Protein 6CXT (pdb70)

InterPro domains:
  IPR000073 Alpha/beta hydrolase fold-1 [PF12697] (132-347)
  IPR000073 Alpha/beta hydrolase fold-1 [PR00111] (154-169)
  IPR000073 Alpha/beta hydrolase fold-1 [PR00111] (198-211)
  IPR000073 Alpha/beta hydrolase fold-1 [PR00111] (301-315)
  IPR009081 Phosphopantetheine binding ACP domain [PF00550] (17-73)
  IPR009081 Phosphopantetheine binding ACP domain [PS50075] (1-77)
  IPR029058 Alpha/Beta hydrolase fold [G3DSA:3.40.50.1820] (90-359)
  IPR029058 Alpha/Beta hydrolase fold [SSF53474] (103-355)
  IPR036736 ACP-like superfamily [G3DSA:1.10.1200.10] (1-83)
  IPR036736 ACP-like superfamily [SSF47336] (3-75)
  IPR050266 AB hydrolase superfamily [PTHR43798] (123-361)

Sequence (443 aa):
IHFINNDLLEGAADDLDQNTPLLELGILDSLSSMVLLLAHIDQQYGVKIPEHEINPEHFENVATLAALINQLMNFEWTHEQAELFEHALRFGKELGFPRDNWNALGDFGYFGLPIPEKYAKDGSGFDILTTIKIIEGLGQSCTDTGLLFAGAAHTFACSMPILEHGSETLKHQLLPDLATGRKIAANAISEASAGSDISNLATTAQKEGDYYVLNGGKSYVTNGSIADYYVVYATTNKKHGYLGQTAFVVPRNTPGISVGNDYHKLGLRSAPLNQVFFDNCTIHKDYALGREGQGARIFAASMDWERCCLFAIFVGAMQRDLNQCIEYANTRMQGDKTISRFQAVSHRRIADMGVRLESARLMLYYAAWQKSQDVDNTKAVAMSSKLAISEAFVQQSGIDSSIRVHGALGYLDEGRVNNSIKDALGSVLFSGTSDIQRELICNRLGLL

Solvent-accessible surface area: 20195 Å² total; per-residue (Å²): 101,141,30,4,22,65,45,28,49,97,62,72,33,130,119,18,60,99,97,17,46,0,5,100,117,46,20,1,53,52,57,18,0,35,26,6,43,41,35,2,49,147,121,119,62,19,163,20,61,92,109,40,9,26,14,116,35,0,89,16,17,45,38,8,43,45,4,26,125,138,90,223,112,142,148,59,81,161,110,25,44,84,30,29,85,69,0,44,115,14,8,165,125,62,125,46,31,98,120,42,0,64,31,0,8,130,34,20,4,0,3,5,12,0,45,126,140,17,5,173,119,9,46,42,58,82,19,40,10,1,0,21,2,0,2,0,0,1,37,29,2,82,44,5,2,1,1,11,0,0,0,6,0,2,2,0,0,0,5,2,0,26,78,60,9,55,91,100,6,18,91,107,1,0,52,57,0,7,70,0,64,79,0,0,0,25,0,13,30,11,105,113,1,48,71,90,45,69,116,5,80,0,56,4,116,116,102,63,73,101,15,25,0,54,10,26,0,8,136,1,22,0,0,37,25,1,47,16,0,0,0,0,0,16,30,35,146,109,57,22,26,3,0,4,0,0,0,0,0,26,69,142,15,116,32,30,67,40,35,145,67,87,190,75,112,12,12,98,22,1,5,32,0,95,0,95,0,78,94,0,73,6,53,87,76,47,20,0,29,114,78,4,26,0,14,59,4,18,54,32,1,6,21,25,14,33,0,0,0,0,0,0,0,0,0,0,5,36,37,3,19,66,37,0,77,115,40,1,88,91,111,95,94,70,139,83,36,15,34,174,81,119,86,28,34,102,88,17,55,74,7,23,97,54,5,108,49,1,47,68,56,0,26,116,0,0,119,31,33,58,74,148,84,87,15,26,79,8,2,1,62,0,0,24,27,0,0,56,6,1,20,76,4,0,70,9,1,39,144,8,14,38,80,67,0,172,84,116,138,10,160,5,18,82,10,27,63,10,0,70,17,0,19,111,44,11,20,35,10,102,41,0,115,90,19,17,44,9,58,104,41,107,134

Secondary structure (DSSP, 8-state):
-HHIIIIIS-S--TT--TTS-TTTTT-S-HHHHHHHHHHHHHHH-----GGG-STTTTSSHHHHHHHHHH-/---PPPHHHHHHHHHHHHHGGG----HHHHHHHHHHTTTTTTS-TTTSTT-----HHHHHHHHHHHHHH-S-HHHHHHHHIIIIIIIHHHHHHS-HHHHHHHHHHHTTTSS-EEEE--BTTBSS--SS-S-EEEEETTEEEEEEEEEEEETTTT-SEEEEEEES-GGGGGG-EEEEEEETTSTTEEEPPPPP-SS-TTS-EEEEEEEEEEEEGGGEESSTTBHHHHHHHHHHHHHHHTTHHHHHHHHHHHHHHHHHHHH-EETTEEGGGSHHHHHHHHHHHHHHHHHHHHHHHHHHHHTTSS--HHHHHHHHHHHHHHHHHHHHHHHHHHTHHHHSGGGS-THHHHHHHHHTTTTS-HHHHHHHHHHHHT--

CATH classification: 1.10.540.10 (+2 more: 2.40.110.10, 1.20.140.10)

Organism: Marinomonas mediterranea (strain ATCC 700492 / JCM 21426 / NBRC 103028 / MMB-1) (NCBI:txid717774)

Foldseek 3Di:
DVCLDCVQVNPDPPVADQQPQCVVVVSDDPVVVVVVQVCLCVVQVDRDDPVRPDCQQRRGNNSVVVVSVVD/DDDDDDPVLVVLLVVLLVLQVVACAPVVVLLSCLVNFLLQDCPDCVQAVVRNNHALLSNLSSLLSNLQRHLLLLSLLQSLQQRLLPVVLCVVFADPVSSNVPPHCSRSVVAGEKEFQAAPPCALHSQDGPWAWEDDPQKTWTFFKGFWIWCQVRHQWYFYKHFHDVVVGQLGIWTFIAGPPFPQKDWDFFDDALASVNTGIIMIGRHGGMDGNSRTGHDGSCRNVSSVNSLLRSLQRSLSSLLSNLVNLLVVLVVQQCPDDDPPHRVCPPCVRVVLSVVSVVLSVVLVVLSSVLSVVVVVPDPSLLSSLVSLLSSLVSQLSSLVSSCVSNDVLCVDVVVSRNNSNSVSVVSCRPSRHNVSSVVRNCVVVVND

Structure (mmCIF, N/CA/C/O backbone):
data_6CXT
#
_entry.id   6CXT
#
_cell.length_a   104.416
_cell.length_b   104.416
_cell.length_c   234.139
_cell.angle_alpha   90.00
_cell.angle_beta   90.00
_cell.angle_gamma   120.00
#
_symmetry.space_group_name_H-M   'P 64 2 2'
#
loop_
_entity.id
_entity.type
_entity.pdbx_description
1 polymer 'Alpha/beta hydrolase fold protein'
2 polymer 'Butyryl-CoA dehydrogenase'
3 non-polymer 'S-[2-({N-[(2R)-2-hydroxy-4-{[(R)-hydroxy(oxo)-lambda~5~-phosphanyl]oxy}-3,3-dimethylbutanoyl]-beta-alanyl}amino)ethyl] 1H-pyrrole-2-carbothioate'
4 non-polymer 'FLAVIN-ADENINE DINUCLEOTIDE'
5 non-polymer 1,2-ETHANEDIOL
6 water water
#
loop_
_atom_site.group_PDB
_atom_site.id
_atom_site.type_symbol
_atom_site.label_atom_id
_atom_site.label_alt_id
_atom_site.label_comp_id
_atom_site.label_asym_id
_atom_site.label_entity_id
_atom_site.label_seq_id
_atom_site.pdbx_PDB_ins_code
_atom_site.Cartn_x
_atom_site.Cartn_y
_atom_site.Cartn_z
_atom_site.occupancy
_atom_site.B_iso_or_equiv
_atom_site.auth_seq_id
_atom_site.auth_comp_id
_atom_site.auth_asym_id
_atom_site.auth_atom_id
_atom_site.pdbx_PDB_model_num
ATOM 1 N N . ILE A 1 6 ? -15.793 49.327 163.946 1.00 63.81 6 ILE A N 1
ATOM 2 C CA . ILE A 1 6 ? -15.651 50.758 163.728 1.00 63.76 6 ILE A CA 1
ATOM 3 C C . ILE A 1 6 ? -14.575 51.497 164.578 1.00 68.30 6 ILE A C 1
ATOM 4 O O . ILE A 1 6 ? -13.934 52.438 164.141 1.00 52.75 6 ILE A O 1
ATOM 9 N N . HIS A 1 7 ? -14.399 51.064 165.801 1.00 59.30 7 HIS A N 1
ATOM 10 C CA . HIS A 1 7 ? -13.385 51.634 166.657 1.00 58.17 7 HIS A CA 1
ATOM 11 C C . HIS A 1 7 ? -12.077 51.146 166.036 1.00 45.27 7 HIS A C 1
ATOM 12 O O . HIS A 1 7 ? -11.143 51.874 165.848 1.00 39.68 7 HIS A O 1
ATOM 19 N N . PHE A 1 8 ? -12.103 49.882 165.715 1.00 35.93 8 PHE A N 1
ATOM 20 C CA . PHE A 1 8 ? -11.002 49.159 165.065 1.00 38.91 8 PHE A CA 1
ATOM 21 C C . PHE A 1 8 ? -10.447 49.884 163.823 1.00 38.66 8 PHE A C 1
ATOM 22 O O . PHE A 1 8 ? -9.219 50.099 163.722 1.00 39.05 8 PHE A O 1
ATOM 30 N N . ILE A 1 9 ? -11.323 50.303 162.895 1.00 33.91 9 ILE A N 1
ATOM 31 C CA . ILE A 1 9 ? -10.882 50.891 161.643 1.00 33.42 9 ILE A CA 1
ATOM 32 C C . ILE A 1 9 ? -10.211 52.208 161.931 1.00 38.06 9 ILE A C 1
ATOM 33 O O . ILE A 1 9 ? -9.219 52.565 161.286 1.00 37.28 9 ILE A O 1
ATOM 38 N N . ASN A 1 10 ? -10.771 52.936 162.892 1.00 38.57 10 ASN A N 1
ATOM 39 C CA . ASN A 1 10 ? -10.248 54.226 163.259 1.00 42.09 10 ASN A CA 1
ATOM 40 C C . ASN A 1 10 ? -8.864 54.082 163.919 1.00 40.37 10 ASN A C 1
ATOM 41 O O . ASN A 1 10 ? -7.960 54.847 163.626 1.00 43.33 10 ASN A O 1
ATOM 46 N N . ASN A 1 11 ? -8.728 53.102 164.801 1.00 39.33 11 ASN A N 1
ATOM 47 C CA . ASN A 1 11 ? -7.517 53.003 165.624 1.00 45.89 11 ASN A CA 1
ATOM 48 C C . ASN A 1 11 ? -6.389 52.269 164.919 1.00 42.30 11 ASN A C 1
ATOM 49 O O . ASN A 1 11 ? -5.350 52.868 164.690 1.00 45.06 11 ASN A O 1
ATOM 54 N N . ASP A 1 12 ? -6.655 51.013 164.538 1.00 37.51 12 ASP A N 1
ATOM 55 C CA . ASP A 1 12 ? -5.735 50.161 163.808 1.00 37.36 12 ASP A CA 1
ATOM 56 C C . ASP A 1 12 ? -5.500 50.580 162.352 1.00 38.73 12 ASP A C 1
ATOM 57 O O . ASP A 1 12 ? -4.343 50.638 161.934 1.00 37.14 12 ASP A O 1
ATOM 62 N N . LEU A 1 13 ? -6.556 50.870 161.578 1.00 35.09 13 LEU A N 1
ATOM 63 C CA . LEU A 1 13 ? -6.341 51.186 160.175 1.00 33.11 13 LEU A CA 1
ATOM 64 C C . LEU A 1 13 ? -6.032 52.642 159.926 1.00 37.79 13 LEU A C 1
ATOM 65 O O . LEU A 1 13 ? -5.147 52.948 159.152 1.00 39.32 13 LEU A O 1
ATOM 70 N N . LEU A 1 14 ? -6.720 53.566 160.579 1.00 38.04 14 LEU A N 1
ATOM 71 C CA . LEU A 1 14 ? -6.498 54.969 160.227 1.00 43.05 14 LEU A CA 1
ATOM 72 C C . LEU A 1 14 ? -5.661 55.714 161.252 1.00 48.34 14 LEU A C 1
ATOM 73 O O . LEU A 1 14 ? -5.180 56.835 160.976 1.00 44.81 14 LEU A O 1
ATOM 78 N N . GLU A 1 15 ? -5.523 55.106 162.438 1.00 48.81 15 GLU A N 1
ATOM 79 C CA . GLU A 1 15 ? -4.779 55.694 163.548 1.00 56.00 15 GLU A CA 1
ATOM 80 C C . GLU A 1 15 ? -5.201 57.148 163.827 1.00 60.31 15 GLU A C 1
ATOM 81 O O . GLU A 1 15 ? -6.343 57.418 164.260 1.00 60.38 15 GLU A O 1
ATOM 87 N N . GLY A 1 16 ? -4.281 58.071 163.543 1.00 64.98 16 GLY A N 1
ATOM 88 C CA . GLY A 1 16 ? -4.551 59.510 163.579 1.00 85.25 16 GLY A CA 1
ATOM 89 C C . GLY A 1 16 ? -5.768 59.948 162.762 1.00 90.40 16 GLY A C 1
ATOM 90 O O . GLY A 1 16 ? -5.944 59.545 161.601 1.00 82.82 16 GLY A O 1
ATOM 91 N N . ALA A 1 17 ? -6.613 60.767 163.396 1.00 96.24 17 ALA A N 1
ATOM 92 C CA . ALA A 1 17 ? -7.750 61.434 162.746 1.00 104.89 17 ALA A CA 1
ATOM 93 C C . ALA A 1 17 ? -8.683 60.468 161.985 1.00 109.12 17 ALA A C 1
ATOM 94 O O . ALA A 1 17 ? -8.798 59.278 162.348 1.00 108.71 17 ALA A O 1
ATOM 96 N N . ALA A 1 18 ? -9.312 60.985 160.924 1.00 105.56 18 ALA A N 1
ATOM 97 C CA . ALA A 1 18 ? -10.570 60.452 160.397 1.00 100.88 18 ALA A CA 1
ATOM 98 C C . ALA A 1 18 ? -11.560 60.185 161.553 1.00 101.63 18 ALA A C 1
ATOM 99 O O . ALA A 1 18 ? -12.085 59.072 161.713 1.00 98.41 18 ALA A O 1
ATOM 101 N N . ASP A 1 19 ? -11.771 61.224 162.371 1.00 99.35 19 ASP A N 1
ATOM 102 C CA . ASP A 1 19 ? -12.728 61.197 163.493 1.00 97.64 19 ASP A CA 1
ATOM 103 C C . ASP A 1 19 ? -14.161 61.483 163.032 1.00 87.90 19 ASP A C 1
ATOM 104 O O . ASP A 1 19 ? -15.100 61.430 163.827 1.00 92.99 19 ASP A O 1
ATOM 109 N N . ASP A 1 20 ? -14.300 61.776 161.740 1.00 82.91 20 ASP A N 1
ATOM 110 C CA . ASP A 1 20 ? -15.586 61.855 161.037 1.00 79.95 20 ASP A CA 1
ATOM 111 C C . ASP A 1 20 ? -16.127 60.466 160.611 1.00 70.09 20 ASP A C 1
ATOM 112 O O . ASP A 1 20 ? -17.215 60.384 160.042 1.00 67.88 20 ASP A O 1
ATOM 117 N N . LEU A 1 21 ? -15.372 59.393 160.883 1.00 58.25 21 LEU A N 1
ATOM 118 C CA . LEU A 1 21 ? -15.688 58.063 160.360 1.00 52.02 21 LEU A CA 1
ATOM 119 C C . LEU A 1 21 ? -16.945 57.529 160.992 1.00 48.00 21 LEU A C 1
ATOM 120 O O . LEU A 1 21 ? -17.112 57.621 162.200 1.00 44.98 21 LEU A O 1
ATOM 125 N N . ASP A 1 22 ? -17.805 56.949 160.160 1.00 41.89 22 ASP A N 1
ATOM 126 C CA . ASP A 1 22 ? -19.047 56.381 160.632 1.00 44.97 22 ASP A CA 1
ATOM 127 C C . ASP A 1 22 ? -19.437 55.183 159.775 1.00 42.37 22 ASP A C 1
ATOM 128 O O . ASP A 1 22 ? -18.689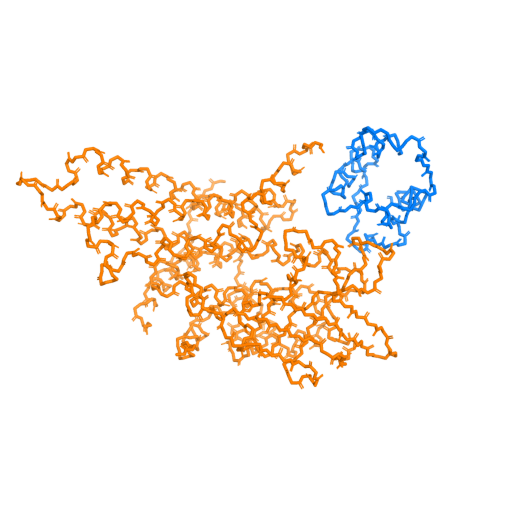 54.795 158.850 1.00 39.91 22 ASP A O 1
ATOM 133 N N . GLN A 1 23 ? -20.629 54.638 160.051 1.00 35.11 23 GLN A N 1
ATOM 134 C CA . GLN A 1 23 ? -21.122 53.447 159.384 1.00 35.31 23 GLN A CA 1
ATOM 135 C C . GLN A 1 23 ? -21.413 53.680 157.876 1.00 32.07 23 GLN A C 1
ATOM 136 O O . GLN A 1 23 ? -21.606 52.703 157.137 1.00 30.95 23 GLN A O 1
ATOM 142 N N . ASN A 1 24 ? -21.385 54.944 157.434 1.00 30.87 24 ASN A N 1
ATOM 143 C CA . ASN A 1 24 ? -21.602 55.313 155.991 1.00 35.05 24 ASN A CA 1
ATOM 144 C C . ASN A 1 24 ? -20.371 55.687 155.180 1.00 36.86 24 ASN A C 1
ATOM 145 O O . ASN A 1 24 ? -20.467 55.894 153.959 1.00 34.85 24 ASN A O 1
ATOM 150 N N . THR A 1 25 ? -19.235 55.829 155.848 1.00 32.57 25 THR A N 1
ATOM 151 C CA . THR A 1 25 ? -17.999 56.189 155.133 1.00 35.68 25 THR A CA 1
ATOM 152 C C . THR A 1 25 ? -17.695 55.125 154.055 1.00 32.32 25 THR A C 1
ATOM 153 O O . THR A 1 25 ? -17.707 53.923 154.348 1.00 32.36 25 THR A O 1
ATOM 157 N N . PRO A 1 26 ? -17.533 55.568 152.790 1.00 32.54 26 PRO A N 1
ATOM 158 C CA . PRO A 1 26 ? -17.254 54.606 151.736 1.00 34.96 26 PRO A CA 1
ATOM 159 C C . PRO A 1 26 ? -15.780 54.117 151.827 1.00 32.79 26 PRO A C 1
ATOM 160 O O . PRO A 1 26 ? -14.858 54.843 151.415 1.00 36.11 26 PRO A O 1
ATOM 164 N N . LEU A 1 27 ? -15.630 52.904 152.375 1.00 31.17 27 LEU A N 1
ATOM 165 C CA . LEU A 1 27 ? -14.310 52.306 152.768 1.00 32.63 27 LEU A CA 1
ATOM 166 C C . LEU A 1 27 ? -13.433 52.020 151.552 1.00 33.85 27 LEU A C 1
ATOM 167 O O . LEU A 1 27 ? -12.225 52.313 151.575 1.00 35.82 27 LEU A O 1
ATOM 172 N N . LEU A 1 28 ? -14.047 51.473 150.504 1.00 32.73 28 LEU A N 1
ATOM 173 C CA . LEU A 1 28 ? -13.351 51.174 149.243 1.00 32.53 28 LEU A CA 1
ATOM 174 C C . LEU A 1 28 ? -13.090 52.406 148.465 1.00 37.31 28 LEU A C 1
ATOM 175 O O . LEU A 1 28 ? -11.987 52.607 147.962 1.00 36.32 28 LEU A O 1
ATOM 180 N N . GLU A 1 29 ? -14.105 53.242 148.336 1.00 35.31 29 GLU A N 1
ATOM 181 C CA . GLU A 1 29 ? -13.958 54.414 147.514 1.00 39.22 29 GLU A CA 1
ATOM 182 C C . GLU A 1 29 ? -12.906 55.378 148.037 1.00 39.38 29 GLU A C 1
ATOM 183 O O . GLU A 1 29 ? -12.218 56.012 147.253 1.00 42.42 29 GLU A O 1
ATOM 189 N N . LEU A 1 30 ? -12.779 55.503 149.355 1.00 41.48 30 LEU A N 1
ATOM 190 C CA . LEU A 1 30 ? -11.809 56.449 149.909 1.00 39.18 30 LEU A CA 1
ATOM 191 C C . LEU A 1 30 ? -10.429 55.816 150.150 1.00 38.97 30 LEU A C 1
ATOM 192 O O . LEU A 1 30 ? -9.525 56.497 150.610 1.00 36.16 30 LEU A O 1
ATOM 197 N N . GLY A 1 31 ? -10.282 54.536 149.828 1.00 35.35 31 GLY A N 1
ATOM 198 C CA . GLY A 1 31 ? -8.959 53.892 149.884 1.00 36.45 31 GLY A CA 1
ATOM 199 C C . GLY A 1 31 ? -8.625 53.390 151.273 1.00 35.86 31 GLY A C 1
ATOM 200 O O . GLY A 1 31 ? -7.488 52.990 151.551 1.00 33.38 31 GLY A O 1
ATOM 201 N N . ILE A 1 32 ? -9.619 53.378 152.162 1.00 32.16 32 ILE A N 1
ATOM 202 C CA . ILE A 1 32 ? -9.417 52.931 153.530 1.00 30.43 32 ILE A CA 1
ATOM 203 C C . ILE A 1 32 ? -9.152 51.424 153.559 1.00 34.29 32 ILE A C 1
ATOM 204 O O . ILE A 1 32 ? -8.268 50.945 154.308 1.00 33.07 32 ILE A O 1
ATOM 209 N N . LEU A 1 33 ? -9.892 50.667 152.750 1.00 29.50 33 LEU A N 1
ATOM 210 C CA . LEU A 1 33 ? -9.680 49.240 152.650 1.00 31.06 33 LEU A CA 1
ATOM 211 C C . LEU A 1 33 ? -8.874 48.978 151.390 1.00 32.83 33 LEU A C 1
ATOM 212 O O . LEU A 1 33 ? -9.279 49.356 150.287 1.00 30.11 33 LEU A O 1
ATOM 217 N N . ASP A 1 34 ? -7.702 48.405 151.558 1.00 31.96 34 ASP A N 1
ATOM 218 C CA . ASP A 1 34 ? -6.813 48.077 150.454 1.00 28.27 34 ASP A CA 1
ATOM 219 C C . ASP A 1 34 ? -6.181 46.705 150.696 1.00 28.07 34 ASP A C 1
ATOM 220 O O . ASP A 1 34 ? -6.534 46.052 151.621 1.00 23.50 34 ASP A O 1
ATOM 225 N N . SER A 1 35 ? -5.238 46.295 149.863 1.00 22.56 35 SER A N 1
ATOM 226 C CA . SER A 1 35 ? -4.694 44.960 150.009 1.00 21.51 35 SER A CA 1
ATOM 227 C C . SER A 1 35 ? -4.104 44.694 151.427 1.00 19.44 35 SER A C 1
ATOM 228 O O . SER A 1 35 ? -4.234 43.594 151.947 1.00 21.36 35 SER A O 1
ATOM 231 N N . LEU A 1 36 ? -3.442 45.699 151.995 1.00 21.31 36 LEU A N 1
ATOM 232 C CA . LEU A 1 36 ? -2.808 45.551 153.336 1.00 22.28 36 LEU A CA 1
ATOM 233 C C . LEU A 1 36 ? -3.886 45.670 154.464 1.00 22.60 36 LEU A C 1
ATOM 234 O O . LEU A 1 36 ? -3.956 44.776 155.315 1.00 21.93 36 LEU A O 1
ATOM 239 N N . SER A 1 37 ? -4.685 46.748 154.441 1.00 21.69 37 SER A N 1
ATOM 240 C CA A SER A 1 37 ? -5.762 47.007 155.434 0.23 23.42 37 SER A CA 1
ATOM 241 C CA B SER A 1 37 ? -5.675 46.932 155.535 0.77 22.84 37 SER A CA 1
ATOM 242 C C . SER A 1 37 ? -6.698 45.817 155.534 1.00 24.12 37 SER A C 1
ATOM 243 O O . SER A 1 37 ? -7.193 45.461 156.613 1.00 25.48 37 SER A O 1
ATOM 248 N N . MET A 1 38 ? -6.955 45.206 154.376 1.00 24.74 38 MET A N 1
ATOM 249 C CA . MET A 1 38 ? -7.909 44.094 154.296 1.00 26.22 38 MET A CA 1
ATOM 250 C C . MET A 1 38 ? -7.430 42.922 155.126 1.00 27.07 38 MET A C 1
ATOM 251 O O . MET A 1 38 ? -8.195 42.312 155.856 1.00 23.27 38 MET A O 1
ATOM 256 N N . VAL A 1 39 ? -6.123 42.637 155.069 1.00 24.97 39 VAL A N 1
ATOM 257 C CA . VAL A 1 39 ? -5.564 41.530 155.836 1.00 23.13 39 VAL A CA 1
ATOM 258 C C . VAL A 1 39 ? -5.801 41.757 157.330 1.00 21.02 39 VAL A C 1
ATOM 259 O O . VAL A 1 39 ? -6.172 40.831 158.044 1.00 24.25 39 VAL A O 1
ATOM 263 N N . LEU A 1 40 ? -5.556 42.968 157.787 1.00 21.60 40 LEU A N 1
ATOM 264 C CA . LEU A 1 40 ? -5.677 43.260 159.225 1.00 24.89 40 LEU A CA 1
ATOM 265 C C . LEU A 1 40 ? -7.197 43.176 159.624 1.00 27.99 40 LEU A C 1
ATOM 266 O O . LEU A 1 40 ? -7.571 42.641 160.683 1.00 25.00 40 LEU A O 1
ATOM 271 N N . LEU A 1 41 ? -8.042 43.735 158.758 1.00 28.11 41 LEU A N 1
ATOM 272 C CA . LEU A 1 41 ? -9.498 43.710 159.016 1.00 28.14 41 LEU A CA 1
ATOM 273 C C . LEU A 1 41 ? -9.977 42.246 159.076 1.00 29.85 41 LEU A C 1
ATOM 274 O O . LEU A 1 41 ? -10.642 41.848 160.035 1.00 34.23 41 LEU A O 1
ATOM 279 N N . LEU A 1 42 ? -9.616 41.434 158.080 1.00 29.09 42 LEU A N 1
ATOM 280 C CA . LEU A 1 42 ? -10.039 40.051 158.090 1.00 31.13 42 LEU A CA 1
ATOM 281 C C . LEU A 1 42 ? -9.561 39.316 159.319 1.00 36.45 42 LEU A C 1
ATOM 282 O O . LEU A 1 42 ? -10.275 38.438 159.799 1.00 38.58 42 LEU A O 1
ATOM 287 N N . ALA A 1 43 ? -8.369 39.651 159.831 1.00 35.17 43 ALA A N 1
ATOM 288 C CA . ALA A 1 43 ? -7.849 38.957 161.038 1.00 35.19 43 ALA A CA 1
ATOM 289 C C . ALA A 1 43 ? -8.664 39.381 162.258 1.00 33.86 43 ALA A C 1
ATOM 290 O O . ALA A 1 43 ? -9.059 38.541 163.068 1.00 33.18 43 ALA A O 1
ATOM 292 N N . HIS A 1 44 ? -8.929 40.685 162.360 1.00 35.42 44 HIS A N 1
ATOM 293 C CA . HIS A 1 44 ? -9.764 41.239 163.434 1.00 37.04 44 HIS A CA 1
ATOM 294 C C . HIS A 1 44 ? -11.136 40.562 163.452 1.00 40.21 44 HIS A C 1
ATOM 295 O O . HIS A 1 44 ? -11.595 40.128 164.503 1.00 44.55 44 HIS A O 1
ATOM 302 N N . ILE A 1 45 ? -11.750 40.448 162.276 1.00 37.08 45 ILE A N 1
ATOM 303 C CA . ILE A 1 45 ? -13.094 39.838 162.131 1.00 40.08 45 ILE A CA 1
ATOM 304 C C . ILE A 1 45 ? -13.062 38.404 162.606 1.00 43.17 45 ILE A C 1
ATOM 305 O O . ILE A 1 45 ? -13.946 37.974 163.362 1.00 43.75 45 ILE A O 1
ATOM 310 N N . ASP A 1 46 ? -12.015 37.683 162.219 1.00 45.28 46 ASP A N 1
ATOM 311 C CA . ASP A 1 46 ? -11.811 36.326 162.707 1.00 44.82 46 ASP A CA 1
ATOM 312 C C . ASP A 1 46 ? -11.644 36.235 164.230 1.00 47.83 46 ASP A C 1
ATOM 313 O O . ASP A 1 46 ? -12.237 35.349 164.863 1.00 50.54 46 ASP A O 1
ATOM 318 N N . GLN A 1 47 ? -10.880 37.164 164.807 1.00 49.35 47 GLN A N 1
ATOM 319 C CA . GLN A 1 47 ? -10.590 37.166 166.240 1.00 51.45 47 GLN A CA 1
ATOM 320 C C . GLN A 1 47 ? -11.822 37.606 167.044 1.00 53.74 47 GLN A C 1
ATOM 321 O O . GLN A 1 47 ? -12.297 36.880 167.914 1.00 51.19 47 GLN A O 1
ATOM 327 N N . GLN A 1 48 ? -12.331 38.786 166.717 1.00 52.59 48 GLN A N 1
ATOM 328 C CA . GLN A 1 48 ? -13.438 39.412 167.403 1.00 51.51 48 GLN A CA 1
ATOM 329 C C . GLN A 1 48 ? -14.803 38.729 167.205 1.00 53.70 48 GLN A C 1
ATOM 330 O O . GLN A 1 48 ? -15.622 38.736 168.116 1.00 58.54 48 GLN A O 1
ATOM 336 N N . TYR A 1 49 ? -15.055 38.121 166.048 1.00 51.10 49 TYR A N 1
ATOM 337 C CA . TYR A 1 49 ? -16.384 37.545 165.769 1.00 49.42 49 TYR A CA 1
ATOM 338 C C . TYR A 1 49 ? -16.408 36.058 165.425 1.00 50.02 49 TYR A C 1
ATOM 339 O O . TYR A 1 49 ? -17.481 35.495 165.282 1.00 51.77 49 TYR A O 1
ATOM 348 N N . GLY A 1 50 ? -15.249 35.417 165.302 1.00 46.69 50 GLY A N 1
ATOM 349 C CA . GLY A 1 50 ? -15.193 33.993 164.940 1.00 46.56 50 GLY A CA 1
ATOM 350 C C . GLY A 1 50 ? -15.502 33.688 163.472 1.00 51.21 50 GLY A C 1
ATOM 351 O O . GLY A 1 50 ? -15.610 32.523 163.092 1.00 55.64 50 GLY A O 1
ATOM 352 N N . VAL A 1 51 ? -15.604 34.734 162.642 1.00 47.61 51 VAL A N 1
ATOM 353 C CA . VAL A 1 51 ? -16.030 34.629 161.252 1.00 44.63 51 VAL A CA 1
ATOM 354 C C . VAL A 1 51 ? -14.823 34.774 160.296 1.00 47.90 51 VAL A C 1
ATOM 355 O O . VAL A 1 51 ? -14.081 35.761 160.362 1.00 42.13 51 VAL A O 1
ATOM 359 N N . LYS A 1 52 ? -14.689 33.794 159.405 1.00 49.91 52 LYS A N 1
ATOM 360 C CA . LYS A 1 52 ? -13.690 33.755 158.336 1.00 56.15 52 LYS A CA 1
ATOM 361 C C . LYS A 1 52 ? -14.403 33.997 157.022 1.00 57.87 52 LYS A C 1
ATOM 362 O O . LYS A 1 52 ? -15.002 33.074 156.458 1.00 63.40 52 LYS A O 1
ATOM 368 N N . ILE A 1 53 ? -14.338 35.234 156.532 1.00 50.12 53 ILE A N 1
ATOM 369 C CA . ILE A 1 53 ? -15.015 35.616 155.291 1.00 49.90 53 ILE A CA 1
ATOM 370 C C . ILE A 1 53 ? -14.595 34.816 154.039 1.00 54.61 53 ILE A C 1
ATOM 371 O O . ILE A 1 53 ? -13.456 34.938 153.583 1.00 55.85 53 ILE A O 1
ATOM 376 N N . PRO A 1 54 ? -15.524 34.001 153.472 1.00 60.73 54 PRO A N 1
ATOM 377 C CA . PRO A 1 54 ? -15.198 33.215 152.260 1.00 60.21 54 PRO A CA 1
ATOM 378 C C . PRO A 1 54 ? -14.773 34.138 151.125 1.00 59.47 54 PRO A C 1
ATOM 379 O O . PRO A 1 54 ? -15.180 35.319 151.123 1.00 47.68 54 PRO A O 1
ATOM 383 N N . GLU A 1 55 ? -13.974 33.611 150.187 1.00 57.20 55 GLU A N 1
ATOM 384 C CA . GLU A 1 55 ? -13.409 34.419 149.102 1.00 51.43 55 GLU A CA 1
ATOM 385 C C . GLU A 1 55 ? -14.508 35.029 148.237 1.00 54.38 55 GLU A C 1
ATOM 386 O O . GLU A 1 55 ? -14.434 36.212 147.865 1.00 53.82 55 GLU A O 1
ATOM 392 N N . HIS A 1 56 ? -15.541 34.236 147.953 1.00 53.77 56 HIS A N 1
ATOM 393 C CA . HIS A 1 56 ? -16.662 34.689 147.138 1.00 56.35 56 HIS A CA 1
ATOM 394 C C . HIS A 1 56 ? -17.263 35.993 147.704 1.00 57.85 56 HIS A C 1
ATOM 395 O O . HIS A 1 56 ? -17.780 36.828 146.947 1.00 58.33 56 HIS A O 1
ATOM 402 N N . GLU A 1 57 ? -17.152 36.171 149.027 1.00 52.55 57 GLU A N 1
ATOM 403 C CA . GLU A 1 57 ? -17.836 37.245 149.744 1.00 45.54 57 GLU A CA 1
ATOM 404 C C . GLU A 1 57 ? -17.036 38.530 149.832 1.00 44.21 57 GLU A C 1
ATOM 405 O O . GLU A 1 57 ? -17.560 39.598 150.214 1.00 37.52 57 GLU A O 1
ATOM 411 N N . ILE A 1 58 ? -15.777 38.480 149.414 1.00 43.73 58 ILE A N 1
ATOM 412 C CA . ILE A 1 58 ? -15.022 39.731 149.353 1.00 41.14 58 ILE A CA 1
ATOM 413 C C . ILE A 1 58 ? -15.398 40.495 148.072 1.00 41.40 58 ILE A C 1
ATOM 414 O O . ILE A 1 58 ? -14.875 40.209 147.007 1.00 43.56 58 ILE A O 1
ATOM 419 N N . ASN A 1 59 ? -16.305 41.467 148.170 1.00 35.73 59 ASN A N 1
ATOM 420 C CA . ASN A 1 59 ? -16.744 42.182 146.970 1.00 36.51 59 ASN A CA 1
ATOM 421 C C . ASN A 1 59 ? -17.221 43.598 147.324 1.00 34.53 59 ASN A C 1
ATOM 422 O O . ASN A 1 59 ? -17.351 43.919 148.527 1.00 33.39 59 ASN A O 1
ATOM 427 N N . PRO A 1 60 ? -17.504 44.436 146.300 1.00 31.11 60 PRO A N 1
ATOM 428 C CA . PRO A 1 60 ? -17.827 45.802 146.605 1.00 33.77 60 PRO A CA 1
ATOM 429 C C . PRO A 1 60 ? -19.175 45.996 147.331 1.00 37.85 60 PRO A C 1
ATOM 430 O O . PRO A 1 60 ? -19.371 47.046 147.970 1.00 36.82 60 PRO A O 1
ATOM 434 N N . GLU A 1 61 ? -20.039 44.978 147.289 1.00 40.24 61 GLU A N 1
ATOM 435 C CA . GLU A 1 61 ? -21.375 45.067 147.925 1.00 46.08 61 GLU A CA 1
ATOM 436 C C . GLU A 1 61 ? -21.161 44.993 149.440 1.00 45.29 61 GLU A C 1
ATOM 437 O O . GLU A 1 61 ? -21.544 45.918 150.171 1.00 41.97 61 GLU A O 1
ATOM 443 N N . HIS A 1 62 ? -20.499 43.928 149.897 1.00 37.89 62 HIS A N 1
ATOM 444 C CA . HIS A 1 62 ? -20.225 43.782 151.330 1.00 40.41 62 HIS A CA 1
ATOM 445 C C . HIS A 1 62 ? -19.261 44.801 151.964 1.00 36.12 62 HIS A C 1
ATOM 446 O O . HIS A 1 62 ? -19.434 45.141 153.140 1.00 36.61 62 HIS A O 1
ATOM 453 N N . PHE A 1 63 ? -18.293 45.316 151.206 1.00 31.16 63 PHE A N 1
ATOM 454 C CA . PHE A 1 63 ? -17.215 46.128 151.806 1.00 29.71 63 PHE A CA 1
ATOM 455 C C . PHE A 1 63 ? -17.392 47.573 151.500 1.00 35.42 63 PHE A C 1
ATOM 456 O O . PHE A 1 63 ? -16.510 48.421 151.747 1.00 31.69 63 PHE A O 1
ATOM 464 N N . GLU A 1 64 ? -18.602 47.896 151.063 1.00 30.83 64 GLU A N 1
ATOM 465 C CA . GLU A 1 64 ? -18.877 49.278 150.773 1.00 28.08 64 GLU A CA 1
ATOM 466 C C . GLU A 1 64 ? -18.642 50.175 151.977 1.00 27.16 64 GLU A C 1
ATOM 467 O O . GLU A 1 64 ? -18.021 51.259 151.868 1.00 29.62 64 GLU A O 1
ATOM 473 N N . ASN A 1 65 ? -19.129 49.757 153.135 1.00 30.93 65 ASN A N 1
ATOM 474 C CA . ASN A 1 65 ? -19.016 50.588 154.323 1.00 29.31 65 ASN A CA 1
ATOM 475 C C . ASN A 1 65 ? -19.169 49.673 155.515 1.00 24.69 65 ASN A C 1
ATOM 476 O O . ASN A 1 65 ? -19.355 48.446 155.344 1.00 27.31 65 ASN A O 1
ATOM 481 N N . VAL A 1 66 ? -19.067 50.265 156.716 1.00 27.02 66 VAL A N 1
ATOM 482 C CA . VAL A 1 66 ? -19.157 49.492 157.968 1.00 30.15 66 VAL A CA 1
ATOM 483 C C . VAL A 1 66 ? -20.538 48.777 158.115 1.00 31.71 66 VAL A C 1
ATOM 484 O O . VAL A 1 66 ? -20.629 47.605 158.535 1.00 29.87 66 VAL A O 1
ATOM 488 N N . ALA A 1 67 ? -21.596 49.491 157.711 1.00 33.26 67 ALA A N 1
ATOM 489 C CA . ALA A 1 67 ? -22.959 48.947 157.795 1.00 32.59 67 ALA A CA 1
ATOM 490 C C . ALA A 1 67 ? -23.077 47.667 156.967 1.00 30.93 67 ALA A C 1
ATOM 491 O O . ALA A 1 67 ? -23.510 46.624 157.498 1.00 31.38 67 ALA A O 1
ATOM 493 N N . THR A 1 68 ? -22.623 47.721 155.700 1.00 31.27 68 THR A N 1
ATOM 494 C CA . THR A 1 68 ? -22.742 46.576 154.795 1.00 32.65 68 THR A CA 1
ATOM 495 C C . THR A 1 68 ? -21.835 45.430 155.265 1.00 34.76 68 THR A C 1
ATOM 496 O O . THR A 1 68 ? -22.208 44.234 155.186 1.00 30.92 68 THR A O 1
ATOM 500 N N . LEU A 1 69 ? -20.642 45.807 155.752 1.00 33.92 69 LEU A N 1
ATOM 501 C CA . LEU A 1 69 ? -19.694 44.803 156.286 1.00 33.61 69 LEU A CA 1
ATOM 502 C C . LEU A 1 69 ? -20.276 44.136 157.529 1.00 33.50 69 LEU A C 1
ATOM 503 O O . LEU A 1 69 ? -20.317 42.886 157.602 1.00 32.64 69 LEU A O 1
ATOM 508 N N . ALA A 1 70 ? -20.739 44.968 158.486 1.00 33.07 70 ALA A N 1
ATOM 509 C CA . ALA A 1 70 ? -21.500 44.430 159.646 1.00 37.77 70 ALA A CA 1
ATOM 510 C C . ALA A 1 70 ? -22.614 43.452 159.162 1.00 39.54 70 ALA A C 1
ATOM 511 O O . ALA A 1 70 ? -22.703 42.306 159.676 1.00 40.96 70 ALA A O 1
ATOM 513 N N . ALA A 1 71 ? -23.344 43.831 158.085 1.00 37.50 71 ALA A N 1
ATOM 514 C CA . ALA A 1 71 ? -24.419 42.963 157.564 1.00 39.48 71 ALA A CA 1
ATOM 515 C C . ALA A 1 71 ? -23.883 41.600 157.129 1.00 41.75 71 ALA A C 1
ATOM 516 O O . ALA A 1 71 ? -24.484 40.564 157.454 1.00 39.19 71 ALA A O 1
ATOM 518 N N . LEU A 1 72 ? -22.740 41.600 156.414 1.00 40.67 72 LEU A N 1
ATOM 519 C CA . LEU A 1 72 ? -22.101 40.338 156.006 1.00 35.78 72 LEU A CA 1
ATOM 520 C C . LEU A 1 72 ? -21.681 39.469 157.190 1.00 33.58 72 LEU A C 1
ATOM 521 O O . LEU A 1 72 ? -21.893 38.236 157.181 1.00 36.23 72 LEU A O 1
ATOM 526 N N . ILE A 1 73 ? -21.054 40.089 158.188 1.00 36.22 73 ILE A N 1
ATOM 527 C CA . ILE A 1 73 ? -20.597 39.326 159.366 1.00 38.68 73 ILE A CA 1
ATOM 528 C C . ILE A 1 73 ? -21.785 38.690 160.111 1.00 42.03 73 ILE A C 1
ATOM 529 O O . ILE A 1 73 ? -21.693 37.544 160.608 1.00 40.59 73 ILE A O 1
ATOM 534 N N . ASN A 1 74 ? -22.899 39.421 160.166 1.00 40.41 74 ASN A N 1
ATOM 535 C CA . ASN A 1 74 ? -24.155 38.844 160.751 1.00 41.50 74 ASN A CA 1
ATOM 536 C C . ASN A 1 74 ? -24.623 37.635 159.994 1.00 37.64 74 ASN A C 1
ATOM 537 O O . ASN A 1 74 ? -24.828 36.581 160.597 1.00 45.34 74 ASN A O 1
ATOM 542 N N . GLN A 1 75 ? -24.684 37.754 158.664 1.00 37.35 75 GLN A N 1
ATOM 543 C CA . GLN A 1 75 ? -25.145 36.665 157.811 1.00 40.46 75 GLN A CA 1
ATOM 544 C C . GLN A 1 75 ? -24.308 35.422 158.040 1.00 41.76 75 GLN A C 1
ATOM 545 O O . GLN A 1 75 ? -24.790 34.305 157.880 1.00 37.24 75 GLN A O 1
ATOM 551 N N . LEU A 1 76 ? -23.050 35.643 158.433 1.00 44.78 76 LEU A N 1
ATOM 552 C CA . LEU A 1 76 ? -22.069 34.575 158.558 1.00 47.37 76 LEU A CA 1
ATOM 553 C C . LEU A 1 76 ? -21.870 34.173 160.001 1.00 48.66 76 LEU A C 1
ATOM 554 O O . LEU A 1 76 ? -21.532 33.022 160.247 1.00 53.34 76 LEU A O 1
ATOM 559 N N . MET B 2 1 ? 8.553 16.742 160.064 1.00 35.13 1 MET B N 1
ATOM 560 C CA . MET B 2 1 ? 9.684 17.647 159.681 1.00 33.16 1 MET B CA 1
ATOM 561 C C . MET B 2 1 ? 10.872 16.848 159.154 1.00 32.28 1 MET B C 1
ATOM 562 O O . MET B 2 1 ? 11.611 16.216 159.929 1.00 32.09 1 MET B O 1
ATOM 567 N N . ASN B 2 2 ? 11.096 16.902 157.838 1.00 27.54 2 ASN B N 1
ATOM 568 C CA . ASN B 2 2 ? 12.271 16.266 157.245 1.00 28.64 2 ASN B CA 1
ATOM 569 C C . ASN B 2 2 ? 12.686 16.999 155.966 1.00 24.45 2 ASN B C 1
ATOM 570 O O . ASN B 2 2 ? 11.873 17.712 155.377 1.00 25.09 2 ASN B O 1
ATOM 575 N N . PHE B 2 3 ? 13.921 16.770 155.527 1.00 23.10 3 PHE B N 1
ATOM 576 C CA . PHE B 2 3 ? 14.456 17.443 154.365 1.00 25.64 3 PHE B CA 1
ATOM 577 C C . PHE B 2 3 ? 14.837 16.462 153.275 1.00 25.93 3 PHE B C 1
ATOM 578 O O . PHE B 2 3 ? 15.715 16.705 152.462 1.00 25.58 3 PHE B O 1
ATOM 586 N N . GLU B 2 4 ? 14.111 15.351 153.259 1.00 30.35 4 GLU B N 1
ATOM 587 C CA . GLU B 2 4 ? 14.391 14.235 152.366 1.00 33.22 4 GLU B CA 1
ATOM 588 C C . GLU B 2 4 ? 13.552 14.404 151.088 1.00 31.70 4 GLU B C 1
ATOM 589 O O . GLU B 2 4 ? 12.360 14.711 151.155 1.00 31.34 4 GLU B O 1
ATOM 595 N N . TRP B 2 5 ? 14.192 14.288 149.934 1.00 27.83 5 TRP B N 1
ATOM 596 C CA . TRP B 2 5 ? 13.460 14.263 148.645 1.00 28.46 5 TRP B CA 1
ATOM 597 C C . TRP B 2 5 ? 13.153 12.799 148.319 1.00 30.41 5 TRP B C 1
ATOM 598 O O . TRP B 2 5 ? 14.000 11.954 148.576 1.00 29.95 5 TRP B O 1
ATOM 609 N N . THR B 2 6 ? 11.974 12.506 147.760 1.00 31.05 6 THR B N 1
ATOM 610 C CA . THR B 2 6 ? 11.688 11.126 147.276 1.00 33.12 6 THR B CA 1
ATOM 611 C C . THR B 2 6 ? 12.620 10.765 146.135 1.00 36.07 6 THR B C 1
ATOM 612 O O . THR B 2 6 ? 13.246 11.641 145.492 1.00 32.70 6 THR B O 1
ATOM 616 N N . HIS B 2 7 ? 12.740 9.463 145.882 1.00 37.08 7 HIS B N 1
ATOM 617 C CA . HIS B 2 7 ? 13.553 8.953 144.795 1.00 38.14 7 HIS B CA 1
ATOM 618 C C . HIS B 2 7 ? 13.106 9.617 143.474 1.00 32.88 7 HIS B C 1
ATOM 619 O O . HIS B 2 7 ? 13.929 9.982 1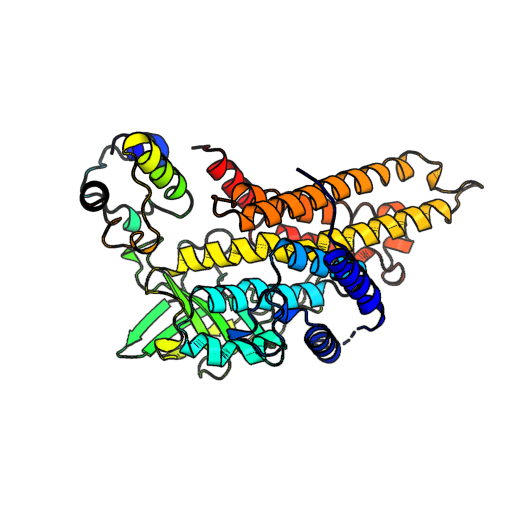42.644 1.00 33.15 7 HIS B O 1
ATOM 626 N N . GLU B 2 8 ? 11.804 9.761 143.305 1.00 32.64 8 GLU B N 1
ATOM 627 C CA . GLU B 2 8 ? 11.244 10.357 142.098 1.00 35.12 8 GLU B CA 1
ATOM 628 C C . GLU B 2 8 ? 11.674 11.848 141.989 1.00 35.40 8 GLU B C 1
ATOM 629 O O . GLU B 2 8 ? 12.141 12.298 140.926 1.00 31.64 8 GLU B O 1
ATOM 635 N N . GLN B 2 9 ? 11.548 12.583 143.104 1.00 31.61 9 GLN B N 1
ATOM 636 C CA . GLN B 2 9 ? 11.912 14.003 143.110 1.00 29.63 9 GLN B CA 1
ATOM 637 C C . GLN B 2 9 ? 13.393 14.148 142.817 1.00 29.11 9 GLN B C 1
ATOM 638 O O . GLN B 2 9 ? 13.763 14.987 141.999 1.00 27.77 9 GLN B O 1
ATOM 644 N N . ALA B 2 10 ? 14.239 13.326 143.453 1.00 27.92 10 ALA B N 1
ATOM 645 C CA . ALA B 2 10 ? 15.697 13.292 143.125 1.00 28.64 10 ALA B CA 1
ATOM 646 C C . ALA B 2 10 ? 15.997 13.026 141.662 1.00 31.83 10 ALA B C 1
ATOM 647 O O . ALA B 2 10 ? 16.901 13.645 141.065 1.00 30.71 10 ALA B O 1
ATOM 649 N N . GLU B 2 11 ? 15.259 12.073 141.088 1.00 31.49 11 GLU B N 1
ATOM 650 C CA . GLU B 2 11 ? 15.417 11.732 139.694 1.00 33.95 11 GLU B CA 1
ATOM 651 C C . GLU B 2 11 ? 15.088 12.921 138.766 1.00 28.24 11 GLU B C 1
ATOM 652 O O . GLU B 2 11 ? 15.824 13.205 137.802 1.00 27.83 11 GLU B O 1
ATOM 658 N N . LEU B 2 12 ? 13.980 13.580 139.057 1.00 28.50 12 LEU B N 1
ATOM 659 C CA . LEU B 2 12 ? 13.569 14.752 138.303 1.00 27.39 12 LEU B CA 1
ATOM 660 C C . LEU B 2 12 ? 14.603 15.872 138.428 1.00 26.14 12 LEU B C 1
ATOM 661 O O . LEU B 2 12 ? 14.908 16.559 137.455 1.00 27.98 12 LEU B O 1
ATOM 666 N N . PHE B 2 13 ? 15.150 16.049 139.633 1.00 27.13 13 PHE B N 1
ATOM 667 C CA . PHE B 2 13 ? 16.169 17.064 139.835 1.00 26.99 13 PHE B CA 1
ATOM 668 C C . PHE B 2 13 ? 17.407 16.745 139.019 1.00 26.96 13 PHE B C 1
ATOM 669 O O . PHE B 2 13 ? 17.964 17.610 138.325 1.00 25.81 13 PHE B O 1
ATOM 677 N N . GLU B 2 14 ? 17.841 15.493 139.053 1.00 25.58 14 GLU B N 1
ATOM 678 C CA . GLU B 2 14 ? 19.013 15.125 138.251 1.00 27.46 14 GLU B CA 1
ATOM 679 C C . GLU B 2 14 ? 18.732 15.315 136.768 1.00 24.68 14 GLU B C 1
ATOM 680 O O . GLU B 2 14 ? 19.622 15.736 136.018 1.00 25.67 14 GLU B O 1
ATOM 686 N N . HIS B 2 15 ? 17.495 15.030 136.361 1.00 25.32 15 HIS B N 1
ATOM 687 C CA . HIS B 2 15 ? 17.077 15.203 134.946 1.00 28.49 15 HIS B CA 1
ATOM 688 C C . HIS B 2 15 ? 17.207 16.700 134.547 1.00 27.39 15 HIS B C 1
ATOM 689 O O . HIS B 2 15 ? 17.834 17.037 133.523 1.00 27.39 15 HIS B O 1
ATOM 696 N N . ALA B 2 16 ? 16.694 17.591 135.410 1.00 26.78 16 ALA B N 1
ATOM 697 C CA . ALA B 2 16 ? 16.891 19.052 135.235 1.00 25.83 16 ALA B CA 1
ATOM 698 C C . ALA B 2 16 ? 18.347 19.476 135.156 1.00 24.43 16 ALA B C 1
ATOM 699 O O . ALA B 2 16 ? 18.714 20.304 134.314 1.00 26.49 16 ALA B O 1
ATOM 701 N N . LEU B 2 17 ? 19.185 18.945 136.051 1.00 24.74 17 LEU B N 1
ATOM 702 C CA . LEU B 2 17 ? 20.631 19.239 135.991 1.00 24.72 17 LEU B CA 1
ATOM 703 C C . LEU B 2 17 ? 21.296 18.805 134.702 1.00 25.10 17 LEU B C 1
ATOM 704 O O . LEU B 2 17 ? 22.144 19.517 134.145 1.00 27.31 17 LEU B O 1
ATOM 709 N N . ARG B 2 18 ? 20.925 17.628 134.208 1.00 26.85 18 ARG B N 1
ATOM 710 C CA . ARG B 2 18 ? 21.468 17.165 132.935 1.00 27.91 18 ARG B CA 1
ATOM 711 C C . ARG B 2 18 ? 20.938 17.972 131.740 1.00 27.98 18 ARG B C 1
ATOM 712 O O . ARG B 2 18 ? 21.662 18.216 130.790 1.00 30.16 18 ARG B O 1
ATOM 720 N N . PHE B 2 19 ? 19.684 18.401 131.792 1.00 31.79 19 PHE B N 1
ATOM 721 C CA . PHE B 2 19 ? 19.090 19.153 130.683 1.00 30.38 19 PHE B CA 1
ATOM 722 C C . PHE B 2 19 ? 19.814 20.455 130.335 1.00 31.79 19 PHE B C 1
ATOM 723 O O . PHE B 2 19 ? 19.977 20.731 129.163 1.00 27.81 19 PHE B O 1
ATOM 731 N N . GLY B 2 20 ? 20.260 21.255 131.318 1.00 35.28 20 GLY B N 1
ATOM 732 C CA . GLY B 2 20 ? 21.121 22.450 131.057 1.00 34.33 20 GLY B CA 1
ATOM 733 C C . GLY B 2 20 ? 22.135 22.458 129.914 1.00 46.54 20 GLY B C 1
ATOM 734 O O . GLY B 2 20 ? 22.173 23.426 129.134 1.00 48.70 20 GLY B O 1
ATOM 735 N N . LYS B 2 21 ? 22.938 21.391 129.786 1.00 43.82 21 LYS B N 1
ATOM 736 C CA . LYS B 2 21 ? 23.915 21.213 128.683 1.00 46.18 21 LYS B CA 1
ATOM 737 C C . LYS B 2 21 ? 23.310 21.071 127.272 1.00 50.27 21 LYS B C 1
ATOM 738 O O . LYS B 2 21 ? 23.953 21.398 126.276 1.00 54.89 21 LYS B O 1
ATOM 744 N N . GLU B 2 22 ? 22.093 20.558 127.180 1.00 52.37 22 GLU B N 1
ATOM 745 C CA . GLU B 2 22 ? 21.427 20.418 125.891 1.00 56.65 22 GLU B CA 1
ATOM 746 C C . GLU B 2 22 ? 21.069 21.762 125.254 1.00 61.01 22 GLU B C 1
ATOM 747 O O . GLU B 2 22 ? 20.703 21.806 124.068 1.00 62.00 22 GLU B O 1
ATOM 753 N N . LEU B 2 23 ? 21.179 22.845 126.032 1.00 50.86 23 LEU B N 1
ATOM 754 C CA . LEU B 2 23 ? 20.938 24.172 125.501 1.00 49.75 23 LEU B CA 1
ATOM 755 C C . LEU B 2 23 ? 22.225 24.786 124.956 1.00 45.89 23 LEU B C 1
ATOM 756 O O . LEU B 2 23 ? 22.197 25.354 123.848 1.00 57.07 23 LEU B O 1
ATOM 761 N N . GLY B 2 32 ? 18.442 37.581 118.526 1.00 37.66 32 GLY B N 1
ATOM 762 C CA . GLY B 2 32 ? 17.015 37.684 118.891 1.00 34.63 32 GLY B CA 1
ATOM 763 C C . GLY B 2 32 ? 16.609 36.684 119.973 1.00 32.29 32 GLY B C 1
ATOM 764 O O . GLY B 2 32 ? 17.457 36.041 120.569 1.00 31.67 32 GLY B O 1
ATOM 765 N N . PHE B 2 33 ? 15.299 36.545 120.220 1.00 32.63 33 PHE B N 1
ATOM 766 C CA . PHE B 2 33 ? 14.778 35.628 121.230 1.00 26.69 33 PHE B CA 1
ATOM 767 C C . PHE B 2 33 ? 15.199 34.184 120.945 1.00 25.23 33 PHE B C 1
ATOM 768 O O . PHE B 2 33 ? 15.072 33.741 119.822 1.00 24.59 33 PHE B O 1
ATOM 776 N N . PRO B 2 34 ? 15.714 33.442 121.950 1.00 24.69 34 PRO B N 1
ATOM 777 C CA . PRO B 2 34 ? 16.163 32.084 121.657 1.00 23.79 34 PRO B CA 1
ATOM 778 C C . PRO B 2 34 ? 14.989 31.125 121.572 1.00 22.92 34 PRO B C 1
ATOM 779 O O . PRO B 2 34 ? 14.724 30.286 122.454 1.00 23.26 34 PRO B O 1
ATOM 783 N N . ARG B 2 35 ? 14.278 31.226 120.462 1.00 23.96 35 ARG B N 1
ATOM 784 C CA . ARG B 2 35 ? 13.077 30.420 120.291 1.00 23.58 35 ARG B CA 1
ATOM 785 C C . ARG B 2 35 ? 13.359 28.914 120.316 1.00 24.32 35 ARG B C 1
ATOM 786 O O . ARG B 2 35 ? 12.572 28.140 120.888 1.00 22.76 35 ARG B O 1
ATOM 794 N N . ASP B 2 36 ? 14.489 28.483 119.738 1.00 24.74 36 ASP B N 1
ATOM 795 C CA . ASP B 2 36 ? 14.758 27.054 119.755 1.00 27.29 36 ASP B CA 1
ATOM 796 C C . ASP B 2 36 ? 14.940 26.531 121.196 1.00 24.03 36 ASP B C 1
ATOM 797 O O . ASP B 2 36 ? 14.462 25.434 121.526 1.00 21.08 36 ASP B O 1
ATOM 802 N N . ASN B 2 37 ? 15.667 27.291 122.019 1.00 22.27 37 ASN B N 1
ATOM 803 C CA . ASN B 2 37 ? 15.836 26.905 123.429 1.00 21.69 37 ASN B CA 1
ATOM 804 C C . ASN B 2 37 ? 14.526 26.970 124.210 1.00 21.10 37 ASN B C 1
ATOM 805 O O . ASN B 2 37 ? 14.286 26.123 125.032 1.00 21.27 37 ASN B O 1
ATOM 810 N N . TRP B 2 38 ? 13.716 28.000 123.974 1.00 19.80 38 TRP B N 1
ATOM 811 C CA . TRP B 2 38 ? 12.345 28.051 124.523 1.00 19.98 38 TRP B CA 1
ATOM 812 C C . TRP B 2 38 ? 11.592 26.733 124.203 1.00 23.63 38 TRP B C 1
ATOM 813 O O . TRP B 2 38 ? 11.077 26.049 125.106 1.00 21.41 38 TRP B O 1
ATOM 824 N N . ASN B 2 39 ? 11.585 26.321 122.927 1.00 24.30 39 ASN B N 1
ATOM 825 C CA . ASN B 2 39 ? 10.880 25.089 122.533 1.00 25.04 39 ASN B CA 1
ATOM 826 C C . ASN B 2 39 ? 11.505 23.840 123.177 1.00 24.16 39 ASN B C 1
ATOM 827 O O . ASN B 2 39 ? 10.780 22.935 123.595 1.00 25.88 39 ASN B O 1
ATOM 832 N N . ALA B 2 40 ? 12.834 23.834 123.328 1.00 24.60 40 ALA B N 1
ATOM 833 C CA . ALA B 2 40 ? 13.490 22.732 124.035 1.00 23.07 40 ALA B CA 1
ATOM 834 C C . ALA B 2 40 ? 13.048 22.620 125.497 1.00 25.95 40 ALA B C 1
ATOM 835 O O . ALA B 2 40 ? 12.769 21.508 126.003 1.00 23.82 40 ALA B O 1
ATOM 837 N N . LEU B 2 41 ? 12.949 23.770 126.170 1.00 23.24 41 LEU B N 1
ATOM 838 C CA . LEU B 2 41 ? 12.379 23.794 127.523 1.00 25.18 41 LEU B CA 1
ATOM 839 C C . LEU B 2 41 ? 10.916 23.310 127.525 1.00 24.11 41 LEU B C 1
ATOM 840 O O . LEU B 2 41 ? 10.513 22.602 128.428 1.00 25.78 41 LEU B O 1
ATOM 845 N N . GLY B 2 42 ? 10.147 23.703 126.504 1.00 25.74 42 GLY B N 1
ATOM 846 C CA . GLY B 2 42 ? 8.792 23.182 126.279 1.00 23.83 42 GLY B CA 1
ATOM 847 C C . GLY B 2 42 ? 8.762 21.666 126.211 1.00 26.27 42 GLY B C 1
ATOM 848 O O . GLY B 2 42 ? 7.999 21.028 126.948 1.00 28.75 42 GLY B O 1
ATOM 849 N N . ASP B 2 43 ? 9.584 21.092 125.340 1.00 26.17 43 ASP B N 1
ATOM 850 C CA . ASP B 2 43 ? 9.715 19.624 125.275 1.00 28.24 43 ASP B CA 1
ATOM 851 C C . ASP B 2 43 ? 10.183 18.959 126.572 1.00 29.61 43 ASP B C 1
ATOM 852 O O . ASP B 2 43 ? 9.732 17.890 126.911 1.00 30.37 43 ASP B O 1
ATOM 857 N N . PHE B 2 44 ? 11.101 19.590 127.302 1.00 28.04 44 PHE B N 1
ATOM 858 C CA . PHE B 2 44 ? 11.506 19.073 128.607 1.00 28.01 44 PHE B CA 1
ATOM 859 C C . PHE B 2 44 ? 10.321 19.011 129.585 1.00 28.16 44 PHE B C 1
ATOM 860 O O . PHE B 2 44 ? 10.282 18.147 130.437 1.00 28.57 44 PHE B O 1
ATOM 868 N N . GLY B 2 45 ? 9.377 19.935 129.466 1.00 27.80 45 GLY B N 1
ATOM 869 C CA . GLY B 2 45 ? 8.208 19.976 130.331 1.00 25.78 45 GLY B CA 1
ATOM 870 C C . GLY B 2 45 ? 8.159 21.179 131.265 1.00 25.42 45 GLY B C 1
ATOM 871 O O . GLY B 2 45 ? 7.291 21.222 132.127 1.00 26.30 45 GLY B O 1
ATOM 872 N N . TYR B 2 46 ? 9.078 22.150 131.098 1.00 27.32 46 TYR B N 1
ATOM 873 C CA . TYR B 2 46 ? 9.183 23.380 131.983 1.00 23.72 46 TYR B CA 1
ATOM 874 C C . TYR B 2 46 ? 7.884 24.148 132.111 1.00 23.81 46 TYR B C 1
ATOM 875 O O . TYR B 2 46 ? 7.548 24.649 133.185 1.00 24.07 46 TYR B O 1
ATOM 884 N N . PHE B 2 47 ? 7.139 24.293 131.005 1.00 24.63 47 PHE B N 1
ATOM 885 C CA . PHE B 2 47 ? 5.945 25.123 131.080 1.00 25.32 47 PHE B CA 1
ATOM 886 C C . PHE B 2 47 ? 4.739 24.338 131.553 1.00 26.69 47 PHE B C 1
ATOM 887 O O . PHE B 2 47 ? 3.708 24.923 131.864 1.00 29.40 47 PHE B O 1
ATOM 895 N N . GLY B 2 48 ? 4.869 23.023 131.602 1.00 25.18 48 GLY B N 1
ATOM 896 C CA . GLY B 2 48 ? 3.772 22.194 132.059 1.00 27.43 48 GLY B CA 1
ATOM 897 C C . GLY B 2 48 ? 3.916 21.653 133.456 1.00 28.85 48 GLY B C 1
ATOM 898 O O . GLY B 2 48 ? 3.050 20.915 133.894 1.00 29.94 48 GLY B O 1
ATOM 899 N N . LEU B 2 49 ? 4.986 22.008 134.184 1.00 27.45 49 LEU B N 1
ATOM 900 C CA . LEU B 2 49 ? 5.211 21.367 135.504 1.00 25.50 49 LEU B CA 1
ATOM 901 C C . LEU B 2 49 ? 4.002 21.404 136.452 1.00 24.83 49 LEU B C 1
ATOM 902 O O . LEU B 2 49 ? 3.665 20.357 137.014 1.00 25.98 49 LEU B O 1
ATOM 907 N N . PRO B 2 50 ? 3.354 22.579 136.642 1.00 23.17 50 PRO B N 1
ATOM 908 C CA . PRO B 2 50 ? 2.247 22.591 137.578 1.00 27.80 50 PRO B CA 1
ATOM 909 C C . PRO B 2 50 ? 0.851 22.480 136.906 1.00 31.25 50 PRO B C 1
ATOM 910 O O . PRO B 2 50 ? -0.136 22.819 137.549 1.00 31.16 50 PRO B O 1
ATOM 914 N N . ILE B 2 51 ? 0.788 22.120 135.627 1.00 31.41 51 ILE B N 1
ATOM 915 C CA . ILE B 2 51 ? -0.523 22.076 134.908 1.00 29.94 51 ILE B CA 1
ATOM 916 C C . ILE B 2 51 ? -1.038 20.629 135.012 1.00 28.92 51 ILE B C 1
ATOM 917 O O . ILE B 2 51 ? -0.303 19.692 134.709 1.00 27.56 51 ILE B O 1
ATOM 922 N N . PRO B 2 52 ? -2.279 20.452 135.507 1.00 31.27 52 PRO B N 1
ATOM 923 C CA . PRO B 2 52 ? -2.921 19.125 135.548 1.00 34.40 52 PRO B CA 1
ATOM 924 C C . PRO B 2 52 ? -3.083 18.525 134.149 1.00 34.62 52 PRO B C 1
ATOM 925 O O . PRO B 2 52 ? -3.372 19.256 133.186 1.00 32.92 52 PRO B O 1
ATOM 929 N N . GLU B 2 53 ? -2.897 17.215 134.042 1.00 39.24 53 GLU B N 1
ATOM 930 C CA . GLU B 2 53 ? -3.186 16.478 132.803 1.00 45.99 53 GLU B CA 1
ATOM 931 C C . GLU B 2 53 ? -4.590 16.759 132.230 1.00 42.27 53 GLU B C 1
ATOM 932 O O . GLU B 2 53 ? -4.759 16.809 131.018 1.00 45.10 53 GLU B O 1
ATOM 938 N N . LYS B 2 54 ? -5.571 16.962 133.107 1.00 41.80 54 LYS B N 1
ATOM 939 C CA . LYS B 2 54 ? -6.936 17.352 132.730 1.00 42.17 54 LYS B CA 1
ATOM 940 C C . LYS B 2 54 ? -6.964 18.492 131.701 1.00 42.92 54 LYS B C 1
ATOM 941 O O . LYS B 2 54 ? -7.881 18.574 130.857 1.00 38.71 54 LYS B O 1
ATOM 947 N N . TYR B 2 55 ? -5.969 19.381 131.769 1.00 38.79 55 TYR B N 1
ATOM 948 C CA . TYR B 2 55 ? -5.960 20.557 130.884 1.00 38.22 55 TYR B CA 1
ATOM 949 C C . TYR B 2 55 ? -4.894 20.580 129.819 1.00 37.95 55 TYR B C 1
ATOM 950 O O . TYR B 2 55 ? -4.999 21.381 128.911 1.00 40.07 55 TYR B O 1
ATOM 959 N N . ALA B 2 56 ? -3.894 19.704 129.911 1.00 36.76 56 ALA B N 1
ATOM 960 C CA . ALA B 2 56 ? -2.831 19.658 128.926 1.00 38.60 56 ALA B CA 1
ATOM 961 C C . ALA B 2 56 ? -2.237 18.279 128.930 1.00 41.22 56 ALA B C 1
ATOM 962 O O . ALA B 2 56 ? -1.867 17.763 129.993 1.00 38.27 56 ALA B O 1
ATOM 964 N N . LYS B 2 57 ? -2.111 17.702 127.734 1.00 46.64 57 LYS B N 1
ATOM 965 C CA . LYS B 2 57 ? -1.895 16.266 127.568 1.00 49.88 57 LYS B CA 1
ATOM 966 C C . LYS B 2 57 ? -0.637 15.745 128.258 1.00 51.91 57 LYS B C 1
ATOM 967 O O . LYS B 2 57 ? -0.652 14.646 128.844 1.00 53.62 57 LYS B O 1
ATOM 973 N N . ASP B 2 58 ? 0.441 16.517 128.208 1.00 51.32 58 ASP B N 1
ATOM 974 C CA . ASP B 2 58 ? 1.637 16.114 128.930 1.00 59.02 58 ASP B CA 1
ATOM 975 C C . ASP B 2 58 ? 1.941 17.025 130.144 1.00 63.59 58 ASP B C 1
ATOM 976 O O . ASP B 2 58 ? 3.052 16.950 130.687 1.00 60.32 58 ASP B O 1
ATOM 981 N N . GLY B 2 59 ? 0.959 17.863 130.551 1.00 54.10 59 GLY B N 1
ATOM 982 C CA . GLY B 2 59 ? 0.981 18.614 131.823 1.00 46.83 59 GLY B CA 1
ATOM 983 C C . GLY B 2 59 ? 1.366 17.661 132.937 1.00 41.30 59 GLY B C 1
ATOM 984 O O . GLY B 2 59 ? 0.846 16.556 132.990 1.00 41.68 59 GLY B O 1
ATOM 985 N N . SER B 2 60 ? 2.314 18.039 133.798 1.00 37.71 60 SER B N 1
ATOM 986 C CA . SER B 2 60 ? 2.815 17.075 134.798 1.00 32.27 60 SER B CA 1
ATOM 987 C C . SER B 2 60 ? 1.946 17.021 136.049 1.00 30.67 60 SER B C 1
ATOM 988 O O . SER B 2 60 ? 2.026 16.059 136.825 1.00 34.42 60 SER B O 1
ATOM 991 N N . GLY B 2 61 ? 1.186 18.082 136.285 1.00 28.97 61 GLY B N 1
ATOM 992 C CA . GLY B 2 61 ? 0.443 18.265 137.536 1.00 30.64 61 GLY B CA 1
ATOM 993 C C . GLY B 2 61 ? 1.285 17.987 138.785 1.00 32.34 61 GLY B C 1
ATOM 994 O O . GLY B 2 61 ? 0.806 17.383 139.754 1.00 29.43 61 GLY B O 1
ATOM 995 N N . PHE B 2 62 ? 2.547 18.419 138.775 1.00 29.43 62 PHE B N 1
ATOM 996 C CA . PHE B 2 62 ? 3.396 18.288 139.973 1.00 28.99 62 PHE B CA 1
ATOM 997 C C . PHE B 2 62 ? 2.942 19.141 141.134 1.00 28.48 62 PHE B C 1
ATOM 998 O O . PHE B 2 62 ? 2.321 20.188 140.946 1.00 30.98 62 PHE B O 1
ATOM 1006 N N . ASP B 2 63 ? 3.252 18.722 142.360 1.00 29.16 63 ASP B N 1
ATOM 1007 C CA . ASP B 2 63 ? 3.007 19.616 143.495 1.00 29.50 63 ASP B CA 1
ATOM 1008 C C . ASP B 2 63 ? 4.056 20.758 143.476 1.00 27.19 63 ASP B C 1
ATOM 1009 O O . ASP B 2 63 ? 5.040 20.689 142.735 1.00 25.99 63 ASP B O 1
ATOM 1014 N N . ILE B 2 64 ? 3.832 21.768 144.302 1.00 27.21 64 ILE B N 1
ATOM 1015 C CA . ILE B 2 64 ? 4.720 22.955 144.374 1.00 27.53 64 ILE B CA 1
ATOM 1016 C C . ILE B 2 64 ? 6.184 22.609 144.703 1.00 24.44 64 ILE B C 1
ATOM 1017 O O . ILE B 2 64 ? 7.114 23.064 144.021 1.00 22.48 64 ILE B O 1
ATOM 1022 N N . LEU B 2 65 ? 6.400 21.759 145.693 1.00 24.00 65 LEU B N 1
ATOM 1023 C CA . LEU B 2 65 ? 7.778 21.395 145.995 1.00 23.02 65 LEU B CA 1
ATOM 1024 C C . LEU B 2 65 ? 8.527 20.725 144.880 1.00 24.76 65 LEU B C 1
ATOM 1025 O O . LEU B 2 65 ? 9.710 21.060 144.640 1.00 21.23 65 LEU B O 1
ATOM 1030 N N . THR B 2 66 ? 7.879 19.755 144.208 1.00 21.50 66 THR B N 1
ATOM 1031 C CA . THR B 2 66 ? 8.525 19.083 143.106 1.00 24.31 66 THR B CA 1
ATOM 1032 C C . THR B 2 66 ? 8.809 20.100 141.984 1.00 22.49 66 THR B C 1
ATOM 1033 O O . THR B 2 66 ? 9.867 20.044 141.342 1.00 21.93 66 THR B O 1
ATOM 1037 N N . THR B 2 67 ? 7.834 20.970 141.742 1.00 21.37 67 THR B N 1
ATOM 1038 C CA . THR B 2 67 ? 7.948 21.944 140.661 1.00 21.00 67 THR B CA 1
ATOM 1039 C C . THR B 2 67 ? 9.156 22.867 140.959 1.00 21.38 67 THR B C 1
ATOM 1040 O O . THR B 2 67 ? 10.003 23.072 140.085 1.00 20.72 67 THR B O 1
ATOM 1044 N N . ILE B 2 68 ? 9.221 23.424 142.181 1.00 21.23 68 ILE B N 1
ATOM 1045 C CA . ILE B 2 68 ? 10.335 24.359 142.484 1.00 21.49 68 ILE B CA 1
ATOM 1046 C C . ILE B 2 68 ? 11.705 23.651 142.452 1.00 21.44 68 ILE B C 1
ATOM 1047 O O . ILE B 2 68 ? 12.723 24.250 142.084 1.00 20.94 68 ILE B O 1
ATOM 1052 N N . LYS B 2 69 ? 11.722 22.373 142.845 1.00 19.34 69 LYS B N 1
ATOM 1053 C CA . LYS B 2 69 ? 12.995 21.636 142.854 1.00 20.02 69 LYS B CA 1
ATOM 1054 C C . LYS B 2 69 ? 13.501 21.473 141.442 1.00 20.54 69 LYS B C 1
ATOM 1055 O O . LYS B 2 69 ? 14.707 21.578 141.175 1.00 18.78 69 LYS B O 1
ATOM 1061 N N . ILE B 2 70 ? 12.587 21.196 140.506 1.00 19.40 70 ILE B N 1
ATOM 1062 C CA . ILE B 2 70 ? 13.024 21.041 139.101 1.00 19.69 70 ILE B CA 1
ATOM 1063 C C . ILE B 2 70 ? 13.504 22.407 138.571 1.00 18.72 70 ILE B C 1
ATOM 1064 O O . ILE B 2 70 ? 14.518 22.512 137.877 1.00 19.13 70 ILE B O 1
ATOM 1069 N N . ILE B 2 71 ? 12.770 23.459 138.920 1.00 18.60 71 ILE B N 1
ATOM 1070 C CA . ILE B 2 71 ? 13.134 24.795 138.428 1.00 19.12 71 ILE B CA 1
ATOM 1071 C C . ILE B 2 71 ? 14.537 25.176 138.974 1.00 18.77 71 ILE B C 1
ATOM 1072 O O . ILE B 2 71 ? 15.362 25.765 138.271 1.00 17.19 71 ILE B O 1
ATOM 1077 N N . GLU B 2 72 ? 14.759 24.870 140.259 1.00 19.41 72 GLU B N 1
ATOM 1078 C CA . GLU B 2 72 ? 16.074 25.127 140.869 1.00 18.74 72 GLU B CA 1
ATOM 1079 C C . GLU B 2 72 ? 17.142 24.420 140.085 1.00 18.99 72 GLU B C 1
ATOM 1080 O O . GLU B 2 72 ? 18.195 25.016 139.790 1.00 17.99 72 GLU B O 1
ATOM 1086 N N . GLY B 2 73 ? 16.894 23.133 139.756 1.00 19.14 73 GLY B N 1
ATOM 1087 C CA . GLY B 2 73 ? 17.855 22.365 138.963 1.00 18.48 73 GLY B CA 1
ATOM 1088 C C . GLY B 2 73 ? 18.150 23.037 137.633 1.00 20.09 73 GLY B C 1
ATOM 1089 O O . GLY B 2 73 ? 19.315 23.145 137.188 1.00 19.65 73 GLY B O 1
ATOM 1090 N N . LEU B 2 74 ? 17.099 23.513 136.982 1.00 20.29 74 LEU B N 1
ATOM 1091 C CA . LEU B 2 74 ? 17.310 24.219 135.688 1.00 20.20 74 LEU B CA 1
ATOM 1092 C C . LEU B 2 74 ? 18.091 25.517 135.899 1.00 17.13 74 LEU B C 1
ATOM 1093 O O . LEU B 2 74 ? 18.943 25.840 135.089 1.00 18.42 74 LEU B O 1
ATOM 1098 N N . GLY B 2 75 ? 17.787 26.239 136.983 1.00 16.80 75 GLY B N 1
ATOM 1099 C CA . GLY B 2 75 ? 18.491 27.521 137.276 1.00 17.15 75 GLY B CA 1
ATOM 1100 C C . GLY B 2 75 ? 19.960 27.241 137.499 1.00 17.61 75 GLY B C 1
ATOM 1101 O O . GLY B 2 75 ? 20.798 28.095 137.179 1.00 17.55 75 GLY B O 1
ATOM 1102 N N . GLN B 2 76 ? 20.267 26.048 138.040 1.00 18.65 76 GLN B N 1
ATOM 1103 C CA . GLN B 2 76 ? 21.686 25.649 138.235 1.00 19.27 76 GLN B CA 1
ATOM 1104 C C . GLN B 2 76 ? 22.395 25.275 136.916 1.00 19.96 76 GLN B C 1
ATOM 1105 O O . GLN B 2 76 ? 23.551 25.698 136.663 1.00 21.12 76 GLN B O 1
ATOM 1111 N N . SER B 2 77 ? 21.715 24.547 136.039 1.00 19.41 77 SER B N 1
ATOM 1112 C CA . SER B 2 77 ? 22.446 23.992 134.900 1.00 21.62 77 SER B CA 1
ATOM 1113 C C . SER B 2 77 ? 22.316 24.859 133.647 1.00 24.09 77 SER B C 1
ATOM 1114 O O . SER B 2 77 ? 23.146 24.737 132.772 1.00 22.19 77 SER B O 1
ATOM 1117 N N . CYS B 2 78 ? 21.257 25.673 133.538 1.00 21.92 78 CYS B N 1
ATOM 1118 C CA . CYS B 2 78 ? 21.025 26.487 132.314 1.00 21.35 78 CYS B CA 1
ATOM 1119 C C . CYS B 2 78 ? 21.646 27.834 132.552 1.00 22.05 78 CYS B C 1
ATOM 1120 O O . CYS B 2 78 ? 21.174 28.563 133.420 1.00 23.41 78 CYS B O 1
ATOM 1123 N N . THR B 2 79 ? 22.670 28.192 131.790 1.00 21.06 79 THR B N 1
ATOM 1124 C CA . THR B 2 79 ? 23.245 29.512 132.037 1.00 25.00 79 THR B CA 1
ATOM 1125 C C . THR B 2 79 ? 22.408 30.678 131.550 1.00 22.52 79 THR B C 1
ATOM 1126 O O . THR B 2 79 ? 22.648 31.798 131.955 1.00 21.39 79 THR B O 1
ATOM 1130 N N . ASP B 2 80 ? 21.435 30.424 130.681 1.00 20.86 80 ASP B N 1
ATOM 1131 C CA . ASP B 2 80 ? 20.569 31.542 130.242 1.00 20.60 80 ASP B CA 1
ATOM 1132 C C . ASP B 2 80 ? 19.446 31.753 131.265 1.00 19.15 80 ASP B C 1
ATOM 1133 O O . ASP B 2 80 ? 18.303 31.300 131.132 1.00 20.14 80 ASP B O 1
ATOM 1138 N N . THR B 2 81 ? 19.784 32.474 132.328 1.00 19.62 81 THR B N 1
ATOM 1139 C CA . THR B 2 81 ? 18.826 32.805 133.373 1.00 17.50 81 THR B CA 1
ATOM 1140 C C . THR B 2 81 ? 17.614 33.570 132.806 1.00 15.99 81 THR B C 1
ATOM 1141 O O . THR B 2 81 ? 16.498 33.370 133.262 1.00 15.80 81 THR B O 1
ATOM 1145 N N . GLY B 2 82 ? 17.876 34.489 131.891 1.00 15.11 82 GLY B N 1
ATOM 1146 C CA . GLY B 2 82 ? 16.851 35.381 131.307 1.00 16.36 82 GLY B CA 1
ATOM 1147 C C . GLY B 2 82 ? 15.783 34.523 130.654 1.00 17.45 82 GLY B C 1
ATOM 1148 O O . GLY B 2 82 ? 14.571 34.815 130.751 1.00 15.72 82 GLY B O 1
ATOM 1149 N N . LEU B 2 83 ? 16.245 33.470 129.990 1.00 16.07 83 LEU B N 1
ATOM 1150 C CA . LEU B 2 83 ? 15.313 32.548 129.313 1.00 17.87 83 LEU B CA 1
ATOM 1151 C C . LEU B 2 83 ? 14.412 31.826 130.323 1.00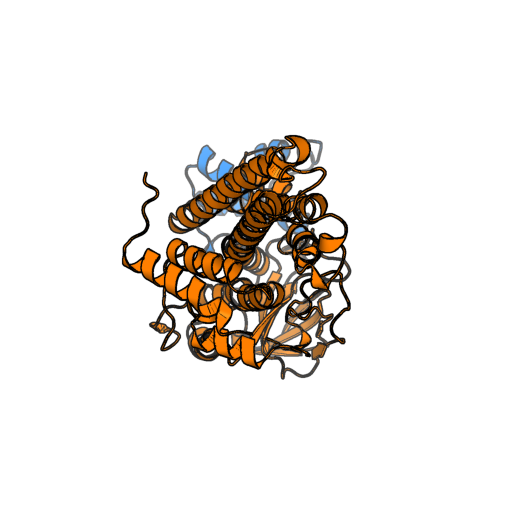 17.84 83 LEU B C 1
ATOM 1152 O O . LEU B 2 83 ? 13.184 31.722 130.135 1.00 16.83 83 LEU B O 1
ATOM 1157 N N . LEU B 2 84 ? 15.007 31.326 131.404 1.00 17.36 84 LEU B N 1
ATOM 1158 C CA . LEU B 2 84 ? 14.240 30.675 132.472 1.00 18.37 84 LEU B CA 1
ATOM 1159 C C . LEU B 2 84 ? 13.230 31.633 133.074 1.00 16.75 84 LEU B C 1
ATOM 1160 O O . LEU B 2 84 ? 12.110 31.220 133.395 1.00 18.07 84 LEU B O 1
ATOM 1165 N N . PHE B 2 85 ? 13.656 32.872 133.257 1.00 17.05 85 PHE B N 1
ATOM 1166 C CA . PHE B 2 85 ? 12.827 33.937 133.822 1.00 17.35 85 PHE B CA 1
ATOM 1167 C C . PHE B 2 85 ? 11.602 34.179 132.896 1.00 17.49 85 PHE B C 1
ATOM 1168 O O . PHE B 2 85 ? 10.490 34.208 133.371 1.00 17.27 85 PHE B O 1
ATOM 1176 N N . ALA B 2 86 ? 11.850 34.364 131.598 1.00 16.56 86 ALA B N 1
ATOM 1177 C CA . ALA B 2 86 ? 10.730 34.486 130.598 1.00 18.48 86 ALA B CA 1
ATOM 1178 C C . ALA B 2 86 ? 9.735 33.331 130.755 1.00 18.44 86 ALA B C 1
ATOM 1179 O O . ALA B 2 86 ? 8.501 33.532 130.712 1.00 20.13 86 ALA B O 1
ATOM 1181 N N . GLY B 2 87 ? 10.267 32.120 130.890 1.00 17.25 87 GLY B N 1
ATOM 1182 C CA . GLY B 2 87 ? 9.463 30.912 130.955 1.00 18.18 87 GLY B CA 1
ATOM 1183 C C . GLY B 2 87 ? 8.654 30.898 132.231 1.00 18.66 87 GLY B C 1
ATOM 1184 O O . GLY B 2 87 ? 7.498 30.464 132.245 1.00 18.56 87 GLY B O 1
ATOM 1185 N N . ALA B 2 88 ? 9.254 31.356 133.344 1.00 17.59 88 ALA B N 1
ATOM 1186 C CA . ALA B 2 88 ? 8.566 31.312 134.619 1.00 17.10 88 ALA B CA 1
ATOM 1187 C C . ALA B 2 88 ? 7.516 32.405 134.724 1.00 17.01 88 ALA B C 1
ATOM 1188 O O . ALA B 2 88 ? 6.491 32.218 135.369 1.00 19.66 88 ALA B O 1
ATOM 1190 N N . ALA B 2 89 ? 7.746 33.522 134.039 1.00 16.97 89 ALA B N 1
ATOM 1191 C CA . ALA B 2 89 ? 6.814 34.626 134.033 1.00 18.05 89 ALA B CA 1
ATOM 1192 C C . ALA B 2 89 ? 5.539 34.100 133.317 1.00 22.17 89 ALA B C 1
ATOM 1193 O O . ALA B 2 89 ? 4.439 34.236 133.802 1.00 21.30 89 ALA B O 1
ATOM 1195 N N . HIS B 2 90 ? 5.751 33.472 132.175 1.00 20.08 90 HIS B N 1
ATOM 1196 C CA . HIS B 2 90 ? 4.673 32.868 131.399 1.00 19.89 90 HIS B CA 1
ATOM 1197 C C . HIS B 2 90 ? 3.887 31.834 132.224 1.00 20.48 90 HIS B C 1
ATOM 1198 O O . HIS B 2 90 ? 2.631 31.847 132.260 1.00 22.77 90 HIS B O 1
ATOM 1205 N N . THR B 2 91 ? 4.602 30.936 132.892 1.00 19.46 91 THR B N 1
ATOM 1206 C CA . THR B 2 91 ? 3.948 29.869 133.652 1.00 19.96 91 THR B CA 1
ATOM 1207 C C . THR B 2 91 ? 3.249 30.371 134.913 1.00 23.01 91 THR B C 1
ATOM 1208 O O . THR B 2 91 ? 2.086 30.026 135.143 1.00 21.39 91 THR B O 1
ATOM 1212 N N . PHE B 2 92 ? 3.938 31.175 135.739 1.00 21.97 92 PHE B N 1
ATOM 1213 C CA . PHE B 2 92 ? 3.414 31.446 137.070 1.00 19.42 92 PHE B CA 1
ATOM 1214 C C . PHE B 2 92 ? 2.550 32.663 137.118 1.00 19.98 92 PHE B C 1
ATOM 1215 O O . PHE B 2 92 ? 1.606 32.721 137.924 1.00 22.72 92 PHE B O 1
ATOM 1223 N N . ALA B 2 93 ? 2.867 33.672 136.309 1.00 19.46 93 ALA B N 1
ATOM 1224 C CA . ALA B 2 93 ? 2.026 34.849 136.304 1.00 19.29 93 ALA B CA 1
ATOM 1225 C C . ALA B 2 93 ? 0.833 34.745 135.309 1.00 22.35 93 ALA B C 1
ATOM 1226 O O . ALA B 2 93 ? -0.084 35.581 135.363 1.00 25.70 93 ALA B O 1
ATOM 1228 N N . CYS B 2 94 ? 0.885 33.786 134.400 1.00 20.54 94 CYS B N 1
ATOM 1229 C CA . CYS B 2 94 ? -0.119 33.719 133.319 1.00 22.44 94 CYS B CA 1
ATOM 1230 C C . CYS B 2 94 ? -0.867 32.392 133.315 1.00 23.92 94 CYS B C 1
ATOM 1231 O O . CYS B 2 94 ? -2.116 32.403 133.494 1.00 27.29 94 CYS B O 1
ATOM 1234 N N . SER B 2 95 ? -0.159 31.278 133.101 1.00 21.24 95 SER B N 1
ATOM 1235 C CA . SER B 2 95 ? -0.805 29.959 133.130 1.00 25.54 95 SER B CA 1
ATOM 1236 C C . SER B 2 95 ? -1.505 29.655 134.457 1.00 30.09 95 SER B C 1
ATOM 1237 O O . SER B 2 95 ? -2.603 29.099 134.453 1.00 24.89 95 SER B O 1
ATOM 1240 N N . MET B 2 96 ? -0.900 30.017 135.592 1.00 25.39 96 MET B N 1
ATOM 1241 C CA . MET B 2 96 ? -1.559 29.707 136.861 1.00 26.85 96 MET B CA 1
ATOM 1242 C C . MET B 2 96 ? -2.872 30.498 137.139 1.00 27.97 96 MET B C 1
ATOM 1243 O O . MET B 2 96 ? -3.870 29.884 137.539 1.00 29.61 96 MET B O 1
ATOM 1248 N N . PRO B 2 97 ? -2.913 31.828 136.910 1.00 27.72 97 PRO B N 1
ATOM 1249 C CA . PRO B 2 97 ? -4.206 32.462 137.096 1.00 28.95 97 PRO B CA 1
ATOM 1250 C C . PRO B 2 97 ? -5.282 31.965 136.103 1.00 32.29 97 PRO B C 1
ATOM 1251 O O . PRO B 2 97 ? -6.480 31.990 136.433 1.00 29.74 97 PRO B O 1
ATOM 1255 N N . ILE B 2 98 ? -4.852 31.554 134.915 1.00 30.73 98 ILE B N 1
ATOM 1256 C CA . ILE B 2 98 ? -5.766 30.975 133.945 1.00 29.61 98 ILE B CA 1
ATOM 1257 C C . ILE B 2 98 ? -6.315 29.684 134.528 1.00 31.07 98 ILE B C 1
ATOM 1258 O O . ILE B 2 98 ? -7.540 29.504 134.537 1.00 31.24 98 ILE B O 1
ATOM 1263 N N . LEU B 2 99 ? -5.413 28.789 134.960 1.00 28.29 99 LEU B N 1
ATOM 1264 C CA . LEU B 2 99 ? -5.786 27.561 135.638 1.00 29.71 99 LEU B CA 1
ATOM 1265 C C . LEU B 2 99 ? -6.722 27.816 136.828 1.00 32.64 99 LEU B C 1
ATOM 1266 O O . LEU B 2 99 ? -7.739 27.126 136.958 1.00 36.84 99 LEU B O 1
ATOM 1271 N N . GLU B 2 100 ? -6.428 28.814 137.657 1.00 31.00 100 GLU B N 1
ATOM 1272 C CA . GLU B 2 100 ? -7.193 29.037 138.884 1.00 33.18 100 GLU B CA 1
ATOM 1273 C C . GLU B 2 100 ? -8.497 29.805 138.750 1.00 33.07 100 GLU B C 1
ATOM 1274 O O . GLU B 2 100 ? -9.367 29.671 139.612 1.00 34.38 100 GLU B O 1
ATOM 1280 N N . HIS B 2 101 ? -8.637 30.604 137.699 1.00 31.16 101 HIS B N 1
ATOM 1281 C CA . HIS B 2 101 ? -9.740 31.574 137.583 1.00 32.63 101 HIS B CA 1
ATOM 1282 C C . HIS B 2 101 ? -10.388 31.668 136.226 1.00 34.09 101 HIS B C 1
ATOM 1283 O O . HIS B 2 101 ? -11.311 32.475 136.044 1.00 36.83 101 HIS B O 1
ATOM 1290 N N . GLY B 2 102 ? -9.878 30.911 135.275 1.00 32.09 102 GLY B N 1
ATOM 1291 C CA . GLY B 2 102 ? -10.503 30.865 133.951 1.00 35.33 102 GLY B CA 1
ATOM 1292 C C . GLY B 2 102 ? -11.729 29.930 133.970 1.00 36.28 102 GLY B C 1
ATOM 1293 O O . GLY B 2 102 ? -11.742 28.911 134.697 1.00 31.20 102 GLY B O 1
ATOM 1294 N N . SER B 2 103 ? -12.742 30.259 133.149 1.00 38.57 103 SER B N 1
ATOM 1295 C CA . SER B 2 103 ? -13.857 29.323 132.875 1.00 39.87 103 SER B CA 1
ATOM 1296 C C . SER B 2 103 ? -13.260 27.995 132.381 1.00 42.10 103 SER B C 1
ATOM 1297 O O . SER B 2 103 ? -12.132 27.977 131.869 1.00 39.81 103 SER B O 1
ATOM 1300 N N . GLU B 2 104 ? -14.005 26.896 132.499 1.00 37.73 104 GLU B N 1
ATOM 1301 C CA . GLU B 2 104 ? -13.569 25.610 131.944 1.00 36.94 104 GLU B CA 1
ATOM 1302 C C . GLU B 2 104 ? -13.263 25.660 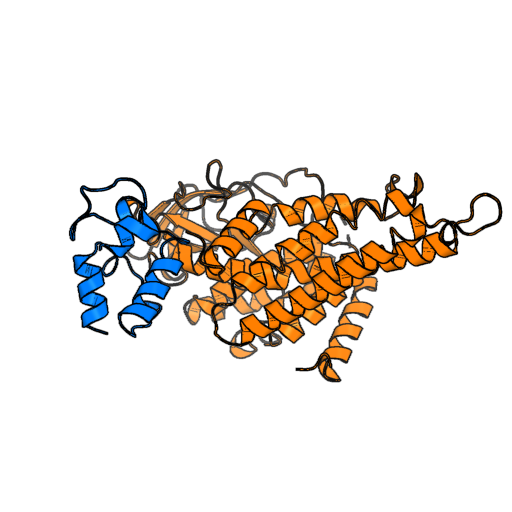130.450 1.00 36.87 104 GLU B C 1
ATOM 1303 O O . GLU B 2 104 ? -12.341 24.978 129.992 1.00 38.58 104 GLU B O 1
ATOM 1309 N N . THR B 2 105 ? -14.029 26.464 129.705 1.00 39.35 105 THR B N 1
ATOM 1310 C CA . THR B 2 105 ? -13.825 26.597 128.261 1.00 40.58 105 THR B CA 1
ATOM 1311 C C . THR B 2 105 ? -12.514 27.349 127.946 1.00 39.20 105 THR B C 1
ATOM 1312 O O . THR B 2 105 ? -11.699 26.899 127.120 1.00 36.20 105 THR B O 1
ATOM 1316 N N . LEU B 2 106 ? -12.300 28.463 128.642 1.00 37.99 106 LEU B N 1
ATOM 1317 C CA . LEU B 2 106 ? -11.022 29.189 128.526 1.00 36.01 106 LEU B CA 1
ATOM 1318 C C . LEU B 2 106 ? -9.800 28.286 128.854 1.00 33.15 106 LEU B C 1
ATOM 1319 O O . LEU B 2 106 ? -8.847 28.202 128.049 1.00 34.66 106 LEU B O 1
ATOM 1324 N N . LYS B 2 107 ? -9.880 27.534 129.956 1.00 31.77 107 LYS B N 1
ATOM 1325 C CA . LYS B 2 107 ? -8.817 26.599 130.310 1.00 32.26 107 LYS B CA 1
ATOM 1326 C C . LYS B 2 107 ? -8.501 25.542 129.242 1.00 35.58 107 LYS B C 1
ATOM 1327 O O . LYS B 2 107 ? -7.327 25.340 128.904 1.00 33.13 107 LYS B O 1
ATOM 1333 N N . HIS B 2 108 ? -9.534 24.879 128.696 1.00 35.51 108 HIS B N 1
ATOM 1334 C CA . HIS B 2 108 ? -9.319 23.929 127.589 1.00 35.00 108 HIS B CA 1
ATOM 1335 C C . HIS B 2 108 ? -8.849 24.585 126.313 1.00 29.37 108 HIS B C 1
ATOM 1336 O O . HIS B 2 108 ? -8.052 24.002 125.578 1.00 30.87 108 HIS B O 1
ATOM 1343 N N . GLN B 2 109 ? -9.302 25.802 126.065 1.00 31.23 109 GLN B N 1
ATOM 1344 C CA . GLN B 2 109 ? -8.843 26.538 124.887 1.00 33.74 109 GLN B CA 1
ATOM 1345 C C . GLN B 2 109 ? -7.351 26.952 124.994 1.00 35.61 109 GLN B C 1
ATOM 1346 O O . GLN B 2 109 ? -6.594 26.800 124.038 1.00 34.84 109 GLN B O 1
ATOM 1352 N N . LEU B 2 110 ? -6.937 27.447 126.158 1.00 34.64 110 LEU B N 1
ATOM 1353 C CA . LEU B 2 110 ? -5.629 28.109 126.282 1.00 31.23 110 LEU B CA 1
ATOM 1354 C C . LEU B 2 110 ? -4.510 27.248 126.813 1.00 29.74 110 LEU B C 1
ATOM 1355 O O . LEU B 2 110 ? -3.401 27.344 126.310 1.00 29.09 110 LEU B O 1
ATOM 1360 N N . LEU B 2 111 ? -4.785 26.427 127.826 1.00 29.76 111 LEU B N 1
ATOM 1361 C CA . LEU B 2 111 ? -3.717 25.696 128.520 1.00 30.06 111 LEU B CA 1
ATOM 1362 C C . LEU B 2 111 ? -2.928 24.675 127.715 1.00 32.41 111 LEU B C 1
ATOM 1363 O O . LEU B 2 111 ? -1.725 24.528 127.956 1.00 28.47 111 LEU B O 1
ATOM 1368 N N . PRO B 2 112 ? -3.578 23.942 126.768 1.00 30.58 112 PRO B N 1
ATOM 1369 C CA . PRO B 2 112 ? -2.729 23.014 126.061 1.00 27.52 112 PRO B CA 1
ATOM 1370 C C . PRO B 2 112 ? -1.512 23.631 125.378 1.00 26.97 112 PRO B C 1
ATOM 1371 O O . PRO B 2 112 ? -0.473 23.008 125.398 1.00 29.77 112 PRO B O 1
ATOM 1375 N N . ASP B 2 113 ? -1.642 24.801 124.761 1.00 25.25 113 ASP B N 1
ATOM 1376 C CA . ASP B 2 113 ? -0.507 25.388 124.019 1.00 27.93 113 ASP B CA 1
ATOM 1377 C C . ASP B 2 113 ? 0.391 26.220 124.969 1.00 25.99 113 ASP B C 1
ATOM 1378 O O . ASP B 2 113 ? 1.578 26.386 124.701 1.00 25.46 113 ASP B O 1
ATOM 1383 N N . LEU B 2 114 ? -0.192 26.739 126.045 1.00 27.88 114 LEU B N 1
ATOM 1384 C CA . LEU B 2 114 ? 0.630 27.379 127.096 1.00 27.59 114 LEU B CA 1
ATOM 1385 C C . LEU B 2 114 ? 1.549 26.327 127.717 1.00 27.97 114 LEU B C 1
ATOM 1386 O O . LEU B 2 114 ? 2.766 26.581 127.925 1.00 26.59 114 LEU B O 1
ATOM 1391 N N . ALA B 2 115 ? 1.013 25.157 127.969 1.00 23.15 115 ALA B N 1
ATOM 1392 C CA . ALA B 2 115 ? 1.755 24.107 128.607 1.00 25.60 115 ALA B CA 1
ATOM 1393 C C . ALA B 2 115 ? 2.924 23.555 127.845 1.00 27.69 115 ALA B C 1
ATOM 1394 O O . ALA B 2 115 ? 3.781 23.005 128.421 1.00 28.64 115 ALA B O 1
ATOM 1396 N N . THR B 2 116 ? 2.919 23.686 126.538 1.00 30.00 116 THR B N 1
ATOM 1397 C CA . THR B 2 116 ? 4.018 23.220 125.745 1.00 30.00 116 THR B CA 1
ATOM 1398 C C . THR B 2 116 ? 4.908 24.377 125.317 1.00 30.00 116 THR B C 1
ATOM 1399 O O . THR B 2 116 ? 5.923 24.199 124.768 1.00 30.00 116 THR B O 1
ATOM 1403 N N . GLY B 2 117 ? 4.446 25.581 125.525 1.00 30.00 117 GLY B N 1
ATOM 1404 C CA . GLY B 2 117 ? 5.173 26.728 125.107 1.00 30.00 117 GLY B CA 1
ATOM 1405 C C . GLY B 2 117 ? 4.922 27.112 123.666 1.00 30.00 117 GLY B C 1
ATOM 1406 O O . GLY B 2 117 ? 5.546 27.975 123.169 1.00 30.00 117 GLY B O 1
ATOM 1407 N N . ARG B 2 118 ? 3.992 26.445 123.011 1.00 30.00 118 ARG B N 1
ATOM 1408 C CA . ARG B 2 118 ? 3.657 26.754 121.653 1.00 30.00 118 ARG B CA 1
ATOM 1409 C C . ARG B 2 118 ? 3.034 28.133 121.562 1.00 30.00 118 ARG B C 1
ATOM 1410 O O . ARG B 2 118 ? 3.191 28.760 120.572 1.00 30.00 118 ARG B O 1
ATOM 1412 N N . LYS B 2 119 ? 2.322 28.509 122.574 1.00 24.82 119 LYS B N 1
ATOM 1413 C CA . LYS B 2 119 ? 1.870 29.841 122.684 1.00 25.70 119 LYS B CA 1
ATOM 1414 C C . LYS B 2 119 ? 2.548 30.378 123.967 1.00 20.56 119 LYS B C 1
ATOM 1415 O O . LYS B 2 119 ? 2.828 29.644 124.872 1.00 20.91 119 LYS B O 1
ATOM 1421 N N . ILE B 2 120 ? 2.795 31.658 123.979 1.00 19.77 120 ILE B N 1
ATOM 1422 C CA . ILE B 2 120 ? 3.548 32.335 125.060 1.00 20.49 120 ILE B CA 1
ATOM 1423 C C . ILE B 2 120 ? 2.624 33.404 125.655 1.00 21.96 120 ILE B C 1
ATOM 1424 O O . ILE B 2 120 ? 1.942 34.136 124.921 1.00 23.73 120 ILE B O 1
ATOM 1429 N N . ALA B 2 121 ? 2.627 33.523 126.994 1.00 21.34 121 ALA B N 1
ATOM 1430 C CA . ALA B 2 121 ? 1.817 34.521 127.676 1.00 19.79 121 ALA B CA 1
ATOM 1431 C C . ALA B 2 121 ? 2.731 35.506 128.400 1.00 21.46 121 ALA B C 1
ATOM 1432 O O . ALA B 2 121 ? 3.892 35.173 128.740 1.00 18.81 121 ALA B O 1
ATOM 1434 N N . ALA B 2 122 ? 2.217 36.721 128.543 1.00 19.42 122 ALA B N 1
ATOM 1435 C CA . ALA B 2 122 ? 2.908 37.799 129.191 1.00 20.06 122 ALA B CA 1
ATOM 1436 C C . ALA B 2 122 ? 1.941 38.341 130.212 1.00 21.56 122 ALA B C 1
ATOM 1437 O O . ALA B 2 122 ? 0.731 38.422 129.970 1.00 22.10 122 ALA B O 1
ATOM 1439 N N . ASN B 2 123 ? 2.465 38.812 131.325 1.00 20.60 123 ASN B N 1
ATOM 1440 C CA . ASN B 2 123 ? 1.726 39.413 132.414 1.00 21.77 123 ASN B CA 1
ATOM 1441 C C . ASN B 2 123 ? 1.811 40.949 132.293 1.00 19.73 123 ASN B C 1
ATOM 1442 O O . ASN B 2 123 ? 2.887 41.473 132.207 1.00 21.61 123 ASN B O 1
ATOM 1447 N N . ALA B 2 124 ? 0.694 41.667 132.351 1.00 18.83 124 ALA B N 1
ATOM 1448 C CA . ALA B 2 124 ? 0.747 43.097 132.131 1.00 19.36 124 ALA B CA 1
ATOM 1449 C C . ALA B 2 124 ? -0.058 43.889 133.147 1.00 22.63 124 ALA B C 1
ATOM 1450 O O . ALA B 2 124 ? -1.293 44.022 133.024 1.00 22.61 124 ALA B O 1
ATOM 1452 N N . ILE B 2 125 ? 0.634 44.448 134.146 1.00 23.02 125 ILE B N 1
ATOM 1453 C CA . ILE B 2 125 ? -0.062 45.274 135.149 1.00 22.86 125 ILE B CA 1
ATOM 1454 C C . ILE B 2 125 ? 0.588 46.645 135.291 1.00 25.19 125 ILE B C 1
ATOM 1455 O O . ILE B 2 125 ? -0.139 47.645 135.334 1.00 22.50 125 ILE B O 1
ATOM 1460 N N . SER B 2 126 ? 1.947 46.723 135.300 1.00 21.45 126 SER B N 1
ATOM 1461 C CA . SER B 2 126 ? 2.659 47.989 135.590 1.00 23.88 126 SER B CA 1
ATOM 1462 C C . SER B 2 126 ? 2.335 49.049 134.517 1.00 24.84 126 SER B C 1
ATOM 1463 O O . SER B 2 126 ? 2.166 48.682 133.349 1.00 23.36 126 SER B O 1
ATOM 1466 N N . GLU B 2 127 ? 2.243 50.319 134.899 1.00 22.84 127 GLU B N 1
ATOM 1467 C CA . GLU B 2 127 ? 2.002 51.364 133.925 1.00 24.51 127 GLU B CA 1
ATOM 1468 C C . GLU B 2 127 ? 2.976 52.453 134.113 1.00 25.24 127 GLU B C 1
ATOM 1469 O O . GLU B 2 127 ? 3.786 52.374 135.038 1.00 25.46 127 GLU B O 1
ATOM 1475 N N . ALA B 2 128 ? 2.836 53.515 133.322 1.00 26.44 128 ALA B N 1
ATOM 1476 C CA . ALA B 2 128 ? 3.670 54.724 133.498 1.00 32.86 128 ALA B CA 1
ATOM 1477 C C . ALA B 2 128 ? 3.630 55.252 134.948 1.00 33.11 128 ALA B C 1
ATOM 1478 O O . ALA B 2 128 ? 4.665 55.661 135.480 1.00 30.87 128 ALA B O 1
ATOM 1480 N N . SER B 2 129 ? 2.456 55.208 135.581 1.00 26.45 129 SER B N 1
ATOM 1481 C CA . SER B 2 129 ? 2.306 55.689 136.947 1.00 31.72 129 SER B CA 1
ATOM 1482 C C . SER B 2 129 ? 1.898 54.603 137.962 1.00 33.19 129 SER B C 1
ATOM 1483 O O . SER B 2 129 ? 1.487 54.910 139.079 1.00 38.53 129 SER B O 1
ATOM 1486 N N . ALA B 2 130 ? 1.960 53.345 137.570 1.00 28.76 130 ALA B N 1
ATOM 1487 C CA . ALA B 2 130 ? 1.640 52.288 138.512 1.00 29.68 130 ALA B CA 1
ATOM 1488 C C . ALA B 2 130 ? 2.816 51.335 138.510 1.00 28.21 130 ALA B C 1
ATOM 1489 O O . ALA B 2 130 ? 3.094 50.692 137.492 1.00 29.02 130 ALA B O 1
ATOM 1491 N N . GLY B 2 131 ? 3.541 51.262 139.624 1.00 26.44 131 GLY B N 1
ATOM 1492 C CA . GLY B 2 131 ? 4.616 50.243 139.716 1.00 24.85 131 GLY B CA 1
ATOM 1493 C C . GLY B 2 131 ? 4.484 49.477 141.021 1.00 24.91 131 GLY B C 1
ATOM 1494 O O . GLY B 2 131 ? 3.870 48.401 141.083 1.00 23.85 131 GLY B O 1
ATOM 1495 N N . SER B 2 132 ? 5.105 50.013 142.059 1.00 21.51 132 SER B N 1
ATOM 1496 C CA . SER B 2 132 ? 4.974 49.409 143.386 1.00 22.04 132 SER B CA 1
ATOM 1497 C C . SER B 2 132 ? 3.522 49.540 143.932 1.00 25.02 132 SER B C 1
ATOM 1498 O O . SER B 2 132 ? 3.055 48.699 144.718 1.00 25.04 132 SER B O 1
ATOM 1501 N N . ASP B 2 133 ? 2.858 50.631 143.527 1.00 25.22 133 ASP B N 1
ATOM 1502 C CA . ASP B 2 133 ? 1.457 50.868 143.883 1.00 26.74 133 ASP B CA 1
ATOM 1503 C C . ASP B 2 133 ? 0.586 50.591 142.652 1.00 24.92 133 ASP B C 1
ATOM 1504 O O . ASP B 2 133 ? 0.703 51.272 141.636 1.00 25.86 133 ASP B O 1
ATOM 1509 N N . ILE B 2 134 ? -0.255 49.585 142.750 1.00 26.46 134 ILE B N 1
ATOM 1510 C CA . ILE B 2 134 ? -1.059 49.171 141.603 1.00 27.31 134 ILE B CA 1
ATOM 1511 C C . ILE B 2 134 ? -2.546 49.379 141.976 1.00 27.94 134 ILE B C 1
ATOM 1512 O O . ILE B 2 134 ? -3.422 48.746 141.415 1.00 27.75 134 ILE B O 1
ATOM 1517 N N . SER B 2 135 ? -2.777 50.254 142.956 1.00 27.77 135 SER B N 1
ATOM 1518 C CA . SER B 2 135 ? -4.123 50.535 143.489 1.00 32.59 135 SER B CA 1
ATOM 1519 C C . SER B 2 135 ? -4.915 51.359 142.481 1.00 33.59 135 SER B C 1
ATOM 1520 O O . SER B 2 135 ? -6.151 51.369 142.494 1.00 42.46 135 SER B O 1
ATOM 1523 N N . ASN B 2 136 ? -4.217 52.116 141.658 1.00 34.06 136 ASN B N 1
ATOM 1524 C CA . ASN B 2 136 ? -4.927 52.986 140.771 1.00 40.11 136 ASN B CA 1
ATOM 1525 C C . ASN B 2 136 ? -4.411 52.739 139.348 1.00 37.05 136 ASN B C 1
ATOM 1526 O O . ASN B 2 136 ? -3.400 53.335 138.933 1.00 40.19 136 ASN B O 1
ATOM 1531 N N . LEU B 2 137 ? -5.084 51.847 138.626 1.00 29.52 137 LEU B N 1
ATOM 1532 C CA . LEU B 2 137 ? -4.665 51.520 137.240 1.00 28.80 137 LEU B CA 1
ATOM 1533 C C . LEU B 2 137 ? -5.388 52.446 136.258 1.00 32.15 137 LEU B C 1
ATOM 1534 O O . LEU B 2 137 ? -6.630 52.545 136.312 1.00 29.23 137 LEU B O 1
ATOM 1539 N N . ALA B 2 138 ? -4.600 53.164 135.445 1.00 30.41 138 ALA B N 1
ATOM 1540 C CA . ALA B 2 138 ? -5.090 54.000 134.354 1.00 29.84 138 ALA B CA 1
ATOM 1541 C C . ALA B 2 138 ? -5.696 53.200 133.170 1.00 29.84 138 ALA B C 1
ATOM 1542 O O . ALA B 2 138 ? -6.540 53.716 132.460 1.00 30.58 138 ALA B O 1
ATOM 1544 N N . THR B 2 139 ? -5.296 51.944 132.998 1.00 27.10 139 THR B N 1
ATOM 1545 C CA . THR B 2 139 ? -5.880 51.061 131.991 1.00 26.02 139 THR B CA 1
ATOM 1546 C C . THR B 2 139 ? -7.319 50.742 132.427 1.00 26.83 139 THR B C 1
ATOM 1547 O O . THR B 2 139 ? -7.557 50.308 133.544 1.00 24.54 139 THR B O 1
ATOM 1551 N N . THR B 2 140 ? -8.281 50.994 131.517 1.00 27.51 140 THR B N 1
ATOM 1552 C CA . THR B 2 140 ? -9.731 50.795 131.831 1.00 26.96 140 THR B CA 1
ATOM 1553 C C . THR B 2 140 ? -10.323 49.666 131.010 1.00 29.29 140 THR B C 1
ATOM 1554 O O . THR B 2 140 ? -9.809 49.350 129.924 1.00 27.45 140 THR B O 1
ATOM 1558 N N . ALA B 2 141 ? -11.371 49.021 131.531 1.00 26.55 141 ALA B N 1
ATOM 1559 C CA . ALA B 2 141 ? -12.123 48.090 130.736 1.00 27.37 141 ALA B CA 1
ATOM 1560 C C . ALA B 2 141 ? -13.605 48.490 130.864 1.00 31.78 141 ALA B C 1
ATOM 1561 O O . ALA B 2 141 ? -14.115 48.512 131.967 1.00 27.10 141 ALA B O 1
ATOM 1563 N N . GLN B 2 142 ? -14.262 48.795 129.742 1.00 32.82 142 GLN B N 1
ATOM 1564 C CA . GLN B 2 142 ? -15.689 49.195 129.723 1.00 34.71 142 GLN B CA 1
ATOM 1565 C C . GLN B 2 142 ? -16.544 48.034 129.154 1.00 35.07 142 GLN B C 1
ATOM 1566 O O . GLN B 2 142 ? -16.230 47.467 128.090 1.00 30.83 142 GLN B O 1
ATOM 1572 N N . LYS B 2 143 ? -17.567 47.624 129.906 1.00 35.33 143 LYS B N 1
ATOM 1573 C CA . LYS B 2 143 ? -18.509 46.587 129.467 1.00 42.49 143 LYS B CA 1
ATOM 1574 C C . LYS B 2 143 ? -19.362 47.179 128.341 1.00 42.75 143 LYS B C 1
ATOM 1575 O O . LYS B 2 143 ? -19.772 48.346 128.426 1.00 44.15 143 LYS B O 1
ATOM 1581 N N . GLU B 2 144 ? -19.545 46.402 127.276 1.00 43.48 144 GLU B N 1
ATOM 1582 C CA . GLU B 2 144 ? -20.454 46.757 126.175 1.00 45.97 144 GLU B CA 1
ATOM 1583 C C . GLU B 2 144 ? -21.061 45.471 125.708 1.00 44.35 144 GLU B C 1
ATOM 1584 O O . GLU B 2 144 ? -20.441 44.699 124.963 1.00 41.93 144 GLU B O 1
ATOM 1590 N N . GLY B 2 145 ? -22.252 45.195 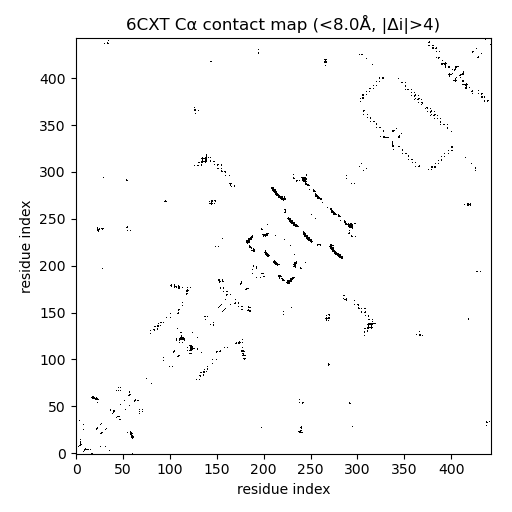126.223 1.00 40.63 145 GLY B N 1
ATOM 1591 C CA . GLY B 2 145 ? -22.930 43.945 125.910 1.00 38.67 145 GLY B CA 1
ATOM 1592 C C . GLY B 2 145 ? -22.124 42.770 126.380 1.00 37.06 145 GLY B C 1
ATOM 1593 O O . GLY B 2 145 ? -21.798 42.693 127.552 1.00 39.22 145 GLY B O 1
ATOM 1594 N N . ASP B 2 146 ? -21.815 41.855 125.465 1.00 37.02 146 ASP B N 1
ATOM 1595 C CA . ASP B 2 146 ? -21.035 40.653 125.777 1.00 39.79 146 ASP B CA 1
ATOM 1596 C C . ASP B 2 146 ? -19.495 40.867 125.674 1.00 34.52 146 ASP B C 1
ATOM 1597 O O . ASP B 2 146 ? -18.742 39.897 125.603 1.00 36.01 146 ASP B O 1
ATOM 1602 N N . TYR B 2 147 ? -19.061 42.115 125.617 1.00 35.58 147 TYR B N 1
ATOM 1603 C CA . TYR B 2 147 ? -17.644 42.428 125.289 1.00 37.30 147 TYR B CA 1
ATOM 1604 C C . TYR B 2 147 ? -17.136 43.458 126.255 1.00 34.72 147 TYR B C 1
ATOM 1605 O O . TYR B 2 147 ? -17.915 44.180 126.888 1.00 33.59 147 TYR B O 1
ATOM 1614 N N . TYR B 2 148 ? -15.807 43.533 126.368 1.00 33.44 148 TYR B N 1
ATOM 1615 C CA . TYR B 2 148 ? -15.189 44.616 127.101 1.00 30.80 148 TYR B CA 1
ATOM 1616 C C . TYR B 2 148 ? -14.297 45.349 126.173 1.00 26.72 148 TYR B C 1
ATOM 1617 O O . TYR B 2 148 ? -13.743 44.732 125.302 1.00 29.80 148 TYR B O 1
ATOM 1626 N N . VAL B 2 149 ? -14.230 46.660 126.328 1.00 25.86 149 VAL B N 1
ATOM 1627 C CA . VAL B 2 149 ? -13.328 47.483 125.562 1.00 28.61 149 VAL B CA 1
ATOM 1628 C C . VAL B 2 149 ? -12.215 47.931 126.528 1.00 28.12 149 VAL B C 1
ATOM 1629 O O . VAL B 2 149 ? -12.483 48.625 127.540 1.00 31.81 149 VAL B O 1
ATOM 1633 N N . LEU B 2 150 ? -10.974 47.604 126.151 1.00 31.43 150 LEU B N 1
ATOM 1634 C CA . LEU B 2 150 ? -9.789 47.845 127.005 1.00 28.94 150 LEU B CA 1
ATOM 1635 C C . LEU B 2 150 ? -8.981 48.975 126.417 1.00 27.77 150 LEU B C 1
ATOM 1636 O O . LEU B 2 150 ? -8.743 49.030 125.186 1.00 26.62 150 LEU B O 1
ATOM 1641 N N . ASN B 2 151 ? -8.588 49.901 127.285 1.00 24.67 151 ASN B N 1
ATOM 1642 C CA . ASN B 2 151 ? -7.864 51.016 126.854 1.00 27.26 151 ASN B CA 1
ATOM 1643 C C . ASN B 2 151 ? -6.746 51.378 127.842 1.00 27.78 151 ASN B C 1
ATOM 1644 O O . ASN B 2 151 ? -7.039 51.695 128.987 1.00 24.69 151 ASN B O 1
ATOM 1649 N N . GLY B 2 152 ? -5.485 51.379 127.396 1.00 27.22 152 GLY B N 1
ATOM 1650 C CA . GLY B 2 152 ? -4.399 51.920 128.275 1.00 26.06 152 GLY B CA 1
ATOM 1651 C C . GLY B 2 152 ? -3.040 51.360 127.848 1.00 28.18 152 GLY B C 1
ATOM 1652 O O . GLY B 2 152 ? -2.972 50.469 126.990 1.00 28.15 152 GLY B O 1
ATOM 1653 N N . GLY B 2 153 ? -1.970 51.906 128.437 1.00 25.90 153 GLY B N 1
ATOM 1654 C CA . GLY B 2 153 ? -0.560 51.423 128.194 1.00 23.25 153 GLY B CA 1
ATOM 1655 C C . GLY B 2 153 ? -0.037 50.607 129.397 1.00 21.03 153 GLY B C 1
ATOM 1656 O O . GLY B 2 153 ? -0.375 50.898 130.549 1.00 22.74 153 GLY B O 1
ATOM 1657 N N . LYS B 2 154 ? 0.723 49.556 129.122 1.00 22.66 154 LYS B N 1
ATOM 1658 C CA . LYS B 2 154 ? 1.335 48.754 130.152 1.00 23.13 154 LYS B CA 1
ATOM 1659 C C . LYS B 2 154 ? 2.846 48.919 129.884 1.00 23.39 154 LYS B C 1
ATOM 1660 O O . LYS B 2 154 ? 3.283 48.841 128.724 1.00 19.73 154 LYS B O 1
ATOM 1666 N N . SER B 2 155 ? 3.632 49.196 130.923 1.00 23.44 155 SER B N 1
ATOM 1667 C CA . SER B 2 155 ? 4.934 49.798 130.611 1.00 24.38 155 SER B CA 1
ATOM 1668 C C . SER B 2 155 ? 6.180 48.829 130.590 1.00 26.27 155 SER B C 1
ATOM 1669 O O . SER B 2 155 ? 7.185 49.113 129.867 1.00 29.08 155 SER B O 1
ATOM 1672 N N . TYR B 2 156 ? 6.096 47.718 131.305 1.00 21.10 156 TYR B N 1
ATOM 1673 C CA . TYR B 2 156 ? 7.273 46.808 131.446 1.00 20.60 156 TYR B CA 1
ATOM 1674 C C . TYR B 2 156 ? 6.740 45.406 131.357 1.00 18.89 156 TYR B C 1
ATOM 1675 O O . TYR B 2 156 ? 6.572 44.720 132.359 1.00 20.49 156 TYR B O 1
ATOM 1684 N N . VAL B 2 157 ? 6.422 44.969 130.144 1.00 18.47 157 VAL B N 1
ATOM 1685 C CA . VAL B 2 157 ? 5.841 43.655 129.994 1.00 17.00 157 VAL B CA 1
ATOM 1686 C C . VAL B 2 157 ? 6.913 42.648 129.584 1.00 17.75 157 VAL B C 1
ATOM 1687 O O . VAL B 2 157 ? 7.409 42.705 128.442 1.00 16.83 157 VAL B O 1
ATOM 1691 N N . THR B 2 158 ? 7.224 41.696 130.490 1.00 18.02 158 THR B N 1
ATOM 1692 C CA . THR B 2 158 ? 8.136 40.632 130.162 1.00 17.90 158 THR B CA 1
ATOM 1693 C C . THR B 2 158 ? 7.442 39.718 129.121 1.00 20.41 158 THR B C 1
ATOM 1694 O O . THR B 2 158 ? 6.248 39.378 129.289 1.00 20.54 158 THR B O 1
ATOM 1698 N N . ASN B 2 159 ? 8.175 39.340 128.070 1.00 17.60 159 ASN B N 1
ATOM 1699 C CA . ASN B 2 159 ? 7.613 38.602 126.957 1.00 19.03 159 ASN B CA 1
ATOM 1700 C C . ASN B 2 159 ? 6.675 39.461 126.085 1.00 18.99 159 ASN B C 1
ATOM 1701 O O . ASN B 2 159 ? 5.961 38.882 125.254 1.00 19.13 159 ASN B O 1
ATOM 1706 N N . GLY B 2 160 ? 6.664 40.775 126.273 1.00 19.87 160 GLY B N 1
ATOM 1707 C CA . GLY B 2 160 ? 5.761 41.670 125.508 1.00 19.80 160 GLY B CA 1
ATOM 1708 C C . GLY B 2 160 ? 5.803 41.400 124.000 1.00 21.62 160 GLY B C 1
ATOM 1709 O O . GLY B 2 160 ? 4.713 41.215 123.337 1.00 17.43 160 GLY B O 1
ATOM 1710 N N . SER B 2 161 ? 7.019 41.367 123.430 1.00 19.11 161 SER B N 1
ATOM 1711 C CA . SER B 2 161 ? 7.152 41.209 121.967 1.00 20.37 161 SER B CA 1
ATOM 1712 C C . SER B 2 161 ? 6.757 39.830 121.437 1.00 21.41 161 SER B C 1
ATOM 1713 O O . SER B 2 161 ? 6.254 39.715 120.320 1.00 20.55 161 SER B O 1
ATOM 1716 N N . ILE B 2 162 ? 6.908 38.790 122.251 1.00 18.62 162 ILE B N 1
ATOM 1717 C CA . ILE B 2 162 ? 6.695 37.402 121.822 1.00 19.86 162 ILE B CA 1
ATOM 1718 C C . ILE B 2 162 ? 5.345 36.833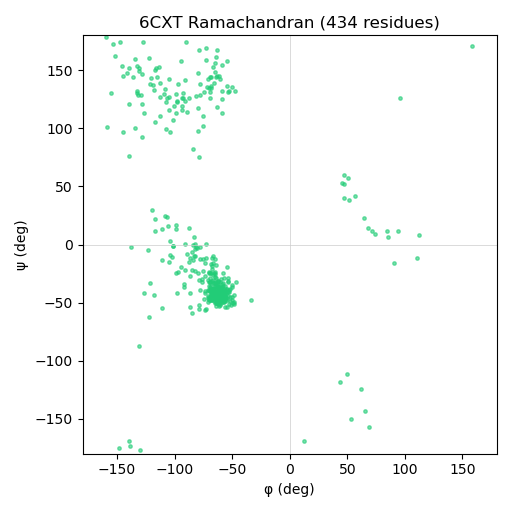 122.259 1.00 19.19 162 ILE B C 1
ATOM 1719 O O . ILE B 2 162 ? 5.049 35.668 121.979 1.00 20.46 162 ILE B O 1
ATOM 1724 N N . ALA B 2 163 ? 4.569 37.649 122.984 1.00 19.45 163 ALA B N 1
ATOM 1725 C CA . ALA B 2 163 ? 3.360 37.142 123.643 1.00 19.64 163 ALA B CA 1
ATOM 1726 C C . ALA B 2 163 ? 2.264 36.853 122.589 1.00 20.48 163 ALA B C 1
ATOM 1727 O O . ALA B 2 163 ? 1.996 37.697 121.697 1.00 20.69 163 ALA B O 1
ATOM 1729 N N . ASP B 2 164 ? 1.632 35.700 122.774 1.00 22.04 164 ASP B N 1
ATOM 1730 C CA . ASP B 2 164 ? 0.401 35.312 122.077 1.00 22.63 164 ASP B CA 1
ATOM 1731 C C . ASP B 2 164 ? -0.833 35.732 122.858 1.00 23.59 164 ASP B C 1
ATOM 1732 O O . ASP B 2 164 ? -1.898 35.893 122.264 1.00 21.55 164 ASP B O 1
ATOM 1737 N N . TYR B 2 165 ? -0.682 35.949 124.166 1.00 19.34 165 TYR B N 1
ATOM 1738 C CA . TYR B 2 165 ? -1.716 36.457 125.045 1.00 21.11 165 TYR B CA 1
ATOM 1739 C C . TYR B 2 165 ? -1.120 37.348 126.117 1.00 22.02 165 TYR B C 1
ATOM 1740 O O . TYR B 2 165 ? -0.003 37.089 126.549 1.00 21.46 165 TYR B O 1
ATOM 1749 N N . TYR B 2 166 ? -1.847 38.385 126.501 1.00 21.79 166 TYR B N 1
ATOM 1750 C CA . TYR B 2 166 ? -1.522 39.233 127.657 1.00 21.82 166 TYR B CA 1
ATOM 1751 C C . TYR B 2 166 ? -2.512 38.995 128.753 1.00 24.20 166 TYR B C 1
ATOM 1752 O O . TYR B 2 166 ? -3.719 38.996 128.503 1.00 23.73 166 TYR B O 1
ATOM 1761 N N . VAL B 2 167 ? -2.036 38.743 129.981 1.00 22.24 167 VAL B N 1
ATOM 1762 C CA . VAL B 2 167 ? -2.974 38.804 131.143 1.00 20.06 167 VAL B CA 1
ATOM 1763 C C . VAL B 2 167 ? -2.917 40.245 131.611 1.00 22.28 167 VAL B C 1
ATOM 1764 O O . VAL B 2 167 ? -1.882 40.713 132.100 1.00 23.93 167 VAL B O 1
ATOM 1768 N N . VAL B 2 168 ? -4.018 40.974 131.472 1.00 20.85 168 VAL B N 1
ATOM 1769 C CA . VAL B 2 168 ? -4.015 42.426 131.592 1.00 21.68 168 VAL B CA 1
ATOM 1770 C C . VAL B 2 168 ? -4.937 42.743 132.755 1.00 24.51 168 VAL B C 1
ATOM 1771 O O . VAL B 2 168 ? -5.986 42.112 132.876 1.00 23.92 168 VAL B O 1
ATOM 1775 N N . TYR B 2 169 ? -4.517 43.687 133.605 1.00 22.84 169 TYR B N 1
ATOM 1776 C CA . TYR B 2 169 ? -5.265 44.066 134.795 1.00 23.23 169 TYR B CA 1
ATOM 1777 C C . TYR B 2 169 ? -5.724 45.483 134.527 1.00 23.19 169 TYR B C 1
ATOM 1778 O O . TYR B 2 169 ? -4.921 46.347 134.153 1.00 25.16 169 TYR B O 1
ATOM 1787 N N . ALA B 2 170 ? -7.044 45.733 134.656 1.00 23.47 170 ALA B N 1
ATOM 1788 C CA . ALA B 2 170 ? -7.626 46.992 134.176 1.00 23.47 170 ALA B CA 1
ATOM 1789 C C . ALA B 2 170 ? -8.665 47.491 135.201 1.00 22.81 170 ALA B C 1
ATOM 1790 O O . ALA B 2 170 ? -9.221 46.682 135.904 1.00 22.58 170 ALA B O 1
ATOM 1792 N N . THR B 2 171 ? -8.875 48.796 135.280 1.00 24.24 171 THR B N 1
ATOM 1793 C CA . THR B 2 171 ? -9.931 49.311 136.179 1.00 26.94 171 THR B CA 1
ATOM 1794 C C . THR B 2 171 ? -11.317 49.153 135.508 1.00 29.27 171 THR B C 1
ATOM 1795 O O . THR B 2 171 ? -11.552 49.732 134.431 1.00 27.49 171 THR B O 1
ATOM 1799 N N . THR B 2 172 ? -12.181 48.358 136.131 1.00 30.72 172 THR B N 1
ATOM 1800 C CA . THR B 2 172 ? -13.587 48.299 135.743 1.00 31.98 172 THR B CA 1
ATOM 1801 C C . THR B 2 172 ? -14.553 49.220 136.528 1.00 37.14 172 THR B C 1
ATOM 1802 O O . THR B 2 172 ? -15.651 49.535 136.011 1.00 30.91 172 THR B O 1
ATOM 1806 N N . ASN B 2 173 ? -14.153 49.692 137.727 1.00 31.44 173 ASN B N 1
ATOM 1807 C CA . ASN B 2 173 ? -15.010 50.604 138.533 1.00 33.00 173 ASN B CA 1
ATOM 1808 C C . ASN B 2 173 ? -14.158 51.387 139.531 1.00 31.61 173 ASN B C 1
ATOM 1809 O O . ASN B 2 173 ? -13.776 50.847 140.566 1.00 33.20 173 ASN B O 1
ATOM 1814 N N . LYS B 2 174 ? -13.860 52.638 139.202 1.00 31.88 174 LYS B N 1
ATOM 1815 C CA . LYS B 2 174 ? -13.002 53.522 140.002 1.00 39.12 174 LYS B CA 1
ATOM 1816 C C . LYS B 2 174 ? -13.449 53.604 141.462 1.00 43.52 174 LYS B C 1
ATOM 1817 O O . LYS B 2 174 ? -12.621 53.605 142.381 1.00 38.34 174 LYS B O 1
ATOM 1823 N N . LYS B 2 175 ? -14.767 53.611 141.666 1.00 40.13 175 LYS B N 1
ATOM 1824 C CA . LYS B 2 175 ? -15.380 53.818 142.987 1.00 42.37 175 LYS B CA 1
ATOM 1825 C C . LYS B 2 175 ? -15.243 52.567 143.844 1.00 35.69 175 LYS B C 1
ATOM 1826 O O . LYS B 2 175 ? -15.320 52.655 145.050 1.00 38.24 175 LYS B O 1
ATOM 1832 N N . HIS B 2 176 ? -15.072 51.390 143.247 1.00 33.01 176 HIS B N 1
ATOM 1833 C CA . HIS B 2 176 ? -14.864 50.235 144.087 1.00 30.46 176 HIS B CA 1
ATOM 1834 C C . HIS B 2 176 ? -13.356 50.046 144.575 1.00 30.30 176 HIS B C 1
ATOM 1835 O O . HIS B 2 176 ? -13.055 49.051 145.215 1.00 28.16 176 HIS B O 1
ATOM 1842 N N . GLY B 2 177 ? -12.495 51.026 144.281 1.00 30.94 177 GLY B N 1
ATOM 1843 C CA . GLY B 2 177 ? -11.032 51.059 144.663 1.00 30.94 177 GLY B CA 1
ATOM 1844 C C . GLY B 2 177 ? -10.373 49.715 144.431 1.00 29.29 177 GLY B C 1
ATOM 1845 O O . GLY B 2 177 ? -10.378 49.177 143.305 1.00 28.51 177 GLY B O 1
ATOM 1846 N N . TYR B 2 178 ? -9.885 49.140 145.538 1.00 31.26 178 TYR B N 1
ATOM 1847 C CA . TYR B 2 178 ? -9.229 47.837 145.604 1.00 29.80 178 TYR B CA 1
ATOM 1848 C C . TYR B 2 178 ? -10.029 46.705 145.005 1.00 31.98 178 TYR B C 1
ATOM 1849 O O . TYR B 2 178 ? -9.454 45.736 144.468 1.00 30.45 178 TYR B O 1
ATOM 1858 N N . LEU B 2 179 ? -11.366 46.793 145.079 1.00 30.15 179 LEU B N 1
ATOM 1859 C CA . LEU B 2 179 ? -12.174 45.714 144.524 1.00 28.89 179 LEU B CA 1
ATOM 1860 C C . LEU B 2 179 ? -12.849 46.177 143.205 1.00 32.17 179 LEU B C 1
ATOM 1861 O O . LEU B 2 179 ? -13.907 45.649 142.800 1.00 33.08 179 LEU B O 1
ATOM 1866 N N . GLY B 2 180 ? -12.227 47.176 142.578 1.00 27.56 180 GLY B N 1
ATOM 1867 C CA . GLY B 2 180 ? -12.681 47.707 141.281 1.00 30.09 180 GLY B CA 1
ATOM 1868 C C . GLY B 2 180 ? -11.860 47.417 140.016 1.00 31.02 180 GLY B C 1
ATOM 1869 O O . GLY B 2 180 ? -11.982 48.162 139.006 1.00 26.12 180 GLY B O 1
ATOM 1870 N N . GLN B 2 181 ? -11.090 46.320 140.033 1.00 28.04 181 GLN B N 1
ATOM 1871 C CA . GLN B 2 181 ? -10.245 45.968 138.902 1.00 25.30 181 GLN B CA 1
ATOM 1872 C C . GLN B 2 181 ? -10.643 44.611 138.443 1.00 23.79 181 GLN B C 1
ATOM 1873 O O . GLN B 2 181 ? -11.217 43.853 139.200 1.00 26.98 181 GLN B O 1
ATOM 1879 N N . THR B 2 182 ? -10.295 44.260 137.197 1.00 22.92 182 THR B N 1
ATOM 1880 C CA . THR B 2 182 ? -10.593 42.948 136.645 1.00 21.01 182 THR B CA 1
ATOM 1881 C C . THR B 2 182 ? -9.425 42.457 135.775 1.00 22.27 182 THR B C 1
ATOM 1882 O O . THR B 2 182 ? -8.741 43.270 135.154 1.00 23.12 182 THR B O 1
ATOM 1886 N N . ALA B 2 183 ? -9.229 41.140 135.779 1.00 24.07 183 ALA B N 1
ATOM 1887 C CA . ALA B 2 183 ? -8.222 40.478 134.980 1.00 25.62 183 ALA B CA 1
ATOM 1888 C C . ALA B 2 183 ? -8.817 39.941 133.689 1.00 26.87 183 ALA B C 1
ATOM 1889 O O . ALA B 2 183 ? -9.908 39.332 133.702 1.00 27.60 183 ALA B O 1
ATOM 1891 N N . PHE B 2 184 ? -8.076 40.111 132.594 1.00 23.49 184 PHE B N 1
ATOM 1892 C CA . PHE B 2 184 ? -8.522 39.647 131.264 1.00 25.62 184 PHE B CA 1
ATOM 1893 C C . PHE B 2 184 ? -7.353 38.977 130.548 1.00 25.75 184 PHE B C 1
ATOM 1894 O O . PHE B 2 184 ? -6.207 39.412 130.699 1.00 26.45 184 PHE B O 1
ATOM 1902 N N . VAL B 2 185 ? -7.634 37.936 129.791 1.00 23.50 185 VAL B N 1
ATOM 1903 C CA . VAL B 2 185 ? -6.664 37.364 128.857 1.00 23.60 185 VAL B CA 1
ATOM 1904 C C . VAL B 2 185 ? -6.935 38.019 127.515 1.00 26.39 185 VAL B C 1
ATOM 1905 O O . VAL B 2 185 ? -8.059 37.916 126.996 1.00 25.71 185 VAL B O 1
ATOM 1909 N N . VAL B 2 186 ? -5.950 38.726 126.964 1.00 23.12 186 VAL B N 1
ATOM 1910 C CA . VAL B 2 186 ? -6.131 39.517 125.751 1.00 23.35 186 VAL B CA 1
ATOM 1911 C C . VAL B 2 186 ? -5.292 38.851 124.648 1.00 23.71 186 VAL B C 1
ATOM 1912 O O . VAL B 2 186 ? -4.054 38.900 124.710 1.00 23.03 186 VAL B O 1
ATOM 1916 N N . PRO B 2 187 ? -5.925 38.244 123.659 1.00 21.20 187 PRO B N 1
ATOM 1917 C CA . PRO B 2 187 ? -5.122 37.655 122.596 1.00 20.33 187 PRO B CA 1
ATOM 1918 C C . PRO B 2 187 ? -4.330 38.712 121.814 1.00 20.00 187 PRO B C 1
ATOM 1919 O O . PRO B 2 187 ? -4.779 39.800 121.622 1.00 19.78 187 PRO B O 1
ATOM 1923 N N . ARG B 2 188 ? -3.126 38.357 121.408 1.00 19.61 188 ARG B N 1
ATOM 1924 C CA . ARG B 2 188 ? -2.245 39.217 120.646 1.00 24.69 188 ARG B CA 1
ATOM 1925 C C . ARG B 2 188 ? -2.891 39.751 119.352 1.00 33.43 188 ARG B C 1
ATOM 1926 O O . ARG B 2 188 ? -2.680 40.845 119.037 1.00 46.45 188 ARG B O 1
ATOM 1934 N N . ASN B 2 189 ? -3.680 38.948 118.658 1.00 32.78 189 ASN B N 1
ATOM 1935 C CA . ASN B 2 189 ? -4.334 39.371 117.423 1.00 25.32 189 ASN B CA 1
ATOM 1936 C C . ASN B 2 189 ? -5.509 40.360 117.581 1.00 24.36 189 ASN B C 1
ATOM 1937 O O . ASN B 2 189 ? -6.104 40.746 116.631 1.00 25.75 189 ASN B O 1
ATOM 1942 N N . THR B 2 190 ? -5.821 40.754 118.792 1.00 21.27 190 THR B N 1
ATOM 1943 C CA . THR B 2 190 ? -6.881 41.752 119.060 1.00 19.89 190 THR B CA 1
ATOM 1944 C C . THR B 2 190 ? -6.461 43.087 118.410 1.00 23.54 190 THR B C 1
ATOM 1945 O O . THR B 2 190 ? -5.425 43.691 118.799 1.00 24.26 190 THR B O 1
ATOM 1949 N N . PRO B 2 191 ? -7.268 43.600 117.424 1.00 22.62 191 PRO B N 1
ATOM 1950 C CA . PRO B 2 191 ? -6.957 44.904 116.910 1.00 20.47 191 PRO B CA 1
ATOM 1951 C C . PRO B 2 191 ? -6.854 45.949 117.978 1.00 22.22 191 PRO B C 1
ATOM 1952 O O . PRO B 2 191 ? -7.681 46.034 118.902 1.00 22.64 191 PRO B O 1
ATOM 1956 N N . GLY B 2 192 ? -5.829 46.776 117.846 1.00 19.66 192 GLY B N 1
ATOM 1957 C CA . GLY B 2 192 ? -5.630 47.882 118.785 1.00 20.39 192 GLY B CA 1
ATOM 1958 C C . GLY B 2 192 ? -4.390 47.676 119.714 1.00 21.13 192 GLY B C 1
ATOM 1959 O O . GLY B 2 192 ? -3.970 48.618 120.389 1.00 23.38 192 GLY B O 1
ATOM 1960 N N . ILE B 2 193 ? -3.825 46.473 119.727 1.00 20.58 193 ILE B N 1
ATOM 1961 C CA . ILE B 2 193 ? -2.513 46.208 120.416 1.00 19.64 193 ILE B CA 1
ATOM 1962 C C . ILE B 2 193 ? -1.317 46.709 119.579 1.00 19.74 193 ILE B C 1
ATOM 1963 O O . ILE B 2 193 ? -1.202 46.406 118.381 1.00 20.29 193 ILE B O 1
ATOM 1968 N N . SER B 2 194 ? -0.434 47.495 120.202 1.00 19.99 194 SER B N 1
ATOM 1969 C CA . SER B 2 194 ? 0.876 47.801 119.596 1.00 19.66 194 SER B CA 1
ATOM 1970 C C . SER B 2 194 ? 1.962 47.548 120.708 1.00 19.87 194 SER B C 1
ATOM 1971 O O . SER B 2 194 ? 1.650 47.604 121.919 1.00 18.88 194 SER B O 1
ATOM 1974 N N . VAL B 2 195 ? 3.148 47.149 120.260 1.00 18.42 195 VAL B N 1
ATOM 1975 C CA . VAL B 2 195 ? 4.194 46.717 121.175 1.00 17.46 195 VAL B CA 1
ATOM 1976 C C . VAL B 2 195 ? 5.456 47.455 120.720 1.00 19.19 195 VAL B C 1
ATOM 1977 O O . VAL B 2 195 ? 5.803 47.443 119.508 1.00 19.74 195 VAL B O 1
ATOM 1981 N N . GLY B 2 196 ? 6.184 48.075 121.668 1.00 20.32 196 GLY B N 1
ATOM 1982 C CA . GLY B 2 196 ? 7.460 48.729 121.336 1.00 19.18 196 GLY B CA 1
ATOM 1983 C C . GLY B 2 196 ? 8.568 47.689 121.206 1.00 18.30 196 GLY B C 1
ATOM 1984 O O . GLY B 2 196 ? 8.411 46.525 121.626 1.00 17.49 196 GLY B O 1
ATOM 1985 N N . ASN B 2 197 ? 9.723 48.096 120.651 1.00 19.23 197 ASN B N 1
ATOM 1986 C CA . ASN B 2 197 ? 10.835 47.161 120.532 1.00 21.01 197 ASN B CA 1
ATOM 1987 C C . ASN B 2 197 ? 11.327 46.761 121.949 1.00 20.40 197 ASN B C 1
ATOM 1988 O O . ASN B 2 197 ? 11.133 47.525 122.904 1.00 18.37 197 ASN B O 1
ATOM 1993 N N . ASP B 2 198 ? 11.961 45.615 122.053 1.00 19.93 198 ASP B N 1
ATOM 1994 C CA . ASP B 2 198 ? 12.516 45.138 123.294 1.00 20.14 198 ASP B CA 1
ATOM 1995 C C . ASP B 2 198 ? 13.445 46.204 123.897 1.00 19.52 198 ASP B C 1
ATOM 1996 O O . ASP B 2 198 ? 14.236 46.731 123.218 1.00 19.47 198 ASP B O 1
ATOM 2001 N N . TYR B 2 199 ? 13.303 46.524 125.168 1.00 18.23 199 TYR B N 1
ATOM 2002 C CA . TYR B 2 199 ? 14.195 47.462 125.802 1.00 19.20 199 TYR B CA 1
ATOM 2003 C C . TYR B 2 199 ? 15.579 46.886 125.932 1.00 17.88 199 TYR B C 1
ATOM 2004 O O . TYR B 2 199 ? 15.737 45.707 126.251 1.00 19.83 199 TYR B O 1
ATOM 2013 N N . HIS B 2 200 ? 16.544 47.785 125.780 1.00 17.63 200 HIS B N 1
ATOM 2014 C CA . HIS B 2 200 ? 17.930 47.477 126.198 1.00 19.08 200 HIS B CA 1
ATOM 2015 C C . HIS B 2 200 ? 17.978 47.704 127.681 1.00 15.58 200 HIS B C 1
ATOM 2016 O O . HIS B 2 200 ? 17.592 48.803 128.173 1.00 16.10 200 HIS B O 1
ATOM 2023 N N . LYS B 2 201 ? 18.459 46.679 128.393 1.00 15.14 201 LYS B N 1
ATOM 2024 C CA . LYS B 2 201 ? 18.439 46.750 129.857 1.00 15.10 201 LYS B CA 1
ATOM 2025 C C . LYS B 2 201 ? 19.641 45.999 130.444 1.00 15.11 201 LYS B C 1
ATOM 2026 O O . LYS B 2 201 ? 20.455 45.368 129.715 1.00 14.99 201 LYS B O 1
ATOM 2032 N N . LEU B 2 202 ? 19.778 46.111 131.753 1.00 14.55 202 LEU B N 1
ATOM 2033 C CA . LEU B 2 202 ? 21.096 45.720 132.362 1.00 14.74 202 LEU B CA 1
ATOM 2034 C C . LEU B 2 202 ? 21.348 44.228 132.194 1.00 15.85 202 LEU B C 1
ATOM 2035 O O . LEU B 2 202 ? 22.468 43.814 131.840 1.00 15.92 202 LEU B O 1
ATOM 2040 N N . GLY B 2 203 ? 20.312 43.397 132.428 1.00 15.00 203 GLY B N 1
ATOM 2041 C CA . GLY B 2 203 ? 20.458 41.951 132.317 1.00 15.78 203 GLY B CA 1
ATOM 2042 C C . GLY B 2 203 ? 19.293 41.260 131.686 1.00 18.77 203 GLY B C 1
ATOM 2043 O O . GLY B 2 203 ? 18.398 41.938 131.110 1.00 17.82 203 GLY B O 1
ATOM 2044 N N . LEU B 2 204 ? 19.306 39.928 131.772 1.00 18.11 204 LEU B N 1
ATOM 2045 C CA . LEU B 2 204 ? 18.163 39.056 131.377 1.00 18.86 204 LEU B CA 1
ATOM 2046 C C . LEU B 2 204 ? 17.787 39.309 129.926 1.00 19.67 204 LEU B C 1
ATOM 2047 O O . LEU B 2 204 ? 16.594 39.459 129.593 1.00 18.67 204 LEU B O 1
ATOM 2052 N N . ARG B 2 205 ? 18.813 39.446 129.105 1.00 18.26 205 ARG B N 1
ATOM 2053 C CA . ARG B 2 205 ? 18.653 39.740 127.695 1.00 20.81 205 ARG B CA 1
ATOM 2054 C C . ARG B 2 205 ? 17.660 38.810 126.967 1.00 18.60 205 ARG B C 1
ATOM 2055 O O . ARG B 2 205 ? 16.911 39.278 126.124 1.00 20.37 205 ARG B O 1
ATOM 2057 N N . SER B 2 206 ? 17.607 37.521 127.310 1.00 20.02 206 SER B N 1
ATOM 2058 C CA . SER B 2 206 ? 16.695 36.594 126.625 1.00 20.55 206 SER B CA 1
ATOM 2059 C C . SER B 2 206 ? 15.228 36.789 126.988 1.00 21.61 206 SER B C 1
ATOM 2060 O O . SER B 2 206 ? 14.376 36.180 126.330 1.00 22.83 206 SER B O 1
ATOM 2063 N N . ALA B 2 207 ? 14.945 37.583 128.025 1.00 16.90 207 ALA B N 1
ATOM 2064 C CA . ALA B 2 207 ? 13.536 37.810 128.433 1.00 17.58 207 ALA B CA 1
ATOM 2065 C C . ALA B 2 207 ? 13.178 39.175 127.860 1.00 16.47 207 ALA B C 1
ATOM 2066 O O . ALA B 2 207 ? 13.605 40.193 128.383 1.00 17.51 207 ALA B O 1
ATOM 2068 N N . PRO B 2 208 ? 12.354 39.220 126.793 1.00 18.71 208 PRO B N 1
ATOM 2069 C CA . PRO B 2 208 ? 12.005 40.523 126.231 1.00 17.33 208 PRO B CA 1
ATOM 2070 C C . PRO B 2 208 ? 11.275 41.372 127.261 1.00 16.33 208 PRO B C 1
ATOM 2071 O O . PRO B 2 208 ? 10.509 40.821 128.068 1.00 19.58 208 PRO B O 1
ATOM 2075 N N . LEU B 2 209 ? 11.503 42.678 127.231 1.00 16.18 209 LEU B N 1
ATOM 2076 C CA . LEU B 2 209 ? 10.750 43.606 128.089 1.00 17.69 209 LEU B CA 1
ATOM 2077 C C . LEU B 2 209 ? 10.216 44.714 127.173 1.00 15.84 209 LEU B C 1
ATOM 2078 O O . LEU B 2 209 ? 10.960 45.358 126.450 1.00 16.78 209 LEU B O 1
ATOM 2083 N N . ASN B 2 210 ? 8.909 44.984 127.246 1.00 17.00 210 ASN B N 1
ATOM 2084 C CA . ASN B 2 210 ? 8.348 45.908 126.272 1.00 16.59 210 ASN B CA 1
ATOM 2085 C C . ASN B 2 210 ? 7.219 46.769 126.822 1.00 18.09 210 ASN B C 1
ATOM 2086 O O . ASN B 2 210 ? 6.459 46.348 127.691 1.00 17.25 210 ASN B O 1
ATOM 2091 N N . GLN B 2 211 ? 7.068 47.929 126.212 1.00 17.99 211 GLN B N 1
ATOM 2092 C CA . GLN B 2 211 ? 5.837 48.719 126.377 1.00 21.50 211 GLN B CA 1
ATOM 2093 C C . GLN B 2 211 ? 4.740 48.075 125.464 1.00 20.23 211 GLN B C 1
ATOM 2094 O O . GLN B 2 211 ? 5.037 47.688 124.316 1.00 18.31 211 GLN B O 1
ATOM 2100 N N . VAL B 2 212 ? 3.523 47.974 125.994 1.00 20.50 212 VAL B N 1
ATOM 2101 C CA . VAL B 2 212 ? 2.399 47.416 125.228 1.00 21.46 212 VAL B CA 1
ATOM 2102 C C . VAL B 2 212 ? 1.264 48.410 125.422 1.00 22.38 212 VAL B C 1
ATOM 2103 O O . VAL B 2 212 ? 0.998 48.819 126.573 1.00 24.75 212 VAL B O 1
ATOM 2107 N N . PHE B 2 213 ? 0.660 48.851 124.305 1.00 21.85 213 PHE B N 1
ATOM 2108 C CA . PHE B 2 213 ? -0.491 49.795 124.357 1.00 23.32 213 PHE B CA 1
ATOM 2109 C C . PHE B 2 213 ? -1.773 49.076 123.868 1.00 24.59 213 PHE B C 1
ATOM 2110 O O . PHE B 2 213 ? -1.724 48.261 122.931 1.00 22.02 213 PHE B O 1
ATOM 2118 N N . PHE B 2 214 ? -2.883 49.341 124.551 1.00 23.98 214 PHE B N 1
ATOM 2119 C CA . PHE B 2 214 ? -4.178 48.742 124.204 1.00 23.72 214 PHE B CA 1
ATOM 2120 C C . PHE B 2 214 ? -5.047 49.918 123.824 1.00 24.52 214 PHE B C 1
ATOM 2121 O O . PHE B 2 214 ? -5.406 50.760 124.670 1.00 24.52 214 PHE B O 1
ATOM 2129 N N . ASP B 2 215 ? -5.273 50.053 122.526 1.00 25.55 215 ASP B N 1
ATOM 2130 C CA . ASP B 2 215 ? -6.044 51.177 121.978 1.00 29.89 215 ASP B CA 1
ATOM 2131 C C . ASP B 2 215 ? -7.424 50.629 121.610 1.00 30.04 215 ASP B C 1
ATOM 2132 O O . ASP B 2 215 ? -7.585 50.008 120.530 1.00 26.30 215 ASP B O 1
ATOM 2137 N N . ASN B 2 216 ? -8.390 50.814 122.519 1.00 31.31 216 ASN B N 1
ATOM 2138 C CA . ASN B 2 216 ? -9.779 50.340 122.292 1.00 31.32 216 ASN B CA 1
ATOM 2139 C C . ASN B 2 216 ? -9.820 48.929 121.790 1.00 29.42 216 ASN B C 1
ATOM 2140 O O . ASN B 2 216 ? -10.292 48.646 120.685 1.00 29.62 216 ASN B O 1
ATOM 2145 N N . CYS B 2 217 ? -9.285 48.023 122.592 1.00 26.40 217 CYS B N 1
ATOM 2146 C CA . CYS B 2 217 ? -9.232 46.631 122.244 1.00 22.63 217 CYS B CA 1
ATOM 2147 C C . CYS B 2 217 ? -10.537 46.060 122.726 1.00 28.76 217 CYS B C 1
ATOM 2148 O O . CYS B 2 217 ? -10.854 46.173 123.925 1.00 31.45 217 CYS B O 1
ATOM 2151 N N . THR B 2 218 ? -11.256 45.400 121.811 1.00 26.65 218 THR B N 1
ATOM 2152 C CA . THR B 2 218 ? -12.488 44.702 122.142 1.00 25.04 218 THR B CA 1
ATOM 2153 C C . THR B 2 218 ? -12.299 43.260 122.350 1.00 24.84 218 THR B C 1
ATOM 2154 O O . THR B 2 218 ? -11.832 42.523 121.463 1.00 27.32 218 THR B O 1
ATOM 2158 N N . ILE B 2 219 ? -12.680 42.785 123.527 1.00 24.00 219 ILE B N 1
ATOM 2159 C CA . ILE B 2 219 ? -12.605 41.343 123.722 1.00 26.22 219 ILE B CA 1
ATOM 2160 C C . ILE B 2 219 ? -13.919 40.784 124.308 1.00 26.35 219 ILE B C 1
ATOM 2161 O O . ILE B 2 219 ? -14.609 41.475 125.075 1.00 28.90 219 ILE B O 1
ATOM 2166 N N . HIS B 2 220 ? -14.188 39.529 123.995 1.00 28.28 220 HIS B N 1
ATOM 2167 C CA . HIS B 2 220 ? -15.376 38.878 124.496 1.00 37.52 220 HIS B CA 1
ATOM 2168 C C . HIS B 2 220 ? -15.237 38.671 125.996 1.00 40.35 220 HIS B C 1
ATOM 2169 O O . HIS B 2 220 ? -14.144 38.402 126.491 1.00 37.95 220 HIS B O 1
ATOM 2176 N N . LYS B 2 221 ? -16.348 38.792 126.710 1.00 38.37 221 LYS B N 1
ATOM 2177 C CA . LYS B 2 221 ? -16.361 38.619 128.162 1.00 38.29 221 LYS B CA 1
ATOM 2178 C C . LYS B 2 221 ? -15.860 37.258 128.634 1.00 32.96 221 LYS B C 1
ATOM 2179 O O . LYS B 2 221 ? -15.388 37.175 129.760 1.00 36.52 221 LYS B O 1
ATOM 2185 N N . ASP B 2 222 ? -15.923 36.206 127.813 1.00 30.35 222 ASP B N 1
ATOM 2186 C CA . ASP B 2 222 ? -15.385 34.914 128.225 1.00 32.73 222 ASP B CA 1
ATOM 2187 C C . ASP B 2 222 ? -13.851 34.950 128.421 1.00 31.35 222 ASP B C 1
ATOM 2188 O O . ASP B 2 222 ? -13.280 33.990 128.901 1.00 31.31 222 ASP B O 1
ATOM 2193 N N . TYR B 2 223 ? -13.202 36.014 127.968 1.00 31.29 223 TYR B N 1
ATOM 2194 C CA . TYR B 2 223 ? -11.754 36.200 128.211 1.00 30.52 223 TYR B CA 1
ATOM 2195 C C . TYR B 2 223 ? -11.435 36.785 129.597 1.00 30.91 223 TYR B C 1
ATOM 2196 O O . TYR B 2 223 ? -10.250 36.823 129.969 1.00 29.61 223 TYR B O 1
ATOM 2205 N N . ALA B 2 224 ? -12.457 37.242 130.343 1.00 29.87 224 ALA B N 1
ATOM 2206 C CA . ALA B 2 224 ? -12.262 37.693 131.736 1.00 30.50 224 ALA B CA 1
ATOM 2207 C C . ALA B 2 224 ? -11.849 36.513 132.594 1.00 32.01 224 ALA B C 1
ATOM 2208 O O . ALA B 2 224 ? -12.343 35.391 132.425 1.00 31.83 224 ALA B O 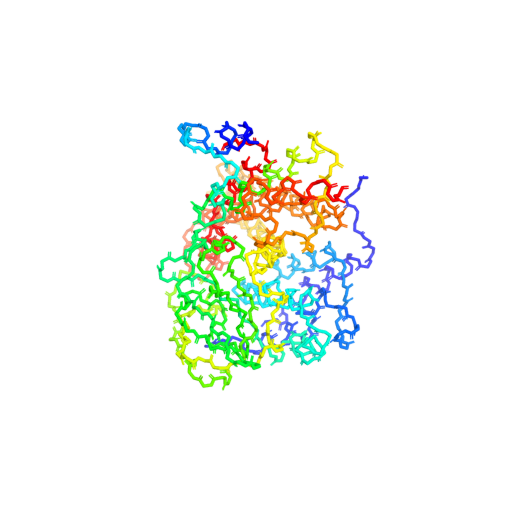1
ATOM 2210 N N . LEU B 2 225 ? -10.890 36.773 133.488 1.00 29.95 225 LEU B N 1
ATOM 2211 C CA . LEU B 2 225 ? -10.501 35.819 134.517 1.00 32.30 225 LEU B CA 1
ATOM 2212 C C . LEU B 2 225 ? -11.241 36.212 135.805 1.00 31.05 225 LEU B C 1
ATOM 2213 O O . LEU B 2 225 ? -11.108 37.351 136.294 1.00 34.34 225 LEU B O 1
ATOM 2218 N N . GLY B 2 226 ? -12.000 35.265 136.341 1.00 32.62 226 GLY B N 1
ATOM 2219 C CA . GLY B 2 226 ? -12.799 35.493 137.556 1.00 34.23 226 GLY B CA 1
ATOM 2220 C C . GLY B 2 226 ? -13.940 36.456 137.280 1.00 35.71 226 GLY B C 1
ATOM 2221 O O . GLY B 2 226 ? -14.334 36.631 136.145 1.00 38.29 226 GLY B O 1
ATOM 2222 N N . ARG B 2 227 ? -14.431 37.106 138.317 1.00 31.89 227 ARG B N 1
ATOM 2223 C CA . ARG B 2 227 ? -15.556 38.031 138.227 1.00 37.17 227 ARG B CA 1
ATOM 2224 C C . ARG B 2 227 ? -15.077 39.455 138.069 1.00 36.99 227 ARG B C 1
ATOM 2225 O O . ARG B 2 227 ? -13.942 39.781 138.448 1.00 37.12 227 ARG B O 1
ATOM 2233 N N . GLU B 2 228 ? -15.920 40.338 137.539 1.00 33.83 228 GLU B N 1
ATOM 2234 C CA . GLU B 2 228 ? -15.632 41.765 137.626 1.00 32.28 228 GLU B CA 1
ATOM 2235 C C . GLU B 2 228 ? -15.297 42.142 139.077 1.00 34.47 228 GLU B C 1
ATOM 2236 O O . GLU B 2 228 ? -15.978 41.694 140.024 1.00 29.76 228 GLU B O 1
ATOM 2242 N N . GLY B 2 229 ? -14.245 42.952 139.234 1.00 30.40 229 GLY B N 1
ATOM 2243 C CA . GLY B 2 229 ? -13.794 43.428 140.558 1.00 28.92 229 GLY B CA 1
ATOM 2244 C C . GLY B 2 229 ? -12.748 42.579 141.287 1.00 27.86 229 GLY B C 1
ATOM 2245 O O . GLY B 2 229 ? -12.151 43.068 142.280 1.00 27.00 229 GLY B O 1
ATOM 2246 N N . GLN B 2 230 ? -12.553 41.332 140.849 1.00 28.32 230 GLN B N 1
ATOM 2247 C CA . GLN B 2 230 ? -11.624 40.399 141.492 1.00 28.47 230 GLN B CA 1
ATOM 2248 C C . GLN B 2 230 ? -10.134 40.598 141.059 1.00 27.54 230 GLN B C 1
ATOM 2249 O O . GLN B 2 230 ? -9.283 39.848 141.513 1.00 29.33 230 GLN B O 1
ATOM 2255 N N . GLY B 2 231 ? -9.881 41.568 140.191 1.00 25.59 231 GLY B N 1
ATOM 2256 C CA . GLY B 2 231 ? -8.574 41.793 139.543 1.00 27.40 231 GLY B CA 1
ATOM 2257 C C . GLY B 2 231 ? -7.432 41.893 140.558 1.00 29.65 231 GLY B C 1
ATOM 2258 O O . GLY B 2 231 ? -6.405 41.192 140.405 1.00 28.54 231 GLY B O 1
ATOM 2259 N N . ALA B 2 232 ? -7.592 42.754 141.570 1.00 25.52 232 ALA B N 1
ATOM 2260 C CA . ALA B 2 232 ? -6.536 42.922 142.582 1.00 26.72 232 ALA B CA 1
ATOM 2261 C C . ALA B 2 232 ? -6.162 41.618 143.293 1.00 27.11 232 ALA B C 1
ATOM 2262 O O . ALA B 2 232 ? -4.967 41.329 143.483 1.00 26.87 232 ALA B O 1
ATOM 2264 N N . ARG B 2 233 ? -7.155 40.819 143.669 1.00 26.07 233 ARG B N 1
ATOM 2265 C CA . ARG B 2 233 ? -6.926 39.562 144.376 1.00 25.19 233 ARG B CA 1
ATOM 2266 C C . ARG B 2 233 ? -6.429 38.434 143.503 1.00 25.53 233 ARG B C 1
ATOM 2267 O O . ARG B 2 233 ? -5.642 37.579 143.943 1.00 24.68 233 ARG B O 1
ATOM 2275 N N . ILE B 2 234 ? -6.851 38.412 142.248 1.00 24.55 234 ILE B N 1
ATOM 2276 C CA . ILE B 2 234 ? -6.274 37.469 141.303 1.00 22.96 234 ILE B CA 1
ATOM 2277 C C . ILE B 2 234 ? -4.783 37.845 141.048 1.00 20.33 234 ILE B C 1
ATOM 2278 O O . ILE B 2 234 ? -3.944 36.958 140.950 1.00 21.73 234 ILE B O 1
ATOM 2283 N N . PHE B 2 235 ? -4.511 39.133 140.925 1.00 21.27 235 PHE B N 1
ATOM 2284 C CA . PHE B 2 235 ? -3.119 39.560 140.752 1.00 23.52 235 PHE B CA 1
ATOM 2285 C C . PHE B 2 235 ? -2.287 39.122 141.991 1.00 26.87 235 PHE B C 1
ATOM 2286 O O . PHE B 2 235 ? -1.242 38.472 141.861 1.00 22.48 235 PHE B O 1
ATOM 2294 N N . ALA B 2 236 ? -2.794 39.415 143.198 1.00 23.09 236 ALA B N 1
ATOM 2295 C CA . ALA B 2 236 ? -2.116 38.920 144.408 1.00 22.93 236 ALA B CA 1
ATOM 2296 C C . ALA B 2 236 ? -1.890 37.416 144.354 1.00 24.63 236 ALA B C 1
ATOM 2297 O O . ALA B 2 236 ? -0.806 36.926 144.738 1.00 23.60 236 ALA B O 1
ATOM 2299 N N . ALA B 2 237 ? -2.854 36.644 143.863 1.00 20.39 237 ALA B N 1
ATOM 2300 C CA . ALA B 2 237 ? -2.666 35.206 143.836 1.00 21.44 237 ALA B CA 1
ATOM 2301 C C . ALA B 2 237 ? -1.610 34.772 142.809 1.00 22.26 237 ALA B C 1
ATOM 2302 O O . ALA B 2 237 ? -0.871 33.787 142.991 1.00 22.57 237 ALA B O 1
ATOM 2304 N N . SER B 2 238 ? -1.523 35.525 141.739 1.00 21.99 238 SER B N 1
ATOM 2305 C CA . SER B 2 238 ? -0.548 35.192 140.681 1.00 25.18 238 SER B CA 1
ATOM 2306 C C . SER B 2 238 ? 0.885 35.563 141.191 1.00 23.20 238 SER B C 1
ATOM 2307 O O . SER B 2 238 ? 1.813 34.838 140.944 1.00 22.29 238 SER B O 1
ATOM 2310 N N . MET B 2 239 ? 1.005 36.686 141.883 1.00 21.08 239 MET B N 1
ATOM 2311 C CA . MET B 2 239 ? 2.291 37.071 142.543 1.00 21.61 239 MET B CA 1
ATOM 2312 C C . MET B 2 239 ? 2.660 36.071 143.638 1.00 23.46 239 MET B C 1
ATOM 2313 O O . MET B 2 239 ? 3.829 35.795 143.851 1.00 20.66 239 MET B O 1
ATOM 2318 N N . ASP B 2 240 ? 1.673 35.478 144.300 1.00 21.34 240 ASP B N 1
ATOM 2319 C CA . ASP B 2 240 ? 2.017 34.420 145.249 1.00 22.25 240 ASP B CA 1
ATOM 2320 C C . ASP B 2 240 ? 2.685 33.248 144.555 1.00 23.30 240 ASP B C 1
ATOM 2321 O O . ASP B 2 240 ? 3.668 32.687 145.059 1.00 22.17 240 ASP B O 1
ATOM 2326 N N . TRP B 2 241 ? 2.200 32.894 143.366 1.00 19.42 241 TRP B N 1
ATOM 2327 C CA . TRP B 2 241 ? 2.836 31.876 142.570 1.00 21.04 241 TRP B CA 1
ATOM 2328 C C . TRP B 2 241 ? 4.220 32.321 142.049 1.00 19.58 241 TRP B C 1
ATOM 2329 O O . TRP B 2 241 ? 5.180 31.547 142.100 1.00 23.67 241 TRP B O 1
ATOM 2340 N N . GLU B 2 242 ? 4.281 33.513 141.507 1.00 19.01 242 GLU B N 1
ATOM 2341 C CA . GLU B 2 242 ? 5.518 33.988 140.850 1.00 20.61 242 GLU B CA 1
ATOM 2342 C C . GLU B 2 242 ? 6.639 34.231 141.894 1.00 20.35 242 GLU B C 1
ATOM 2343 O O . GLU B 2 242 ? 7.766 33.772 141.732 1.00 19.91 242 GLU B O 1
ATOM 2349 N N . ARG B 2 243 ? 6.302 34.927 142.974 1.00 19.04 243 ARG B N 1
ATOM 2350 C CA . ARG B 2 243 ? 7.286 35.287 144.014 1.00 19.10 243 ARG B CA 1
ATOM 2351 C C . ARG B 2 243 ? 7.836 34.016 144.647 1.00 20.76 243 ARG B C 1
ATOM 2352 O O . ARG B 2 243 ? 8.987 33.985 145.066 1.00 21.02 243 ARG B O 1
ATOM 2360 N N . CYS B 2 244 ? 7.008 32.970 144.705 1.00 19.30 244 CYS B N 1
ATOM 2361 C CA . CYS B 2 244 ? 7.408 31.686 145.274 1.00 21.75 244 CYS B CA 1
ATOM 2362 C C . CYS B 2 244 ? 8.249 30.856 144.297 1.00 22.84 244 CYS B C 1
ATOM 2363 O O . CYS B 2 244 ? 9.401 30.433 144.633 1.00 22.97 244 CYS B O 1
ATOM 2366 N N . CYS B 2 245 ? 7.713 30.602 143.104 1.00 19.33 245 CYS B N 1
ATOM 2367 C CA . CYS B 2 245 ? 8.282 29.598 142.233 1.00 18.30 245 CYS B CA 1
ATOM 2368 C C . CYS B 2 245 ? 9.309 30.156 141.261 1.00 20.38 245 CYS B C 1
ATOM 2369 O O . CYS B 2 245 ? 10.251 29.474 140.941 1.00 18.79 245 CYS B O 1
ATOM 2372 N N . LEU B 2 246 ? 9.097 31.368 140.743 1.00 16.64 246 LEU B N 1
ATOM 2373 C CA . LEU B 2 246 ? 10.002 31.904 139.725 1.00 17.27 246 LEU B CA 1
ATOM 2374 C C . LEU B 2 246 ? 11.416 32.041 140.343 1.00 17.83 246 LEU B C 1
ATOM 2375 O O . LEU B 2 246 ? 12.424 31.756 139.697 1.00 17.98 246 LEU B O 1
ATOM 2380 N N . PHE B 2 247 ? 11.471 32.386 141.622 1.00 17.56 247 PHE B N 1
ATOM 2381 C CA . PHE B 2 247 ? 12.768 32.729 142.297 1.00 16.44 247 PHE B CA 1
ATOM 2382 C C . PHE B 2 247 ? 13.602 31.488 142.600 1.00 17.48 247 PHE B C 1
ATOM 2383 O O . PHE B 2 247 ? 14.805 31.599 142.916 1.00 16.56 247 PHE B O 1
ATOM 2391 N N . ALA B 2 248 ? 12.994 30.312 142.473 1.00 15.34 248 ALA B N 1
ATOM 2392 C CA . ALA B 2 248 ? 13.762 29.045 142.501 1.00 17.40 248 ALA B CA 1
ATOM 2393 C C . ALA B 2 248 ? 14.900 29.064 141.464 1.00 16.99 248 ALA B C 1
ATOM 2394 O O . ALA B 2 248 ? 15.965 28.481 141.706 1.00 17.91 248 ALA B O 1
ATOM 2396 N N . ILE B 2 249 ? 14.686 29.752 140.328 1.00 15.66 249 ILE B N 1
ATOM 2397 C CA . ILE B 2 249 ? 15.738 29.904 139.295 1.00 16.20 249 ILE B CA 1
ATOM 2398 C C . ILE B 2 249 ? 17.063 30.382 139.946 1.00 16.23 249 ILE B C 1
ATOM 2399 O O . ILE B 2 249 ? 18.174 29.838 139.673 1.00 15.29 249 ILE B O 1
ATOM 2404 N N . PHE B 2 250 ? 16.946 31.402 140.776 1.00 16.06 250 PHE B N 1
ATOM 2405 C CA . PHE B 2 250 ? 18.144 32.129 141.228 1.00 14.80 250 PHE B CA 1
ATOM 2406 C C . PHE B 2 250 ? 18.842 31.373 142.350 1.00 15.26 250 PHE B C 1
ATOM 2407 O O . PHE B 2 250 ? 20.025 31.575 142.563 1.00 14.97 250 PHE B O 1
ATOM 2415 N N . VAL B 2 251 ? 18.112 30.540 143.074 1.00 15.34 251 VAL B N 1
ATOM 2416 C CA . VAL B 2 251 ? 18.752 29.640 144.036 1.00 15.12 251 VAL B CA 1
ATOM 2417 C C . VAL B 2 251 ? 19.674 28.675 143.256 1.00 16.45 251 VAL B C 1
ATOM 2418 O O . VAL B 2 251 ? 20.842 28.480 143.625 1.00 17.25 251 VAL B O 1
ATOM 2422 N N . GLY B 2 252 ? 19.187 28.094 142.161 1.00 16.25 252 GLY B N 1
ATOM 2423 C CA . GLY B 2 252 ? 20.073 27.319 141.285 1.00 16.44 252 GLY B CA 1
ATOM 2424 C C . GLY B 2 252 ? 21.235 28.152 140.732 1.00 16.71 252 GLY B C 1
ATOM 2425 O O . GLY B 2 252 ? 22.416 27.702 140.751 1.00 16.84 252 GLY B O 1
ATOM 2426 N N . ALA B 2 253 ? 20.947 29.366 140.241 1.00 16.01 253 ALA B N 1
ATOM 2427 C CA . ALA B 2 253 ? 22.014 30.194 139.706 1.00 16.78 253 ALA B CA 1
ATOM 2428 C C . ALA B 2 253 ? 23.101 30.460 140.799 1.00 15.49 253 ALA B C 1
ATOM 2429 O O . ALA B 2 253 ? 24.301 30.491 140.490 1.00 15.93 253 ALA B O 1
ATOM 2431 N N . MET B 2 254 ? 22.682 30.633 142.037 1.00 14.98 254 MET B N 1
ATOM 2432 C CA . MET B 2 254 ? 23.629 30.898 143.146 1.00 15.38 254 MET B CA 1
ATOM 2433 C C . MET B 2 254 ? 24.471 29.645 143.450 1.00 14.46 254 MET B C 1
ATOM 2434 O O . MET B 2 254 ? 25.620 29.795 143.794 1.00 14.72 254 MET B O 1
ATOM 2439 N N . GLN B 2 255 ? 23.894 28.456 143.346 1.00 15.07 255 GLN B N 1
ATOM 2440 C CA . GLN B 2 255 ? 24.694 27.192 143.535 1.00 15.56 255 GLN B CA 1
ATOM 2441 C C . GLN B 2 255 ? 25.804 27.168 142.499 1.00 16.53 255 GLN B C 1
ATOM 2442 O O . GLN B 2 255 ? 26.974 26.897 142.821 1.00 18.32 255 GLN B O 1
ATOM 2448 N N . ARG B 2 256 ? 25.474 27.574 141.271 1.00 16.44 256 ARG B N 1
ATOM 2449 C CA . ARG B 2 256 ? 26.468 27.684 140.207 1.00 17.19 256 ARG B CA 1
ATOM 2450 C C . ARG B 2 256 ? 27.564 28.716 140.495 1.00 17.88 256 ARG B C 1
ATOM 2451 O O . ARG B 2 256 ? 28.753 28.402 140.359 1.00 17.40 256 ARG B O 1
ATOM 2459 N N . ASP B 2 257 ? 27.184 29.938 140.870 1.00 16.06 257 ASP B N 1
ATOM 2460 C CA . ASP B 2 257 ? 28.138 30.933 141.341 1.00 17.53 257 ASP B CA 1
ATOM 2461 C C . ASP B 2 257 ? 29.088 30.361 142.411 1.00 16.32 257 ASP B C 1
ATOM 2462 O O . ASP B 2 257 ? 30.308 30.547 142.340 1.00 16.07 257 ASP B O 1
ATOM 2467 N N . LEU B 2 258 ? 28.515 29.714 143.400 1.00 16.25 258 LEU B N 1
ATOM 2468 C CA . LEU B 2 258 ? 29.298 29.177 144.525 1.00 17.99 258 LEU B CA 1
ATOM 2469 C C . LEU B 2 258 ? 30.292 28.101 144.046 1.00 16.50 258 LEU B C 1
ATOM 2470 O O . LEU B 2 258 ? 31.465 28.150 144.395 1.00 15.59 258 LEU B O 1
ATOM 2475 N N . ASN B 2 259 ? 29.795 27.155 143.270 1.00 18.54 259 ASN B N 1
ATOM 2476 C CA . ASN B 2 259 ? 30.644 26.099 142.651 1.00 19.37 259 ASN B CA 1
ATOM 2477 C C . ASN B 2 259 ? 31.768 26.675 141.855 1.00 18.86 259 ASN B C 1
ATOM 2478 O O . ASN B 2 259 ? 32.931 26.233 141.995 1.00 17.76 259 ASN B O 1
ATOM 2483 N N . GLN B 2 260 ? 31.467 27.674 141.021 1.00 18.08 260 GLN B N 1
ATOM 2484 C CA . GLN B 2 260 ? 32.515 28.387 140.272 1.00 17.77 260 GLN B CA 1
ATOM 2485 C C . GLN B 2 260 ? 33.541 29.090 141.186 1.00 19.35 260 GLN B C 1
ATOM 2486 O O . GLN B 2 260 ? 34.746 29.002 140.949 1.00 17.27 260 GLN B O 1
ATOM 2492 N N . CYS B 2 261 ? 33.093 29.808 142.215 1.00 16.49 261 CYS B N 1
ATOM 2493 C CA . CYS B 2 261 ? 34.048 30.450 143.134 1.00 15.22 261 CYS B CA 1
ATOM 2494 C C . CYS B 2 261 ? 34.951 29.411 143.878 1.00 17.12 261 CYS B C 1
ATOM 2495 O O . CYS B 2 261 ? 36.099 29.725 144.120 1.00 18.10 261 CYS B O 1
ATOM 2498 N N . ILE B 2 262 ? 34.403 28.270 144.254 1.00 14.80 262 ILE B N 1
ATOM 2499 C CA . ILE B 2 262 ? 35.180 27.272 145.038 1.00 17.94 262 ILE B CA 1
ATOM 2500 C C . ILE B 2 262 ? 36.268 26.722 144.109 1.00 19.39 262 ILE B C 1
ATOM 2501 O O . ILE B 2 262 ? 37.458 26.732 144.448 1.00 19.97 262 ILE B O 1
ATOM 2506 N N . GLU B 2 263 ? 35.842 26.355 142.903 1.00 19.00 263 GLU B N 1
ATOM 2507 C CA . GLU B 2 263 ? 36.795 25.840 141.878 1.00 22.36 263 GLU B CA 1
ATOM 2508 C C . GLU B 2 263 ? 37.886 26.837 141.583 1.00 21.86 263 GLU B C 1
ATOM 2509 O O . GLU B 2 263 ? 39.103 26.513 141.610 1.00 20.35 263 GLU B O 1
ATOM 2515 N N . TYR B 2 264 ? 37.489 28.090 141.372 1.00 18.74 264 TYR B N 1
ATOM 2516 C CA . TYR B 2 264 ? 38.455 29.101 141.049 1.00 17.66 264 TYR B CA 1
ATOM 2517 C C . TYR B 2 264 ? 39.396 29.381 142.219 1.00 18.96 264 TYR B C 1
ATOM 2518 O O . TYR B 2 264 ? 40.596 29.539 142.031 1.00 19.34 264 TYR B O 1
ATOM 2527 N N . ALA B 2 265 ? 38.861 29.483 143.429 1.00 17.76 265 ALA B N 1
ATOM 2528 C CA . ALA B 2 265 ? 39.709 29.849 144.537 1.00 18.55 265 ALA B CA 1
ATOM 2529 C C . ALA B 2 265 ? 40.674 28.669 144.841 1.00 17.66 265 ALA B C 1
ATOM 2530 O O . ALA B 2 265 ? 41.684 28.909 145.432 1.00 18.48 265 ALA B O 1
ATOM 2532 N N . ASN B 2 266 ? 40.312 27.448 144.458 1.00 17.72 266 ASN B N 1
ATOM 2533 C CA . ASN B 2 266 ? 41.209 26.258 144.659 1.00 18.63 266 ASN B CA 1
ATOM 2534 C C . ASN B 2 266 ? 42.221 26.093 143.529 1.00 22.42 266 ASN B C 1
ATOM 2535 O O . ASN B 2 266 ? 43.142 25.292 143.654 1.00 21.05 266 ASN B O 1
ATOM 2540 N N . THR B 2 267 ? 42.120 26.895 142.482 1.00 21.05 267 THR B N 1
ATOM 2541 C CA . THR B 2 267 ? 42.920 26.691 141.277 1.00 24.20 267 THR B CA 1
ATOM 2542 C C . THR B 2 267 ? 43.787 27.889 141.101 1.00 26.41 267 THR B C 1
ATOM 2543 O O . THR B 2 267 ? 44.990 27.781 140.805 1.00 25.55 267 THR B O 1
ATOM 2547 N N . ARG B 2 268 ? 43.212 29.071 141.290 1.00 21.69 268 ARG B N 1
ATOM 2548 C CA . ARG B 2 268 ? 43.973 30.280 141.076 1.00 23.34 268 ARG B CA 1
ATOM 2549 C C . ARG B 2 268 ? 44.952 30.515 142.210 1.00 27.31 268 ARG B C 1
ATOM 2550 O O . ARG B 2 268 ? 44.572 30.524 143.378 1.00 23.86 268 ARG B O 1
ATOM 2558 N N . MET B 2 269 ? 46.208 30.789 141.842 1.00 25.42 269 MET B N 1
ATOM 2559 C CA . MET B 2 269 ? 47.246 31.045 142.799 1.00 28.82 269 MET B CA 1
ATOM 2560 C C . MET B 2 269 ? 47.748 32.453 142.680 1.00 30.21 269 MET B C 1
ATOM 2561 O O . MET B 2 269 ? 47.816 33.007 141.581 1.00 34.96 269 MET B O 1
ATOM 2566 N N . GLN B 2 270 ? 48.081 33.038 143.828 1.00 28.90 270 GLN B N 1
ATOM 2567 C CA . GLN B 2 270 ? 48.842 34.284 143.883 1.00 31.27 270 GLN B CA 1
ATOM 2568 C C . GLN B 2 270 ? 49.949 34.085 144.912 1.00 36.40 270 GLN B C 1
ATOM 2569 O O . GLN B 2 270 ? 49.671 33.610 146.019 1.00 34.87 270 GLN B O 1
ATOM 2575 N N . GLY B 2 271 ? 51.190 34.426 144.528 1.00 40.64 271 GLY B N 1
ATOM 2576 C CA . GLY B 2 271 ? 52.386 34.152 145.364 1.00 45.53 271 GLY B CA 1
ATOM 2577 C C . GLY B 2 271 ? 52.484 32.735 145.941 1.00 46.06 271 GLY B C 1
ATOM 2578 O O . GLY B 2 271 ? 52.634 32.548 147.163 1.00 47.70 271 GLY B O 1
ATOM 2579 N N . ASP B 2 272 ? 52.361 31.734 145.081 1.00 46.46 272 ASP B N 1
ATOM 2580 C CA . ASP B 2 272 ? 52.628 30.339 145.493 1.00 51.75 272 ASP B CA 1
ATOM 2581 C C . ASP B 2 272 ? 51.634 29.715 146.487 1.00 47.41 272 ASP B C 1
ATOM 2582 O O . ASP B 2 272 ? 51.924 28.660 147.053 1.00 47.91 272 ASP B O 1
ATOM 2587 N N . LYS B 2 273 ? 50.464 30.337 146.691 1.00 39.36 273 LYS B N 1
ATOM 2588 C CA . LYS B 2 273 ? 49.344 29.646 147.348 1.00 33.84 273 LYS B CA 1
ATOM 2589 C C . LYS B 2 273 ? 48.035 29.839 146.567 1.00 28.69 273 LYS B C 1
ATOM 2590 O O . LYS B 2 273 ? 47.897 30.837 145.893 1.00 28.04 273 LYS B O 1
ATOM 2596 N N . THR B 2 274 ? 47.088 28.919 146.683 1.00 23.25 274 THR B N 1
ATOM 2597 C CA . THR B 2 274 ? 45.759 29.151 146.117 1.00 22.63 274 THR B CA 1
ATOM 2598 C C . THR B 2 274 ? 45.104 30.345 146.862 1.00 20.51 274 THR B C 1
ATOM 2599 O O . THR B 2 274 ? 45.357 30.569 148.051 1.00 21.46 274 THR B O 1
ATOM 2603 N N . ILE B 2 275 ? 44.274 31.114 146.165 1.00 18.87 275 ILE B N 1
ATOM 2604 C CA . ILE B 2 275 ? 43.680 32.307 146.807 1.00 19.15 275 ILE B CA 1
ATOM 2605 C C . ILE B 2 275 ? 42.719 31.890 147.914 1.00 17.70 275 ILE B C 1
ATOM 2606 O O . ILE B 2 275 ? 42.389 32.709 148.803 1.00 18.54 275 ILE B O 1
ATOM 2611 N N . SER B 2 276 ? 42.280 30.645 147.874 1.00 16.38 276 SER B N 1
ATOM 2612 C CA . SER B 2 276 ? 41.490 30.008 148.980 1.00 18.82 276 SER B CA 1
ATOM 2613 C C . SER B 2 276 ? 42.186 30.094 150.327 1.00 19.89 276 SER B C 1
ATOM 2614 O O . SER B 2 276 ? 41.553 29.957 151.367 1.00 18.96 276 SER B O 1
ATOM 2617 N N . ARG B 2 277 ? 43.500 30.328 150.310 1.00 19.06 277 ARG B N 1
ATOM 2618 C CA . ARG B 2 277 ? 44.223 30.400 151.563 1.00 21.03 277 ARG B CA 1
ATOM 2619 C C . ARG B 2 277 ? 44.122 31.790 152.203 1.00 21.86 277 ARG B C 1
ATOM 2620 O O . ARG B 2 277 ? 44.541 31.975 153.339 1.00 20.68 277 ARG B O 1
ATOM 2628 N N . PHE B 2 278 ? 43.586 32.779 151.483 1.00 18.15 278 PHE B N 1
ATOM 2629 C CA . PHE B 2 278 ? 43.378 34.087 152.115 1.00 18.40 278 PHE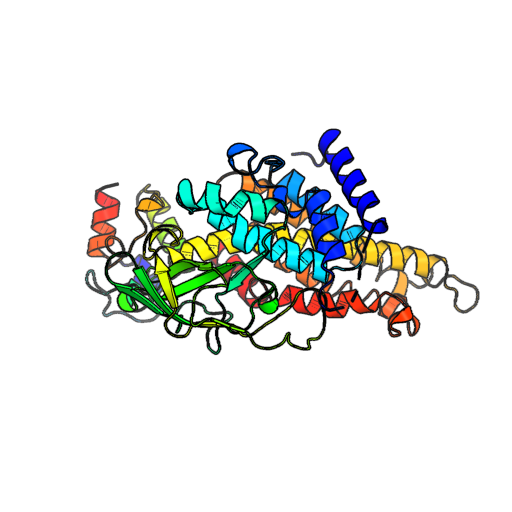 B CA 1
ATOM 2630 C C . PHE B 2 278 ? 41.971 34.102 152.674 1.00 17.71 278 PHE B C 1
ATOM 2631 O O . PHE B 2 278 ? 41.012 33.901 151.907 1.00 15.35 278 PHE B O 1
ATOM 2639 N N . GLN B 2 279 ? 41.834 34.414 153.962 1.00 16.22 279 GLN B N 1
ATOM 2640 C CA . GLN B 2 279 ? 40.460 34.446 154.560 1.00 15.83 279 GLN B CA 1
ATOM 2641 C C . GLN B 2 279 ? 39.586 35.542 153.957 1.00 14.30 279 GLN B C 1
ATOM 2642 O O . GLN B 2 279 ? 38.384 35.390 153.942 1.00 14.23 279 GLN B O 1
ATOM 2648 N N . ALA B 2 280 ? 40.171 36.609 153.425 1.00 15.43 280 ALA B N 1
ATOM 2649 C CA . ALA B 2 280 ? 39.350 37.615 152.710 1.00 17.32 280 ALA B CA 1
ATOM 2650 C C . ALA B 2 280 ? 38.585 36.981 151.551 1.00 17.39 280 ALA B C 1
ATOM 2651 O O . ALA B 2 280 ? 37.425 37.379 151.233 1.00 17.64 280 ALA B O 1
ATOM 2653 N N . VAL B 2 281 ? 39.196 35.969 150.923 1.00 16.77 281 VAL B N 1
ATOM 2654 C CA . VAL B 2 281 ? 38.558 35.219 149.872 1.00 15.33 281 VAL B CA 1
ATOM 2655 C C . VAL B 2 281 ? 37.725 34.080 150.451 1.00 16.77 281 VAL B C 1
ATOM 2656 O O . VAL B 2 281 ? 36.530 33.940 150.117 1.00 15.59 281 VAL B O 1
ATOM 2660 N N . SER B 2 282 ? 38.330 33.212 151.289 1.00 13.15 282 SER B N 1
ATOM 2661 C CA . SER B 2 282 ? 37.615 32.008 151.673 1.00 13.86 282 SER B CA 1
ATOM 2662 C C . SER B 2 282 ? 36.379 32.341 152.567 1.00 13.77 282 SER B C 1
ATOM 2663 O O . SER B 2 282 ? 35.323 31.712 152.417 1.00 14.58 282 SER B O 1
ATOM 2666 N N . HIS B 2 283 ? 36.519 33.323 153.455 1.00 14.87 283 HIS B N 1
ATOM 2667 C CA . HIS B 2 283 ? 35.367 33.671 154.373 1.00 15.37 283 HIS B CA 1
ATOM 2668 C C . HIS B 2 283 ? 34.248 34.349 153.603 1.00 15.69 283 HIS B C 1
ATOM 2669 O O . HIS B 2 283 ? 33.082 34.129 153.914 1.00 14.91 283 HIS B O 1
ATOM 2676 N N . ARG B 2 284 ? 34.680 35.048 152.572 1.00 14.22 284 ARG B N 1
ATOM 2677 C CA A ARG B 2 284 ? 33.663 35.570 151.573 0.50 15.33 284 ARG B CA 1
ATOM 2678 C CA B ARG B 2 284 ? 33.731 35.578 151.579 0.50 15.33 284 ARG B CA 1
ATOM 2679 C C . ARG B 2 284 ? 32.787 34.417 150.880 1.00 16.30 284 ARG B C 1
ATOM 2680 O O . ARG B 2 284 ? 31.543 34.344 150.865 1.00 14.05 284 ARG B O 1
ATOM 2695 N N . ILE B 2 285 ? 33.564 33.395 150.490 1.00 13.76 285 ILE B N 1
ATOM 2696 C CA . ILE B 2 285 ? 32.880 32.211 149.928 1.00 14.81 285 ILE B CA 1
ATOM 2697 C C . ILE B 2 285 ? 32.031 31.484 150.971 1.00 13.52 285 ILE B C 1
ATOM 2698 O O . ILE B 2 285 ? 30.903 30.988 150.649 1.00 13.43 285 ILE B O 1
ATOM 2703 N N . ALA B 2 286 ? 32.533 31.399 152.204 1.00 12.79 286 ALA B N 1
ATOM 2704 C CA . ALA B 2 286 ? 31.759 30.767 153.257 1.00 13.28 286 ALA B CA 1
ATOM 2705 C C . ALA B 2 286 ? 30.382 31.488 153.408 1.00 14.65 286 ALA B C 1
ATOM 2706 O O . ALA B 2 286 ? 29.349 30.862 153.505 1.00 14.50 286 ALA B O 1
ATOM 2708 N N . ASP B 2 287 ? 30.415 32.807 153.366 1.00 15.17 287 ASP B N 1
ATOM 2709 C CA . ASP B 2 287 ? 29.164 33.574 153.497 1.00 16.11 287 ASP B CA 1
ATOM 2710 C C . ASP B 2 287 ? 28.266 33.404 152.285 1.00 15.27 287 ASP B C 1
ATOM 2711 O O . ASP B 2 287 ? 27.046 33.432 152.442 1.00 15.33 287 ASP B O 1
ATOM 2716 N N . MET B 2 288 ? 28.819 33.217 151.083 1.00 14.02 288 MET B N 1
ATOM 2717 C CA . MET B 2 288 ? 27.963 32.856 149.933 1.00 15.56 288 MET B CA 1
ATOM 2718 C C . MET B 2 288 ? 27.277 31.522 150.228 1.00 14.96 288 MET B C 1
ATOM 2719 O O . MET B 2 288 ? 26.082 31.335 149.934 1.00 14.71 288 MET B O 1
ATOM 2724 N N . GLY B 2 289 ? 28.015 30.574 150.815 1.00 15.53 289 GLY B N 1
ATOM 2725 C CA . GLY B 2 289 ? 27.404 29.249 151.116 1.00 14.73 289 GLY B CA 1
ATOM 2726 C C . GLY B 2 289 ? 26.300 29.386 152.179 1.00 15.11 289 GLY B C 1
ATOM 2727 O O . GLY B 2 289 ? 25.224 28.770 152.082 1.00 15.02 289 GLY B O 1
ATOM 2728 N N . VAL B 2 290 ? 26.570 30.205 153.180 1.00 14.69 290 VAL B N 1
ATOM 2729 C CA . VAL B 2 290 ? 25.580 30.440 154.249 1.00 14.28 290 VAL B CA 1
ATOM 2730 C C . VAL B 2 290 ? 24.278 31.067 153.666 1.00 14.78 290 VAL B C 1
ATOM 2731 O O . VAL B 2 290 ? 23.152 30.566 153.903 1.00 15.19 290 VAL B O 1
ATOM 2735 N N . ARG B 2 291 ? 24.459 32.155 152.939 1.00 14.72 291 ARG B N 1
ATOM 2736 C CA . ARG B 2 291 ? 23.300 32.859 152.391 1.00 15.20 291 ARG B CA 1
ATOM 2737 C C . ARG B 2 291 ? 22.518 31.966 151.406 1.00 16.13 291 ARG B C 1
ATOM 2738 O O . ARG B 2 291 ? 21.292 32.039 151.366 1.00 14.92 291 ARG B O 1
ATOM 2746 N N . LEU B 2 292 ? 23.225 31.085 150.685 1.00 14.33 292 LEU B N 1
ATOM 2747 C CA . LEU B 2 292 ? 22.566 30.175 149.790 1.00 14.67 292 LEU B CA 1
ATOM 2748 C C . LEU B 2 292 ? 21.780 29.080 150.530 1.00 15.94 292 LEU B C 1
ATOM 2749 O O . LEU B 2 292 ? 20.618 28.787 150.183 1.00 16.44 292 LEU B O 1
ATOM 2754 N N . GLU B 2 293 ? 22.387 28.458 151.547 1.00 14.94 293 GLU B N 1
ATOM 2755 C CA . GLU B 2 293 ? 21.620 27.453 152.329 1.00 15.85 293 GLU B CA 1
ATOM 2756 C C . GLU B 2 293 ? 20.355 28.078 152.901 1.00 15.43 293 GLU B C 1
ATOM 2757 O O . GLU B 2 293 ? 19.266 27.497 152.823 1.00 16.00 293 GLU B O 1
ATOM 2763 N N . SER B 2 294 ? 20.521 29.268 153.469 1.00 15.84 294 SER B N 1
ATOM 2764 C CA . SER B 2 294 ? 19.427 30.018 154.005 1.00 16.30 294 SER B CA 1
ATOM 2765 C C . SER B 2 294 ? 18.324 30.275 152.947 1.00 15.97 294 SER B C 1
ATOM 2766 O O . SER B 2 294 ? 17.150 29.958 153.207 1.00 15.63 294 SER B O 1
ATOM 2769 N N . ALA B 2 295 ? 18.700 30.836 151.791 1.00 15.83 295 ALA B N 1
ATOM 2770 C CA . ALA B 2 295 ? 17.696 31.211 150.751 1.00 15.47 295 ALA B CA 1
ATOM 2771 C C . ALA B 2 295 ? 16.959 29.955 150.245 1.00 16.36 295 ALA B C 1
ATOM 2772 O O . ALA B 2 295 ? 15.715 29.982 150.056 1.00 15.83 295 ALA B O 1
ATOM 2774 N N . ARG B 2 296 ? 17.708 28.853 150.062 1.00 16.14 296 ARG B N 1
ATOM 2775 C CA . ARG B 2 296 ? 17.146 27.573 149.590 1.00 17.49 296 ARG B CA 1
ATOM 2776 C C . ARG B 2 296 ? 16.135 27.020 150.597 1.00 17.65 296 ARG B C 1
ATOM 2777 O O . ARG B 2 296 ? 15.063 26.556 150.210 1.00 17.74 296 ARG B O 1
ATOM 2785 N N . LEU B 2 297 ? 16.493 27.003 151.879 1.00 16.35 297 LEU B N 1
ATOM 2786 C CA . LEU B 2 297 ? 15.564 26.536 152.913 1.00 16.84 297 LEU B CA 1
ATOM 2787 C C . LEU B 2 297 ? 14.295 27.421 152.956 1.00 17.19 297 LEU B C 1
ATOM 2788 O O . LEU B 2 297 ? 13.217 26.916 153.217 1.00 17.68 297 LEU B O 1
ATOM 2793 N N . MET B 2 298 ? 14.463 28.744 152.829 1.00 15.47 298 MET B N 1
ATOM 2794 C CA . MET B 2 298 ? 13.345 29.665 152.819 1.00 16.52 298 MET B CA 1
ATOM 2795 C C . MET B 2 298 ? 12.418 29.408 151.651 1.00 17.03 298 MET B C 1
ATOM 2796 O O . MET B 2 298 ? 11.215 29.503 151.831 1.00 16.84 298 MET B O 1
ATOM 2801 N N . LEU B 2 299 ? 12.997 29.057 150.501 1.00 15.54 299 LEU B N 1
ATOM 2802 C CA . LEU B 2 299 ? 12.215 28.689 149.307 1.00 16.43 299 LEU B CA 1
ATOM 2803 C C . LEU B 2 299 ? 11.408 27.414 149.582 1.00 16.18 299 LEU B C 1
ATOM 2804 O O . LEU B 2 299 ? 10.200 27.366 149.314 1.00 16.52 299 LEU B O 1
ATOM 2809 N N . TYR B 2 300 ? 12.097 26.388 150.088 1.00 15.88 300 TYR B N 1
ATOM 2810 C CA . TYR B 2 300 ? 11.461 25.082 150.390 1.00 19.06 300 TYR B CA 1
ATOM 2811 C C . TYR B 2 300 ? 10.322 25.269 151.394 1.00 19.11 300 TYR B C 1
ATOM 2812 O O . TYR B 2 300 ? 9.223 24.760 151.203 1.00 19.69 300 TYR B O 1
ATOM 2821 N N . TYR B 2 301 ? 10.576 26.082 152.425 1.00 19.07 301 TYR B N 1
ATOM 2822 C CA . TYR B 2 301 ? 9.574 26.373 153.400 1.00 17.45 301 TYR B CA 1
ATOM 2823 C C . TYR B 2 301 ? 8.373 27.111 152.781 1.00 22.06 301 TYR B C 1
ATOM 2824 O O . TYR B 2 301 ? 7.211 26.712 153.062 1.00 19.83 301 TYR B O 1
ATOM 2833 N N . ALA B 2 302 ? 8.615 28.144 151.944 1.00 18.06 302 ALA B N 1
ATOM 2834 C CA . ALA B 2 302 ? 7.532 28.893 151.318 1.00 18.49 302 ALA B CA 1
ATOM 2835 C C . ALA B 2 302 ? 6.736 27.942 150.410 1.00 18.59 302 ALA B C 1
ATOM 2836 O O . ALA B 2 302 ? 5.497 27.998 150.458 1.00 19.86 302 ALA B O 1
ATOM 2838 N N . ALA B 2 303 ? 7.420 27.089 149.630 1.00 20.01 303 ALA B N 1
ATOM 2839 C CA . ALA B 2 303 ? 6.727 26.171 148.721 1.00 22.61 303 ALA B CA 1
ATOM 2840 C C . ALA B 2 303 ? 5.890 25.165 149.518 1.00 21.52 303 ALA B C 1
ATOM 2841 O O . ALA B 2 303 ? 4.746 24.880 149.162 1.00 22.08 303 ALA B O 1
ATOM 2843 N N . TRP B 2 304 ? 6.454 24.621 150.591 1.00 20.81 304 TRP B N 1
ATOM 2844 C CA . TRP B 2 304 ? 5.698 23.706 151.442 1.00 23.77 304 TRP B CA 1
ATOM 2845 C C . TRP B 2 304 ? 4.493 24.391 152.045 1.00 24.76 304 TRP B C 1
ATOM 2846 O O . TRP B 2 304 ? 3.398 23.817 152.095 1.00 23.61 304 TRP B O 1
ATOM 2857 N N . GLN B 2 305 ? 4.691 25.593 152.554 1.00 21.41 305 GLN B N 1
ATOM 2858 C CA . GLN B 2 305 ? 3.614 26.284 153.228 1.00 22.91 305 GLN B CA 1
ATOM 2859 C C . GLN B 2 305 ? 2.469 26.631 152.252 1.00 26.88 305 GLN B C 1
ATOM 2860 O O . GLN B 2 305 ? 1.275 26.582 152.630 1.00 25.88 305 GLN B O 1
ATOM 2866 N N . LYS B 2 306 ? 2.846 27.002 151.023 1.00 23.45 306 LYS B N 1
ATOM 2867 C CA . LYS B 2 306 ? 1.878 27.308 149.971 1.00 25.26 306 LYS B CA 1
ATOM 2868 C C . LYS B 2 306 ? 0.990 26.095 149.671 1.00 26.20 306 LYS B C 1
ATOM 2869 O O . LYS B 2 306 ? -0.151 26.268 149.271 1.00 29.78 306 LYS B O 1
ATOM 2875 N N . SER B 2 307 ? 1.511 24.894 149.866 1.00 29.55 307 SER B N 1
ATOM 2876 C CA . SER B 2 307 ? 0.726 23.665 149.719 1.00 35.48 307 SER B CA 1
ATOM 2877 C C . SER B 2 307 ? -0.194 23.359 150.916 1.00 37.73 307 SER B C 1
ATOM 2878 O O . SER B 2 307 ? -0.880 22.354 150.872 1.00 41.38 307 SER B O 1
ATOM 2881 N N . GLN B 2 308 ? -0.185 24.174 151.978 1.00 35.29 308 GLN B N 1
ATOM 2882 C CA . GLN B 2 308 ? -0.942 23.884 153.224 1.00 38.67 308 GLN B CA 1
ATOM 2883 C C . GLN B 2 308 ? -2.251 24.650 153.401 1.00 46.70 308 GLN B C 1
ATOM 2884 O O . GLN B 2 308 ? -2.945 24.481 154.413 1.00 49.25 308 GLN B O 1
ATOM 2890 N N . ASP B 2 309 ? -2.606 25.517 152.473 1.00 53.63 309 ASP B N 1
ATOM 2891 C CA . ASP B 2 309 ? -3.844 26.313 152.668 1.00 69.43 309 ASP B CA 1
ATOM 2892 C C . ASP B 2 309 ? -3.898 27.003 154.062 1.00 67.17 309 ASP B C 1
ATOM 2893 O O . ASP B 2 309 ? -4.791 26.770 154.888 1.00 71.90 309 ASP B O 1
ATOM 2898 N N . VAL B 2 310 ? -2.863 27.796 154.312 1.00 57.80 310 VAL B N 1
ATOM 2899 C CA . VAL B 2 310 ? -2.784 28.776 155.401 1.00 46.90 310 VAL B CA 1
ATOM 2900 C C . VAL B 2 310 ? -2.395 30.056 154.650 1.00 39.56 310 VAL B C 1
ATOM 2901 O O . VAL B 2 310 ? -2.175 30.003 153.436 1.00 38.10 310 VAL B O 1
ATOM 2905 N N . ASP B 2 311 ? -2.345 31.208 155.305 1.00 33.34 311 ASP B N 1
ATOM 2906 C CA . ASP B 2 311 ? -1.906 32.389 154.569 1.00 33.96 311 ASP B CA 1
ATOM 2907 C C . ASP B 2 311 ? -0.382 32.161 154.483 1.00 33.19 311 ASP B C 1
ATOM 2908 O O . ASP B 2 311 ? 0.282 32.146 155.524 1.00 32.23 311 ASP B O 1
ATOM 2913 N N . ASN B 2 312 ? 0.135 31.881 153.285 1.00 26.27 312 ASN B N 1
ATOM 2914 C CA . ASN B 2 312 ? 1.603 31.712 153.122 1.00 25.62 312 ASN B CA 1
ATOM 2915 C C . ASN B 2 312 ? 2.325 32.935 152.579 1.00 22.23 312 ASN B C 1
ATOM 2916 O O . ASN B 2 312 ? 3.438 32.812 152.123 1.00 19.86 312 ASN B O 1
ATOM 2921 N N . THR B 2 313 ? 1.700 34.095 152.618 1.00 20.94 313 THR B N 1
ATOM 2922 C CA . THR B 2 313 ? 2.219 35.281 151.993 1.00 21.56 313 THR B CA 1
ATOM 2923 C C . THR B 2 313 ? 3.518 35.737 152.671 1.00 21.17 313 THR B C 1
ATOM 2924 O O . THR B 2 313 ? 4.480 36.154 151.968 1.00 18.28 313 THR B O 1
ATOM 2928 N N . LYS B 2 314 ? 3.548 35.705 154.016 1.00 19.54 314 LYS B N 1
ATOM 2929 C CA . LYS B 2 314 ? 4.788 36.106 154.741 1.00 19.35 314 LYS B CA 1
ATOM 2930 C C . LYS B 2 314 ? 5.981 35.257 154.304 1.00 19.00 314 LYS B C 1
ATOM 2931 O O . LYS B 2 314 ? 7.018 35.817 153.954 1.00 18.99 314 LYS B O 1
ATOM 2937 N N . ALA B 2 315 ? 5.823 33.928 154.288 1.00 17.52 315 ALA B N 1
ATOM 2938 C CA . ALA B 2 315 ? 6.913 33.040 153.916 1.00 17.70 315 ALA B CA 1
ATOM 2939 C C . ALA B 2 315 ? 7.364 33.287 152.486 1.00 18.86 315 ALA B C 1
ATOM 2940 O O . ALA B 2 315 ? 8.577 33.183 152.177 1.00 17.75 315 ALA B O 1
ATOM 2942 N N . VAL B 2 316 ? 6.396 33.541 151.591 1.00 16.83 316 VAL B N 1
ATOM 2943 C CA . VAL B 2 316 ? 6.736 33.795 150.178 1.00 16.65 316 VAL B CA 1
ATOM 2944 C C . VAL B 2 316 ? 7.467 35.123 150.012 1.00 16.66 316 VAL B C 1
ATOM 2945 O O . VAL B 2 316 ? 8.478 35.225 149.278 1.00 15.24 316 VAL B O 1
ATOM 2949 N N . ALA B 2 317 ? 6.981 36.155 150.679 1.00 15.37 317 ALA B N 1
ATOM 2950 C CA . ALA B 2 317 ? 7.655 37.424 150.579 1.00 15.21 317 ALA B CA 1
ATOM 2951 C C . ALA B 2 317 ? 9.097 37.316 151.205 1.00 15.69 317 ALA B C 1
ATOM 2952 O O . ALA B 2 317 ? 10.035 37.911 150.662 1.00 14.92 317 ALA B O 1
ATOM 2954 N N . MET B 2 318 ? 9.242 36.617 152.343 1.00 13.98 318 MET B N 1
ATOM 2955 C CA . MET B 2 318 ? 10.582 36.452 152.921 1.00 15.18 318 MET B CA 1
ATOM 2956 C C . MET B 2 318 ? 11.507 35.711 151.945 1.00 15.44 318 MET B C 1
ATOM 2957 O O . MET B 2 318 ? 12.683 36.077 151.808 1.00 16.34 318 MET B O 1
ATOM 2962 N N . SER B 2 319 ? 11.009 34.681 151.283 1.00 15.34 319 SER B N 1
ATOM 2963 C CA A SER B 2 319 ? 11.840 33.895 150.385 0.26 15.75 319 SER B CA 1
ATOM 2964 C CA B SER B 2 319 ? 11.806 33.902 150.366 0.74 15.29 319 SER B CA 1
ATOM 2965 C C . SER B 2 319 ? 12.231 34.707 149.173 1.00 15.95 319 SER B C 1
ATOM 2966 O O . SER B 2 319 ? 13.434 34.687 148.771 1.00 14.56 319 SER B O 1
ATOM 2971 N N . LYS B 2 320 ? 11.260 35.444 148.585 1.00 14.04 320 LYS B N 1
ATOM 2972 C CA . LYS B 2 320 ? 11.544 36.292 147.395 1.00 14.77 320 LYS B CA 1
ATOM 2973 C C . LYS B 2 320 ? 12.666 37.291 147.781 1.00 14.38 320 LYS B C 1
ATOM 2974 O O . LYS B 2 320 ? 13.646 37.515 147.029 1.00 13.85 320 LYS B O 1
ATOM 2980 N N . LEU B 2 321 ? 12.469 37.947 148.924 1.00 13.95 321 LEU B N 1
ATOM 2981 C CA . LEU B 2 321 ? 13.440 38.954 149.403 1.00 13.17 321 LEU B CA 1
ATOM 2982 C C . LEU B 2 321 ? 14.820 38.290 149.633 1.00 14.11 321 LEU B C 1
ATOM 2983 O O . LEU B 2 321 ? 15.821 38.789 149.142 1.00 13.34 321 LEU B O 1
ATOM 2988 N N . ALA B 2 322 ? 14.850 37.208 150.383 1.00 13.51 322 ALA B N 1
ATOM 2989 C CA . ALA B 2 322 ? 16.133 36.601 150.761 1.00 15.02 322 ALA B CA 1
ATOM 2990 C C . ALA B 2 322 ? 16.844 36.095 149.497 1.00 15.45 322 ALA B C 1
ATOM 2991 O O . ALA B 2 322 ? 18.071 36.270 149.381 1.00 14.51 322 ALA B O 1
ATOM 2993 N N . ILE B 2 323 ? 16.105 35.445 148.575 1.00 14.29 323 ILE B N 1
ATOM 2994 C CA . ILE B 2 323 ? 16.731 34.890 147.365 1.00 15.23 323 ILE B CA 1
ATOM 2995 C C . ILE B 2 323 ? 17.309 36.021 146.508 1.00 14.73 323 ILE B C 1
ATOM 2996 O O . ILE B 2 323 ? 18.479 35.943 146.044 1.00 14.26 323 ILE B O 1
ATOM 3001 N N . SER B 2 324 ? 16.496 37.060 146.275 1.00 12.63 324 SER B N 1
ATOM 3002 C CA . SER B 2 324 ? 16.888 38.077 145.329 1.00 13.43 324 SER B CA 1
ATOM 3003 C C . SER B 2 324 ? 18.072 38.887 145.954 1.00 14.28 324 SER B C 1
ATOM 3004 O O . SER B 2 324 ? 19.053 39.201 145.254 1.00 13.73 324 SER B O 1
ATOM 3007 N N . GLU B 2 325 ? 17.988 39.162 147.258 1.00 14.12 325 GLU B N 1
ATOM 3008 C CA . GLU B 2 325 ? 19.111 39.872 147.929 1.00 15.26 325 GLU B CA 1
ATOM 3009 C C . GLU B 2 325 ? 20.400 39.022 147.961 1.00 15.10 325 GLU B C 1
ATOM 3010 O O . GLU B 2 325 ? 21.514 39.552 147.718 1.00 14.00 325 GLU B O 1
ATOM 3016 N N . ALA B 2 326 ? 20.240 37.735 148.245 1.00 13.10 326 ALA B N 1
ATOM 3017 C CA . ALA B 2 326 ? 21.419 36.845 148.232 1.00 14.50 326 ALA B CA 1
ATOM 3018 C C . ALA B 2 326 ? 22.029 36.786 146.824 1.00 15.01 326 ALA B C 1
ATOM 3019 O O . ALA B 2 326 ? 23.240 36.732 146.672 1.00 12.81 326 ALA B O 1
ATOM 3021 N N . PHE B 2 327 ? 21.179 36.854 145.791 1.00 13.50 327 PHE B N 1
ATOM 3022 C CA . PHE B 2 327 ? 21.610 36.726 144.429 1.00 14.15 327 PHE B CA 1
ATOM 3023 C C . PHE B 2 327 ? 22.419 37.959 144.030 1.00 14.68 327 PHE B C 1
ATOM 3024 O O . PHE B 2 327 ? 23.449 37.838 143.374 1.00 14.46 327 PHE B O 1
ATOM 3032 N N . VAL B 2 328 ? 22.014 39.139 144.478 1.00 13.25 328 VAL B N 1
ATOM 3033 C CA . VAL B 2 328 ? 22.818 40.350 144.220 1.00 13.96 328 VAL B CA 1
ATOM 3034 C C . VAL B 2 328 ? 24.207 40.201 144.916 1.00 14.17 328 VAL B C 1
ATOM 3035 O O . VAL B 2 328 ? 25.255 40.476 144.313 1.00 13.60 328 VAL B O 1
ATOM 3039 N N . GLN B 2 329 ? 24.217 39.740 146.152 1.00 14.10 329 GLN B N 1
ATOM 3040 C CA A GLN B 2 329 ? 25.485 39.602 146.869 0.51 14.35 329 GLN B CA 1
ATOM 3041 C CA B GLN B 2 329 ? 25.521 39.610 146.841 0.49 15.29 329 GLN B CA 1
ATOM 3042 C C . GLN B 2 329 ? 26.367 38.541 146.187 1.00 13.92 329 GLN B C 1
ATOM 3043 O O . GLN B 2 329 ? 27.577 38.719 146.091 1.00 14.02 329 GLN B O 1
ATOM 3054 N N . SER B 2 330 ? 25.737 37.456 145.749 1.00 13.87 330 SER B N 1
ATOM 3055 C CA . SER B 2 330 ? 26.439 36.379 145.042 1.00 15.27 330 SER B CA 1
ATOM 3056 C C . SER B 2 330 ? 27.116 36.913 143.747 1.00 16.84 330 SER B C 1
ATOM 3057 O O . SER B 2 330 ? 28.296 36.635 143.462 1.00 14.95 330 SER B O 1
ATOM 3060 N N . GLY B 2 331 ? 26.356 37.709 142.957 1.00 16.14 331 GLY B N 1
ATOM 3061 C CA . GLY B 2 331 ? 26.893 38.308 141.741 1.00 14.54 331 GLY B CA 1
ATOM 3062 C C . GLY B 2 331 ? 28.101 39.212 142.054 1.00 15.33 331 GLY B C 1
ATOM 3063 O O . GLY B 2 331 ? 29.102 39.185 141.327 1.00 15.14 331 GLY B O 1
ATOM 3064 N N . ILE B 2 332 ? 28.001 40.044 143.083 1.00 13.86 332 ILE B N 1
ATOM 3065 C CA . ILE B 2 332 ? 29.105 40.903 143.414 1.00 15.38 332 ILE B CA 1
ATOM 3066 C C . ILE B 2 332 ? 30.308 40.063 143.933 1.00 15.12 332 ILE B C 1
ATOM 3067 O O . ILE B 2 332 ? 31.451 40.240 143.495 1.00 13.95 332 ILE B O 1
ATOM 3072 N N . ASP B 2 333 ? 30.027 39.150 144.829 1.00 12.87 333 ASP B N 1
ATOM 3073 C CA . ASP B 2 333 ? 31.128 38.361 145.449 1.00 15.16 333 ASP B CA 1
ATOM 3074 C C . ASP B 2 333 ? 31.861 37.452 144.391 1.00 16.42 333 ASP B C 1
ATOM 3075 O O . ASP B 2 333 ? 33.102 37.308 144.428 1.00 15.83 333 ASP B O 1
ATOM 3080 N N . SER B 2 334 ? 31.108 36.877 143.453 1.00 15.23 334 SER B N 1
ATOM 3081 C CA A SER B 2 334 ? 31.700 36.106 142.350 0.50 15.01 334 SER B CA 1
ATOM 3082 C CA B SER B 2 334 ? 31.734 36.106 142.397 0.50 15.56 334 SER B CA 1
ATOM 3083 C C . SER B 2 334 ? 32.691 36.959 141.556 1.00 17.24 334 SER B C 1
ATOM 3084 O O . SER B 2 334 ? 33.779 36.493 141.182 1.00 17.27 334 SER B O 1
ATOM 3089 N N . ILE B 2 335 ? 32.325 38.218 141.268 1.00 14.56 335 ILE B N 1
ATOM 3090 C CA . ILE B 2 335 ? 33.276 39.096 140.601 1.00 15.37 335 ILE B CA 1
ATOM 3091 C C . ILE B 2 335 ? 34.494 39.329 141.490 1.00 16.36 335 ILE B C 1
ATOM 3092 O O . ILE B 2 335 ? 35.645 39.217 141.008 1.00 17.73 335 ILE B O 1
ATOM 3097 N N . ARG B 2 336 ? 34.288 39.657 142.734 1.00 14.62 336 ARG B N 1
ATOM 3098 C CA . ARG B 2 336 ? 35.391 39.867 143.618 1.00 14.39 336 ARG B CA 1
ATOM 3099 C C . ARG B 2 336 ? 36.384 38.677 143.661 1.00 15.71 336 ARG B C 1
ATOM 3100 O O . ARG B 2 336 ? 37.538 38.869 143.608 1.00 15.99 336 ARG B O 1
ATOM 3108 N N . VAL B 2 337 ? 35.852 37.484 143.735 1.00 13.38 337 VAL B N 1
ATOM 3109 C CA . VAL B 2 337 ? 36.633 36.252 143.884 1.00 15.83 337 VAL B CA 1
ATOM 3110 C C . VAL B 2 337 ? 37.430 36.061 142.579 1.00 16.50 337 VAL B C 1
ATOM 3111 O O . VAL B 2 337 ? 38.611 35.673 142.625 1.00 17.07 337 VAL B O 1
ATOM 3115 N N . HIS B 2 338 ? 36.807 36.340 141.435 1.00 14.37 338 HIS B N 1
ATOM 3116 C CA . HIS B 2 338 ? 37.433 36.056 140.143 1.00 15.82 338 HIS B CA 1
ATOM 3117 C C . HIS B 2 338 ? 38.384 37.178 139.697 1.00 17.01 338 HIS B C 1
ATOM 3118 O O . HIS B 2 338 ? 39.109 36.991 138.717 1.00 18.62 338 HIS B O 1
ATOM 3125 N N . GLY B 2 339 ? 38.335 38.349 140.348 1.00 16.35 339 GLY B N 1
ATOM 3126 C CA . GLY B 2 339 ? 39.210 39.511 139.995 1.00 16.85 339 GLY B CA 1
ATOM 3127 C C . GLY B 2 339 ? 38.889 40.061 138.602 1.00 18.31 339 GLY B C 1
ATOM 3128 O O . GLY B 2 339 ? 37.721 40.010 138.162 1.00 16.86 339 GLY B O 1
ATOM 3129 N N . ALA B 2 340 ? 39.910 40.500 137.834 1.00 16.37 340 ALA B N 1
ATOM 3130 C CA . ALA B 2 340 ? 39.673 41.054 136.456 1.00 16.87 340 ALA B CA 1
ATOM 3131 C C . ALA B 2 340 ? 38.997 40.085 135.577 1.00 17.85 340 ALA B C 1
ATOM 3132 O O . ALA B 2 340 ? 38.079 40.451 134.750 1.00 18.08 340 ALA B O 1
ATOM 3134 N N . LEU B 2 341 ? 39.339 38.807 135.747 1.00 18.07 341 LEU B N 1
ATOM 3135 C CA . LEU B 2 341 ? 38.686 37.797 134.924 1.00 18.93 341 LEU B CA 1
ATOM 3136 C C . LEU B 2 341 ? 37.139 37.795 135.102 1.00 19.54 341 LEU B C 1
ATOM 3137 O O . LEU B 2 341 ? 36.363 37.521 134.136 1.00 19.57 341 LEU B O 1
ATOM 3142 N N . GLY B 2 342 ? 36.689 38.035 136.317 1.00 16.18 342 GLY B N 1
ATOM 3143 C CA . GLY B 2 342 ? 35.196 38.138 136.560 1.00 18.03 342 GLY B CA 1
ATOM 3144 C C . GLY B 2 342 ? 34.589 39.393 135.916 1.00 17.54 342 GLY B C 1
ATOM 3145 O O . GLY B 2 342 ? 33.411 39.409 135.600 1.00 18.44 342 GLY B O 1
ATOM 3146 N N . TYR B 2 343 ? 35.395 40.436 135.699 1.00 16.78 343 TYR B N 1
ATOM 3147 C CA . TYR B 2 343 ? 34.904 41.685 135.122 1.00 15.48 343 TYR B CA 1
ATOM 3148 C C . TYR B 2 343 ? 34.755 41.557 133.594 1.00 17.12 343 TYR B C 1
ATOM 3149 O O . TYR B 2 343 ? 33.822 42.151 132.986 1.00 15.36 343 TYR B O 1
ATOM 3158 N N . LEU B 2 344 ? 35.592 40.728 132.993 1.00 15.05 344 LEU B N 1
ATOM 3159 C CA . LEU B 2 344 ? 35.556 40.455 131.586 1.00 16.34 344 LEU B CA 1
ATOM 3160 C C . LEU B 2 344 ? 34.327 39.624 131.241 1.00 16.33 344 LEU B C 1
ATOM 3161 O O . LEU B 2 344 ? 33.991 38.779 131.981 1.00 16.78 344 LEU B O 1
ATOM 3166 N N . ASP B 2 345 ? 33.693 39.871 130.111 1.00 15.80 345 ASP B N 1
ATOM 3167 C CA . ASP B 2 345 ? 32.538 39.027 129.752 1.00 19.04 345 ASP B CA 1
ATOM 3168 C C . ASP B 2 345 ? 32.903 37.555 129.591 1.00 23.09 345 ASP B C 1
ATOM 3169 O O . ASP B 2 345 ? 32.110 36.660 129.940 1.00 21.22 345 ASP B O 1
ATOM 3174 N N . GLU B 2 346 ? 34.096 37.289 129.057 1.00 22.80 346 GLU B N 1
ATOM 3175 C CA . GLU B 2 346 ? 34.555 35.874 128.846 1.00 27.42 346 GLU B CA 1
ATOM 3176 C C . GLU B 2 346 ? 34.785 35.105 130.181 1.00 30.68 346 GLU B C 1
ATOM 3177 O O . GLU B 2 346 ? 34.991 33.886 130.206 1.00 29.06 346 GLU B O 1
ATOM 3183 N N . GLY B 2 347 ? 34.871 35.839 131.287 1.00 29.33 347 GLY B N 1
ATOM 3184 C CA . GLY B 2 347 ? 34.986 35.232 132.610 1.00 29.64 347 GLY B CA 1
ATOM 3185 C C . GLY B 2 347 ? 33.762 34.419 132.984 1.00 28.75 347 GLY B C 1
ATOM 3186 O O . GLY B 2 347 ? 33.846 33.554 133.898 1.00 26.79 347 GLY B O 1
ATOM 3187 N N . ARG B 2 348 ? 32.656 34.666 132.254 1.00 28.33 348 ARG B N 1
ATOM 3188 C CA . ARG B 2 348 ? 31.341 34.016 132.426 1.00 28.55 348 ARG B CA 1
ATOM 3189 C C . ARG B 2 348 ? 30.787 34.042 133.872 1.00 25.63 348 ARG B C 1
ATOM 3190 O O . ARG B 2 348 ? 30.191 33.076 134.415 1.00 23.46 348 ARG B O 1
ATOM 3198 N N . VAL B 2 349 ? 31.035 35.176 134.487 1.00 17.11 349 VAL B N 1
ATOM 3199 C CA . VAL B 2 349 ? 30.649 35.413 135.870 1.00 19.48 349 VAL B CA 1
ATOM 3200 C C . VAL B 2 349 ? 29.713 36.617 136.008 1.00 17.33 349 VAL B C 1
ATOM 3201 O O . VAL B 2 349 ? 28.868 36.660 136.936 1.00 18.35 349 VAL B O 1
ATOM 3205 N N . ASN B 2 350 ? 29.894 37.603 135.159 1.00 14.59 350 ASN B N 1
ATOM 3206 C CA . ASN B 2 350 ? 29.302 38.939 135.437 1.00 16.06 350 ASN B CA 1
ATOM 3207 C C . ASN B 2 350 ? 27.803 38.976 135.043 1.00 16.80 350 ASN B C 1
ATOM 3208 O O . ASN B 2 350 ? 27.130 39.966 135.306 1.00 16.85 350 ASN B O 1
ATOM 3213 N N . ASN B 2 351 ? 27.262 37.892 134.469 1.00 16.34 351 ASN B N 1
ATOM 3214 C CA . ASN B 2 351 ? 25.778 37.858 134.253 1.00 18.24 351 ASN B CA 1
ATOM 3215 C C . ASN B 2 351 ? 24.989 37.719 135.556 1.00 17.27 351 ASN B C 1
ATOM 3216 O O . ASN B 2 351 ? 23.853 38.187 135.638 1.00 16.92 351 ASN B O 1
ATOM 3221 N N . SER B 2 352 ? 25.591 37.167 136.596 1.00 16.45 352 SER B N 1
ATOM 3222 C CA . SER B 2 352 ? 24.864 37.026 137.829 1.00 16.83 352 SER B CA 1
ATOM 3223 C C . SER B 2 352 ? 24.480 38.398 138.366 1.00 17.37 352 SER B C 1
ATOM 3224 O O . SER B 2 352 ? 23.308 38.557 138.737 1.00 16.38 352 SER B O 1
ATOM 3227 N N . ILE B 2 353 ? 25.427 39.352 138.481 1.00 13.79 353 ILE B N 1
ATOM 3228 C CA . ILE B 2 353 ? 25.041 40.639 139.082 1.00 14.40 353 ILE B CA 1
ATOM 3229 C C . ILE B 2 353 ? 23.998 41.367 138.190 1.00 15.04 353 ILE B C 1
ATOM 3230 O O . ILE B 2 353 ? 23.056 41.994 138.711 1.00 12.91 353 ILE B O 1
ATOM 3235 N N . LYS B 2 354 ? 24.198 41.293 136.875 1.00 14.51 354 LYS B N 1
ATOM 3236 C CA . LYS B 2 354 ? 23.297 41.991 135.925 1.00 15.35 354 LYS B CA 1
ATOM 3237 C C . LYS B 2 354 ? 21.872 41.455 136.052 1.00 15.16 354 LYS B C 1
ATOM 3238 O O . LYS B 2 354 ? 20.908 42.229 136.051 1.00 15.39 354 LYS B O 1
ATOM 3244 N N . ASP B 2 355 ? 21.758 40.152 136.206 1.00 13.67 355 ASP B N 1
ATOM 3245 C CA . ASP B 2 355 ? 20.461 39.491 136.326 1.00 15.28 355 ASP B CA 1
ATOM 3246 C C . ASP B 2 355 ? 19.891 39.666 137.687 1.00 16.62 355 ASP B C 1
ATOM 3247 O O . ASP B 2 355 ? 18.674 39.884 137.825 1.00 16.38 355 ASP B O 1
ATOM 3252 N N . ALA B 2 356 ? 20.755 39.594 138.716 1.00 13.94 356 ALA B N 1
ATOM 3253 C CA . ALA B 2 356 ? 20.318 39.696 140.097 1.00 13.93 356 ALA B CA 1
ATOM 3254 C C . ALA B 2 356 ? 19.669 41.046 140.392 1.00 14.37 356 ALA B C 1
ATOM 3255 O O . ALA B 2 356 ? 18.685 41.124 141.166 1.00 16.32 356 ALA B O 1
ATOM 3257 N N . LEU B 2 357 ? 20.209 42.100 139.783 1.00 14.69 357 LEU B N 1
ATOM 3258 C CA . LEU B 2 357 ? 19.687 43.428 140.060 1.00 14.24 357 LEU B CA 1
ATOM 3259 C C . LEU B 2 357 ? 18.225 43.576 139.523 1.00 17.05 357 LEU B C 1
ATOM 3260 O O . LEU B 2 357 ? 17.481 44.407 140.051 1.00 18.41 357 LEU B O 1
ATOM 3265 N N . GLY B 2 358 ? 17.885 42.799 138.506 1.00 14.72 358 GLY B N 1
ATOM 3266 C CA . GLY B 2 358 ? 16.471 42.670 138.052 1.00 16.20 358 GLY B CA 1
ATOM 3267 C C . GLY B 2 358 ? 15.613 42.028 139.154 1.00 16.93 358 GLY B C 1
ATOM 3268 O O . GLY B 2 358 ? 14.509 42.517 139.451 1.00 16.79 358 GLY B O 1
ATOM 3269 N N . SER B 2 359 ? 16.142 40.961 139.785 1.00 16.29 359 SER B N 1
ATOM 3270 C CA . SER B 2 359 ? 15.367 40.120 140.700 1.00 15.59 359 SER B CA 1
ATOM 3271 C C . SER B 2 359 ? 14.914 40.875 141.983 1.00 14.49 359 SER B C 1
ATOM 3272 O O . SER B 2 359 ? 13.925 40.436 142.605 1.00 15.49 359 SER B O 1
ATOM 3275 N N . VAL B 2 360 ? 15.623 41.940 142.388 1.00 14.09 360 VAL B N 1
ATOM 3276 C CA . VAL B 2 360 ? 15.181 42.804 143.531 1.00 14.59 360 VAL B CA 1
ATOM 3277 C C . VAL B 2 360 ? 14.149 43.900 143.111 1.00 16.80 360 VAL B C 1
ATOM 3278 O O . VAL B 2 360 ? 13.713 44.691 143.964 1.00 16.69 360 VAL B O 1
ATOM 3282 N N . LEU B 2 361 ? 13.802 43.930 141.824 1.00 15.92 361 LEU B N 1
ATOM 3283 C CA . LEU B 2 361 ? 12.788 44.884 141.313 1.00 16.86 361 LEU B CA 1
ATOM 3284 C C . LEU B 2 361 ? 11.502 44.181 140.889 1.00 18.83 361 LEU B C 1
ATOM 3285 O O . LEU B 2 361 ? 10.424 44.548 141.401 1.00 19.74 361 LEU B O 1
ATOM 3290 N N . PHE B 2 362 ? 11.590 43.183 140.008 1.00 17.75 362 PHE B N 1
ATOM 3291 C CA . PHE B 2 362 ? 10.368 42.561 139.454 1.00 19.16 362 PHE B CA 1
ATOM 3292 C C . PHE B 2 362 ? 9.679 41.693 140.501 1.00 18.09 362 PHE B C 1
ATOM 3293 O O . PHE B 2 362 ? 10.310 41.270 141.485 1.00 15.15 362 PHE B O 1
ATOM 3301 N N . SER B 2 363 ? 8.386 41.431 140.309 1.00 16.52 363 SER B N 1
ATOM 3302 C CA . SER B 2 363 ? 7.559 40.734 141.282 1.00 17.10 363 SER B CA 1
ATOM 3303 C C . SER B 2 363 ? 7.395 41.511 142.611 1.00 16.38 363 SER B C 1
ATOM 3304 O O . SER B 2 363 ? 7.064 40.936 143.618 1.00 17.46 363 SER B O 1
ATOM 3307 N N . GLY B 2 364 ? 7.573 42.817 142.575 1.00 16.01 364 GLY B N 1
ATOM 3308 C CA . GLY B 2 364 ? 7.566 43.674 143.788 1.00 16.14 364 GLY B CA 1
ATOM 3309 C C . GLY B 2 364 ? 8.992 43.923 144.286 1.00 16.71 364 GLY B C 1
ATOM 3310 O O . GLY B 2 364 ? 9.723 42.948 144.531 1.00 17.11 364 GLY B O 1
ATOM 3311 N N . THR B 2 365 ? 9.377 45.164 144.451 1.00 16.56 365 THR B N 1
ATOM 3312 C CA . THR B 2 365 ? 10.739 45.450 144.919 1.00 15.53 365 THR B CA 1
ATOM 3313 C C . THR B 2 365 ? 10.976 44.897 146.330 1.00 15.06 365 THR B C 1
ATOM 3314 O O . THR B 2 365 ? 10.013 44.543 147.085 1.00 13.40 365 THR B O 1
ATOM 3318 N N . SER B 2 366 ? 12.264 44.867 146.737 1.00 13.27 366 SER B N 1
ATOM 3319 C CA . SER B 2 366 ? 12.564 44.441 148.110 1.00 13.11 366 SER B CA 1
ATOM 3320 C C . SER B 2 366 ? 11.768 45.280 149.128 1.00 12.77 366 SER B C 1
ATOM 3321 O O . SER B 2 366 ? 11.384 44.783 150.174 1.00 13.34 366 SER B O 1
ATOM 3324 N N . ASP B 2 367 ? 11.620 46.577 148.867 1.00 13.55 367 ASP B N 1
ATOM 3325 C CA . ASP B 2 367 ? 10.872 47.443 149.813 1.00 15.23 367 ASP B CA 1
ATOM 3326 C C . ASP B 2 367 ? 9.438 46.977 149.948 1.00 15.41 367 ASP B C 1
ATOM 3327 O O . ASP B 2 367 ? 8.905 47.007 151.051 1.00 14.96 367 ASP B O 1
ATOM 3332 N N . ILE B 2 368 ? 8.827 46.528 148.825 1.00 15.93 368 ILE B N 1
ATOM 3333 C CA . ILE B 2 368 ? 7.442 46.041 148.863 1.00 16.10 368 ILE B CA 1
ATOM 3334 C C . ILE B 2 368 ? 7.344 44.712 149.581 1.00 15.13 368 ILE B C 1
ATOM 3335 O O . ILE B 2 368 ? 6.420 44.444 150.366 1.00 14.69 368 ILE B O 1
ATOM 3340 N N . GLN B 2 369 ? 8.332 43.836 149.356 1.00 14.90 369 GLN B N 1
ATOM 3341 C CA . GLN B 2 369 ? 8.347 42.583 150.134 1.00 13.82 369 GLN B CA 1
ATOM 3342 C C . GLN B 2 369 ? 8.371 42.893 151.639 1.00 14.04 369 GLN B C 1
ATOM 3343 O O . GLN B 2 369 ? 7.705 42.200 152.412 1.00 14.33 369 GLN B O 1
ATOM 3349 N N . ARG B 2 370 ? 9.152 43.879 152.057 1.00 13.38 370 ARG B N 1
ATOM 3350 C CA . ARG B 2 370 ? 9.169 44.192 153.490 1.00 14.71 370 ARG B CA 1
ATOM 3351 C C . ARG B 2 370 ? 7.832 44.788 153.941 1.00 15.55 370 ARG B C 1
ATOM 3352 O O . ARG B 2 370 ? 7.401 44.497 155.052 1.00 15.44 370 ARG B O 1
ATOM 3360 N N . GLU B 2 371 ? 7.199 45.586 153.080 1.00 16.83 371 GLU B N 1
ATOM 3361 C CA . GLU B 2 371 ? 5.821 46.014 153.387 1.00 18.84 371 GLU B CA 1
ATOM 3362 C C . GLU B 2 371 ? 4.892 44.844 153.644 1.00 16.93 371 GLU B C 1
ATOM 3363 O O . GLU B 2 371 ? 4.138 44.857 154.628 1.00 16.67 371 GLU B O 1
ATOM 3369 N N . LEU B 2 372 ? 4.931 43.843 152.772 1.00 16.59 372 LEU B N 1
ATOM 3370 C CA . LEU B 2 372 ? 4.120 42.670 152.970 1.00 17.00 372 LEU B CA 1
ATOM 3371 C C . LEU B 2 372 ? 4.501 41.888 154.210 1.00 19.71 372 LEU B C 1
ATOM 3372 O O . LEU B 2 372 ? 3.650 41.423 154.952 1.00 16.81 372 LEU B O 1
ATOM 3377 N N . ILE B 2 373 ? 5.804 41.685 154.414 1.00 16.34 373 ILE B N 1
ATOM 3378 C CA . ILE B 2 373 ? 6.210 40.996 155.656 1.00 15.99 373 ILE B CA 1
ATOM 3379 C C . ILE B 2 373 ? 5.676 41.737 156.917 1.00 15.62 373 ILE B C 1
ATOM 3380 O O . ILE B 2 373 ? 5.144 41.073 157.812 1.00 16.19 373 ILE B O 1
ATOM 3385 N N . CYS B 2 374 ? 5.873 43.044 156.987 1.00 14.46 374 CYS B N 1
ATOM 3386 C CA . CYS B 2 374 ? 5.452 43.865 158.114 1.00 16.65 374 CYS B CA 1
ATOM 3387 C C . CYS B 2 374 ? 3.943 43.685 158.337 1.00 17.54 374 CYS B C 1
ATOM 3388 O O . CYS B 2 374 ? 3.506 43.454 159.474 1.00 17.85 374 CYS B O 1
ATOM 3391 N N . ASN B 2 375 ? 3.188 43.703 157.229 1.00 17.59 375 ASN B N 1
ATOM 3392 C CA . ASN B 2 375 ? 1.747 43.506 157.333 1.00 18.96 375 ASN B CA 1
ATOM 3393 C C . ASN B 2 375 ? 1.395 42.130 157.914 1.00 19.47 375 ASN B C 1
ATOM 3394 O O . ASN B 2 375 ? 0.595 42.041 158.881 1.00 18.46 375 ASN B O 1
ATOM 3399 N N . ARG B 2 376 ? 2.015 41.056 157.394 1.00 17.63 376 ARG B N 1
ATOM 3400 C CA . ARG B 2 376 ? 1.783 39.735 157.924 1.00 17.97 376 ARG B CA 1
ATOM 3401 C C . ARG B 2 376 ? 2.305 39.516 159.336 1.00 19.07 376 ARG B C 1
ATOM 3402 O O . ARG B 2 376 ? 1.829 38.625 160.032 1.00 17.97 376 ARG B O 1
ATOM 3410 N N . LEU B 2 377 ? 3.255 40.333 159.784 1.00 16.97 377 LEU B N 1
ATOM 3411 C CA . LEU B 2 377 ? 3.681 40.275 161.189 1.00 18.55 377 LEU B CA 1
ATOM 3412 C C . LEU B 2 377 ? 2.660 40.983 162.072 1.00 21.82 377 LEU B C 1
ATOM 3413 O O . LEU B 2 377 ? 2.727 40.878 163.297 1.00 21.48 377 LEU B O 1
ATOM 3418 N N . GLY B 2 378 ? 1.739 41.729 161.460 1.00 21.95 378 GLY B N 1
ATOM 3419 C CA . GLY B 2 378 ? 0.702 42.417 162.233 1.00 23.35 378 GLY B CA 1
ATOM 3420 C C . GLY B 2 378 ? 1.061 43.848 162.578 1.00 25.51 378 GLY B C 1
ATOM 3421 O O . GLY B 2 378 ? 0.378 44.465 163.416 1.00 24.60 378 GLY B O 1
ATOM 3422 N N . LEU B 2 379 ? 2.125 44.401 161.957 1.00 20.85 379 LEU B N 1
ATOM 3423 C CA . LEU B 2 379 ? 2.494 45.786 162.166 1.00 19.22 379 LEU B CA 1
ATOM 3424 C C . LEU B 2 379 ? 1.488 46.733 161.569 1.00 21.81 379 LEU B C 1
ATOM 3425 O O . LEU B 2 379 ? 1.125 46.594 160.386 1.00 19.67 379 LEU B O 1
ATOM 3430 N N . LEU B 2 380 ? 1.086 47.713 162.375 1.00 21.57 380 LEU B N 1
ATOM 3431 C CA . LEU B 2 380 ? 0.075 48.669 161.937 1.00 25.30 380 LEU B CA 1
ATOM 3432 C C . LEU B 2 380 ? 0.626 49.708 160.982 1.00 28.94 380 LEU B C 1
ATOM 3433 O O . LEU B 2 380 ? -0.051 50.134 160.014 1.00 29.23 380 LEU B O 1
#

Nearest PDB structures (foldseek):
  6cxt-assembly1_A  TM=1.014E+00  e=9.424E-12  Marinomonas mediterranea MMB-1
  6cy8-assembly1_A  TM=1.008E+00  e=7.266E-08  Marinomonas mediterranea MMB-1
  2n5i-assembly1_A  TM=8.941E-01  e=6.896E-05  Pseudomonas protegens Pf-5
  2n5h-assembly1_A  TM=9.099E-01  e=8.343E-05  Pseudomonas protegens Pf-5
  7thq-assembly1_E  TM=8.828E-01  e=2.455E-04  Prodigiosinella confusarubida

Radius of gyration: 23.1 Å; Cα contacts (8 Å, |Δi|>4): 878; chains: 2; bounding box: 78×53×50 Å

B-factor: mean 29.88, std 14.14, range [11.67, 117.49]